Protein AF-A0A952W6U0-F1 (afdb_monomer_lite)

Radius of gyration: 91.96 Å; chains: 1; bounding box: 192×51×302 Å

Foldseek 3Di:
DDDDDDDDDDDDDDDDDDDDDDDDDDDDPVVVVVVVVVVVVVVVVVVVVVVVVVVVVVVVVVVVVVVVVVVVVVVVVVVVVVVVVVVVVVVVVVVVVVVVVVVVVVVVVVVVVVVVVVVVVVVVVVVVVVVVVVVVVVVVVVVVVVVVVVVVVVVVVVVVVVVVVVVVVVVVVVVVVVVVVVVVVVVVVVVVVVVVVVVVVVVVVVVVVVVVVVVVVVVVVVVVVVVVVVVVVVVVVVVVVVVVVVVVVVVVVVVVVVCVVVVVVVVVVVVVPVVPPVPPPPDDPDDDDDDDDDDYDDDDDDDDDDDDDDDDLPVVLVVLLVVLLVVLVVCLPDDDPLVNQQSLLLSLLSLQCSLCVLLVNVPDPLCVVLSVVSNCRSVCLVVQLVVLLVVVVVPPDDVVVPVLFPSSLVSNLVSLLVVLVVNLVSVCVVLVDPQLSVQLNVLSVQLSV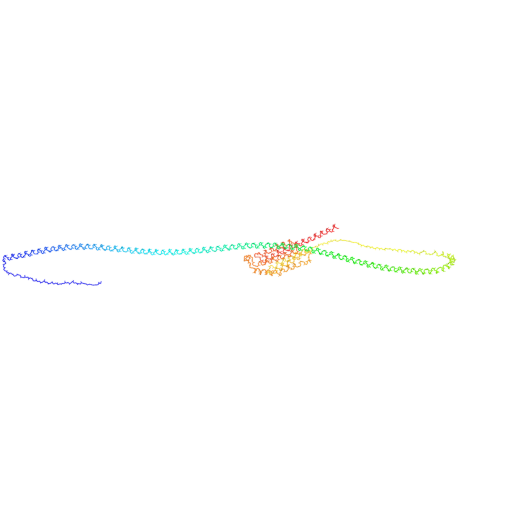QSRDPPNRSVSNSVSSSSSSVSNSVSSNVSSVVSNVVVVVVVVVVVVVVVVD

pLDDT: mean 78.71, std 19.87, range [26.92, 98.0]

Secondary structure (DSSP, 8-state):
-----------------PPP-----PPPHHHHHHHHHHHHHHHHHHHHHHHHHHHHHHHHHHHHHHHHHHHHHHHHHHHHHHHHHHHHHHHHHHHHHHHHHHHHHHHHHHHHHHHHHHHHHHHHHHHHHHHHHHHHHHHHHHHHHHHHHHHHHHHHHHHHHHHHHHHHHHHHHHHHHHHHHHHHHHHHHHHHHHHHHHHHHHHHHHHHHHHHHHHHHHHHHHHHHHHHHHHHHHHHHHHHHHHHHHHHHHHHHHHHHHHHHHHTTTTTTGGGSTTSTTSSSSS----------------------------STTHHHHHHHHHHHHHHHHTTTT--HHHHHHHHHHHHHHHHHHHHHHTT-TT-TTSHHHHHHHHHHHHHHHHHHHHHHHHHHHS---HHHHHHS-TTHHHHHHHHHHHHHHHHHHHHHHH--HHHHHHHHHHHHHHHHHHTSTT--HHHHHHHHHHHHHHHHHHHHHHHHHHHHHHHHHHHHHHHHTTT-

Structure (mmCIF, N/CA/C/O backbone):
data_AF-A0A952W6U0-F1
#
_entry.id   AF-A0A952W6U0-F1
#
loop_
_atom_site.group_PDB
_atom_site.id
_atom_site.type_symbol
_atom_site.label_atom_id
_atom_site.label_alt_id
_atom_site.label_comp_id
_atom_site.label_asym_id
_atom_site.label_entity_id
_atom_site.label_seq_id
_atom_site.pdbx_PDB_ins_code
_atom_site.Cartn_x
_atom_site.Cartn_y
_atom_site.Cartn_z
_atom_site.occupancy
_atom_site.B_iso_or_equiv
_atom_site.auth_seq_id
_atom_site.auth_comp_id
_atom_site.auth_asym_id
_atom_site.auth_atom_id
_atom_site.pdbx_PDB_model_num
ATOM 1 N N . MET A 1 1 ? -59.269 19.805 95.769 1.00 38.94 1 MET A N 1
ATOM 2 C CA . MET A 1 1 ? -60.486 20.429 95.212 1.00 38.94 1 MET A CA 1
ATOM 3 C C . MET A 1 1 ? -61.682 19.872 95.979 1.00 38.94 1 MET A C 1
ATOM 5 O O . MET A 1 1 ? -61.730 18.674 96.195 1.00 38.94 1 MET A O 1
ATOM 9 N N . LEU A 1 2 ? -62.497 20.798 96.488 1.00 35.47 2 LEU A N 1
ATOM 10 C CA . LEU A 1 2 ? -63.671 20.760 97.393 1.00 35.47 2 LEU A CA 1
ATOM 11 C C . LEU A 1 2 ? -64.771 19.698 97.090 1.00 35.47 2 LEU A C 1
ATOM 13 O O . LEU A 1 2 ? -64.759 19.187 95.974 1.00 35.47 2 LEU A O 1
ATOM 17 N N . PRO A 1 3 ? -65.841 19.526 97.920 1.00 53.94 3 PRO A N 1
ATOM 18 C CA . PRO A 1 3 ? -66.013 19.792 99.370 1.00 53.94 3 PRO A CA 1
ATOM 19 C C . PRO A 1 3 ? -66.935 18.796 100.157 1.00 53.94 3 PRO A C 1
ATOM 21 O O . PRO A 1 3 ? -67.619 17.953 99.593 1.00 53.94 3 PRO A O 1
ATOM 24 N N . SER A 1 4 ? -67.063 19.066 101.471 1.00 38.97 4 SER A N 1
ATOM 25 C CA . SER A 1 4 ? -68.313 19.097 102.285 1.00 38.97 4 SER A CA 1
ATOM 26 C C . SER A 1 4 ? -69.077 17.818 102.665 1.00 38.97 4 SER A C 1
ATOM 28 O O . SER A 1 4 ? -69.492 17.046 101.813 1.00 38.97 4 SER A O 1
ATOM 30 N N . GLY A 1 5 ? -69.442 17.714 103.954 1.00 45.84 5 GLY A N 1
ATOM 31 C CA . GLY A 1 5 ? -70.498 16.799 104.411 1.00 45.84 5 GLY A CA 1
ATOM 32 C C . GLY A 1 5 ? -70.659 16.663 105.930 1.00 45.84 5 GLY A C 1
ATOM 33 O O . GLY A 1 5 ? -70.451 15.595 106.482 1.00 45.84 5 GLY A O 1
ATOM 34 N N . THR A 1 6 ? -71.028 17.747 106.609 1.00 42.38 6 THR A N 1
ATOM 35 C CA . THR A 1 6 ? -71.410 17.844 108.034 1.00 42.38 6 THR A CA 1
ATOM 36 C C . THR A 1 6 ? -72.702 17.093 108.417 1.00 42.38 6 THR A C 1
ATOM 38 O O . THR A 1 6 ? -73.679 17.170 107.678 1.00 42.38 6 THR A O 1
ATOM 41 N N . ARG A 1 7 ? -72.756 16.523 109.634 1.00 45.56 7 ARG A N 1
ATOM 42 C CA . ARG A 1 7 ? -73.932 16.332 110.538 1.00 45.56 7 ARG A CA 1
ATOM 43 C C . ARG A 1 7 ? -73.361 15.730 111.835 1.00 45.56 7 ARG A C 1
ATOM 45 O O . ARG A 1 7 ? -72.806 14.648 111.767 1.00 45.56 7 ARG A O 1
ATOM 52 N N . ASN A 1 8 ? -73.283 16.339 113.018 1.00 39.47 8 ASN A N 1
ATOM 53 C CA . ASN A 1 8 ? -74.117 17.274 113.780 1.00 39.47 8 ASN A CA 1
ATOM 54 C C . ASN A 1 8 ? -75.578 16.826 113.939 1.00 39.47 8 ASN A C 1
ATOM 56 O O . ASN A 1 8 ? -76.449 17.227 113.171 1.00 39.47 8 ASN A O 1
ATOM 60 N N . VAL A 1 9 ? -75.812 15.998 114.961 1.00 46.66 9 VAL A N 1
ATOM 61 C CA . VAL A 1 9 ? -77.104 15.814 115.631 1.00 46.66 9 VAL A CA 1
ATOM 62 C C . VAL A 1 9 ? -76.821 15.879 117.132 1.00 46.66 9 VAL A C 1
ATOM 64 O O . VAL A 1 9 ? -76.211 14.977 117.699 1.00 46.66 9 VAL A O 1
ATOM 67 N N . GLY A 1 10 ? -77.197 17.001 117.742 1.00 36.16 10 GLY A N 1
ATOM 68 C CA . GLY A 1 10 ? -77.405 17.113 119.181 1.00 36.16 10 GLY A CA 1
ATOM 69 C C . GLY A 1 10 ? -78.871 16.865 119.552 1.00 36.16 10 GLY A C 1
ATOM 70 O O . GLY A 1 10 ? -79.698 16.609 118.678 1.00 36.16 10 GLY A O 1
ATOM 71 N N . ALA A 1 11 ? -79.157 17.071 120.843 1.00 35.62 11 ALA A N 1
ATOM 72 C CA . ALA A 1 11 ? -80.469 17.032 121.511 1.00 35.62 11 ALA A CA 1
ATOM 73 C C . ALA A 1 11 ? -81.019 15.606 121.741 1.00 35.62 11 ALA A C 1
ATOM 75 O O . ALA A 1 11 ? -80.845 14.729 120.912 1.00 35.62 11 ALA A O 1
ATOM 76 N N . ALA A 1 12 ? -81.683 15.257 122.841 1.00 42.31 12 ALA A N 1
ATOM 77 C CA . ALA A 1 12 ? -82.376 16.016 123.879 1.00 42.31 12 ALA A CA 1
ATOM 78 C C . ALA A 1 12 ? -82.497 15.076 125.117 1.00 42.31 12 ALA A C 1
ATOM 80 O O . ALA A 1 12 ? -82.573 13.864 124.953 1.00 42.31 12 ALA A O 1
ATOM 81 N N . LEU A 1 13 ? -82.324 15.531 126.361 1.00 36.72 13 LEU A N 1
ATOM 82 C CA . LEU A 1 13 ? -83.361 16.154 127.202 1.00 36.72 13 LEU A CA 1
ATOM 83 C C . LEU A 1 13 ? -84.508 15.198 127.605 1.00 36.72 13 LEU A C 1
ATOM 85 O O . LEU A 1 13 ? -85.490 15.134 126.883 1.00 36.72 13 LEU A O 1
ATOM 89 N N . VAL A 1 14 ? -84.399 14.537 128.767 1.00 45.12 14 VAL A N 1
ATOM 90 C CA . VAL A 1 14 ? -85.485 14.115 129.697 1.00 45.12 14 VAL A CA 1
ATOM 91 C C . VAL A 1 14 ? -84.743 13.751 131.001 1.00 45.12 14 VAL A C 1
ATOM 93 O O . VAL A 1 14 ? -84.004 12.777 131.009 1.00 45.12 14 VAL A O 1
ATOM 96 N N . ASP A 1 15 ? -84.667 14.500 132.102 1.00 35.94 15 ASP A N 1
ATOM 97 C CA . ASP A 1 15 ? -85.627 15.263 132.911 1.00 35.94 15 ASP A CA 1
ATOM 98 C C . ASP A 1 15 ? -86.917 14.512 133.263 1.00 35.94 15 ASP A C 1
ATOM 100 O O . ASP A 1 15 ? -87.937 14.664 132.593 1.00 35.94 15 ASP A O 1
ATOM 104 N N . ARG A 1 16 ? -86.884 13.699 134.334 1.00 36.94 16 ARG A N 1
ATOM 105 C CA . ARG A 1 16 ? -88.079 13.489 135.166 1.00 36.94 16 ARG A CA 1
ATOM 106 C C . ARG A 1 16 ? -87.803 12.889 136.550 1.00 36.94 16 ARG A C 1
ATOM 108 O O . ARG A 1 16 ? -87.413 11.739 136.691 1.00 36.94 16 ARG A O 1
ATOM 115 N N . ALA A 1 17 ? -88.154 13.705 137.542 1.00 38.78 17 ALA A N 1
ATOM 116 C CA . ALA A 1 17 ? -88.910 13.374 138.752 1.00 38.78 17 ALA A CA 1
ATOM 117 C C . ALA A 1 17 ? -88.333 12.369 139.770 1.00 38.78 17 ALA A C 1
ATOM 119 O O . ALA A 1 17 ? -88.543 11.161 139.727 1.00 38.78 17 ALA A O 1
ATOM 120 N N . ARG A 1 18 ? -87.762 12.981 140.807 1.00 40.91 18 ARG A N 1
ATOM 121 C CA . ARG A 1 18 ? -87.716 12.565 142.215 1.00 40.91 18 ARG A CA 1
ATOM 122 C C . ARG A 1 18 ? -89.134 12.269 142.758 1.00 40.91 18 ARG A C 1
ATOM 124 O O . ARG A 1 18 ? -89.961 13.180 142.705 1.00 40.91 18 ARG A O 1
ATOM 131 N N . PRO A 1 19 ? -89.416 11.091 143.345 1.00 43.28 19 PRO A N 1
ATOM 132 C CA . PRO A 1 19 ? -90.566 10.908 144.221 1.00 43.28 19 PRO A CA 1
ATOM 133 C C . PRO A 1 19 ? -90.130 10.905 145.694 1.00 43.28 19 PRO A C 1
ATOM 135 O O . PRO A 1 19 ? -89.370 10.053 146.148 1.00 43.28 19 PRO A O 1
ATOM 138 N N . THR A 1 20 ? -90.617 11.896 146.435 1.00 42.81 20 THR A N 1
ATOM 139 C CA . THR A 1 20 ? -90.794 11.881 147.893 1.00 42.81 20 THR A CA 1
ATOM 140 C C . THR A 1 20 ? -91.835 10.817 148.241 1.00 42.81 20 THR A C 1
ATOM 142 O O . THR A 1 20 ? -92.951 10.899 147.736 1.00 42.81 20 THR A O 1
ATOM 145 N N . ILE A 1 21 ? -91.488 9.837 149.081 1.00 43.44 21 ILE A N 1
ATOM 146 C CA . ILE A 1 21 ? -92.450 8.872 149.633 1.00 43.44 21 ILE A CA 1
ATOM 147 C C . ILE A 1 21 ? -92.615 9.166 151.120 1.00 43.44 21 ILE A C 1
ATOM 149 O O . ILE A 1 21 ? -91.658 9.159 151.895 1.00 43.44 21 ILE A O 1
ATOM 153 N N . GLU A 1 22 ? -93.856 9.506 151.441 1.00 37.59 22 GLU A N 1
ATOM 154 C CA . GLU A 1 22 ? -94.396 9.840 152.745 1.00 37.59 22 GLU A CA 1
ATOM 155 C C . GLU A 1 22 ? -94.336 8.649 153.707 1.00 37.59 22 GLU A C 1
ATOM 157 O O . GLU A 1 22 ? -94.603 7.502 153.357 1.00 37.59 22 GLU A O 1
ATOM 162 N N . THR A 1 23 ? -94.018 8.967 154.957 1.00 42.69 23 THR A N 1
ATOM 163 C CA . THR A 1 23 ? -94.179 8.123 156.136 1.00 42.69 23 THR A CA 1
ATOM 164 C C . THR A 1 23 ? -95.651 7.781 156.337 1.00 42.69 23 THR A C 1
ATOM 166 O O . THR A 1 23 ? -96.430 8.661 156.716 1.00 42.69 23 THR A O 1
ATOM 169 N N . LYS A 1 24 ? -96.045 6.524 156.133 1.00 36.78 24 LYS A N 1
ATOM 170 C CA . LYS A 1 24 ? -97.357 6.062 156.576 1.00 36.78 24 LYS A CA 1
ATOM 171 C C . LYS A 1 24 ? -97.378 4.556 156.803 1.00 36.78 24 LYS A C 1
ATOM 173 O O . LYS A 1 24 ? -97.155 3.794 155.876 1.00 36.78 24 LYS A O 1
ATOM 178 N N . ASP A 1 25 ? -97.665 4.219 158.056 1.00 38.16 25 ASP A N 1
ATOM 179 C CA . ASP A 1 25 ? -98.195 2.959 158.573 1.00 38.16 25 ASP A CA 1
ATOM 180 C C . ASP A 1 25 ? -97.354 1.691 158.329 1.00 38.16 25 ASP A C 1
ATOM 182 O O . ASP A 1 25 ? -97.057 1.284 157.211 1.00 38.16 25 ASP A O 1
ATOM 186 N N . ALA A 1 26 ? -96.943 1.071 159.441 1.00 38.47 26 ALA A N 1
ATOM 187 C CA . ALA A 1 26 ? -96.112 -0.124 159.482 1.00 38.47 26 ALA A CA 1
ATOM 188 C C . ALA A 1 26 ? -96.684 -1.230 158.570 1.00 38.47 26 ALA A C 1
ATOM 190 O O . ALA A 1 26 ? -97.819 -1.663 158.792 1.00 38.47 26 ALA A O 1
ATOM 191 N N . PRO A 1 27 ? -95.923 -1.695 157.562 1.00 44.22 27 PRO A N 1
ATOM 192 C CA . PRO A 1 27 ? -96.371 -2.759 156.684 1.00 44.22 27 PRO A CA 1
ATOM 193 C C . PRO A 1 27 ? -96.468 -4.054 157.487 1.00 44.22 27 PRO A C 1
ATOM 195 O O . PRO A 1 27 ? -95.528 -4.444 158.184 1.00 44.22 27 PRO A O 1
ATOM 198 N N . SER A 1 28 ? -97.622 -4.711 157.396 1.00 53.03 28 SER A N 1
ATOM 199 C CA . SER A 1 28 ? -97.788 -6.089 157.844 1.00 53.03 28 SER A CA 1
ATOM 200 C C . SER A 1 28 ? -96.735 -6.974 157.172 1.00 53.03 28 SER A C 1
ATOM 202 O O . SER A 1 28 ? -96.359 -6.733 156.025 1.00 53.03 28 SER A O 1
ATOM 204 N N . GLU A 1 29 ? -96.264 -7.992 157.889 1.00 55.69 29 GLU A N 1
ATOM 205 C CA . GLU A 1 29 ? -95.199 -8.928 157.490 1.00 55.69 29 GLU A CA 1
ATOM 206 C C . GLU A 1 29 ? -95.377 -9.482 156.054 1.00 55.69 29 GLU A C 1
ATOM 208 O O . GLU A 1 29 ? -94.400 -9.647 155.323 1.00 55.69 29 GLU A O 1
ATOM 213 N N . ASP A 1 30 ? -96.627 -9.613 155.595 1.00 57.00 30 ASP A N 1
ATOM 214 C CA . ASP A 1 30 ? -97.003 -10.003 154.229 1.00 57.00 30 ASP A CA 1
ATOM 215 C C . ASP A 1 30 ? -96.518 -9.041 153.122 1.00 57.00 30 ASP A C 1
ATOM 217 O O . ASP A 1 30 ? -96.138 -9.485 152.041 1.00 57.00 30 ASP A O 1
ATOM 221 N N . HIS A 1 31 ? -96.469 -7.727 153.367 1.00 61.56 31 HIS A N 1
ATOM 222 C CA . HIS A 1 31 ? -96.053 -6.745 152.354 1.00 61.56 31 HIS A CA 1
ATOM 223 C C . HIS A 1 31 ? -94.524 -6.671 152.214 1.00 61.56 31 HIS A C 1
ATOM 225 O O . HIS A 1 31 ? -93.999 -6.416 151.131 1.00 61.56 31 HIS A O 1
ATOM 231 N N . LEU A 1 32 ? -93.781 -6.970 153.286 1.00 66.12 32 LEU A N 1
ATOM 232 C CA . LEU A 1 32 ? -92.329 -7.144 153.204 1.00 66.12 32 LEU A CA 1
ATOM 233 C C . LEU A 1 32 ? -91.969 -8.403 152.406 1.00 66.12 32 LEU A C 1
ATOM 235 O O . LEU A 1 32 ? -91.028 -8.356 151.618 1.00 66.12 32 LEU A O 1
ATOM 239 N N . LEU A 1 33 ? -92.735 -9.492 152.544 1.00 73.38 33 LEU A N 1
ATOM 240 C CA . LEU A 1 33 ? -92.563 -10.701 151.729 1.00 73.38 33 LEU A CA 1
ATOM 241 C C . LEU A 1 33 ? -92.877 -10.454 150.247 1.00 73.38 33 LEU A C 1
ATOM 243 O O . LEU A 1 33 ? -92.157 -10.953 149.385 1.00 73.38 33 LEU A O 1
ATOM 247 N N . GLU A 1 34 ? -93.888 -9.642 149.937 1.00 77.50 34 GLU A N 1
ATOM 248 C CA . GLU A 1 34 ? -94.217 -9.241 148.563 1.00 77.50 34 GLU A CA 1
ATOM 249 C C . GLU A 1 34 ? -93.112 -8.382 147.929 1.00 77.50 34 GLU A C 1
ATOM 251 O O . GLU A 1 34 ? -92.694 -8.641 146.802 1.00 77.50 34 GLU A O 1
ATOM 256 N N . VAL A 1 35 ? -92.571 -7.408 148.668 1.00 78.56 35 VAL A N 1
ATOM 257 C CA . VAL A 1 35 ? -91.445 -6.582 148.203 1.00 78.56 35 VAL A CA 1
ATOM 258 C C . VAL A 1 35 ? -90.171 -7.416 148.054 1.00 78.56 35 VAL A C 1
ATOM 260 O O . VAL A 1 35 ? -89.440 -7.231 147.084 1.00 78.56 35 VAL A O 1
ATOM 263 N N . ILE A 1 36 ? -89.904 -8.359 148.963 1.00 79.25 36 ILE A N 1
ATOM 264 C CA . ILE A 1 36 ? -88.784 -9.303 148.827 1.00 79.25 36 ILE A CA 1
ATOM 265 C C . ILE A 1 36 ? -88.986 -10.179 147.585 1.00 79.25 36 ILE A C 1
ATOM 267 O O . ILE A 1 36 ? -88.056 -10.309 146.796 1.00 79.25 36 ILE A O 1
ATOM 271 N N . SER A 1 37 ? -90.197 -10.690 147.347 1.00 80.94 37 SER A N 1
ATOM 272 C CA . SER A 1 37 ? -90.528 -11.470 146.150 1.00 80.94 37 SER A CA 1
ATOM 273 C C . SER A 1 37 ? -90.383 -10.653 144.858 1.00 80.94 37 SER A C 1
ATOM 275 O O . SER A 1 37 ? -89.888 -11.179 143.863 1.00 80.94 37 SER A O 1
ATOM 277 N N . ASP A 1 38 ? -90.781 -9.378 144.844 1.00 82.94 38 ASP A N 1
ATOM 278 C CA . ASP A 1 38 ? -90.614 -8.486 143.687 1.00 82.94 38 ASP A CA 1
ATOM 279 C C . ASP A 1 38 ? -89.136 -8.134 143.456 1.00 82.94 38 ASP A C 1
ATOM 281 O O . ASP A 1 38 ? -88.654 -8.122 142.322 1.00 82.94 38 ASP A O 1
ATOM 285 N N . ILE A 1 39 ? -88.369 -7.920 144.529 1.00 83.56 39 ILE A N 1
ATOM 286 C CA . ILE A 1 39 ? -86.918 -7.714 144.459 1.00 83.56 39 ILE A CA 1
ATOM 287 C C . ILE A 1 39 ? -86.221 -8.979 143.950 1.00 83.56 39 ILE A C 1
ATOM 289 O O . ILE A 1 39 ? -85.342 -8.874 143.099 1.00 83.56 39 ILE A O 1
ATOM 293 N N . GLU A 1 40 ? -86.607 -10.168 144.404 1.00 82.00 40 GLU A N 1
ATOM 294 C CA . GLU A 1 40 ? -86.071 -11.441 143.919 1.00 82.00 40 GLU A CA 1
ATOM 295 C C . GLU A 1 40 ? -86.429 -11.684 142.450 1.00 82.00 40 GLU A C 1
ATOM 297 O O . GLU A 1 40 ? -85.555 -12.059 141.663 1.00 82.00 40 GLU A O 1
ATOM 302 N N . ALA A 1 41 ? -87.664 -11.382 142.043 1.00 80.81 41 ALA A N 1
ATOM 303 C CA . ALA A 1 41 ? -88.091 -11.436 140.649 1.00 80.81 41 ALA A CA 1
ATOM 304 C C . ALA A 1 41 ? -87.290 -10.450 139.783 1.00 80.81 41 ALA A C 1
ATOM 306 O O . ALA A 1 41 ? -86.759 -10.828 138.737 1.00 80.81 41 ALA A O 1
ATOM 307 N N . ARG A 1 42 ? -87.094 -9.211 140.243 1.00 82.69 42 ARG A N 1
ATOM 308 C CA . ARG A 1 42 ? -86.262 -8.207 139.564 1.00 82.69 42 ARG A CA 1
ATOM 309 C C . ARG A 1 42 ? -84.793 -8.598 139.516 1.00 82.69 42 ARG A C 1
ATOM 311 O O . ARG A 1 42 ? -84.166 -8.419 138.478 1.00 82.69 42 ARG A O 1
ATOM 318 N N . LEU A 1 43 ? -84.237 -9.167 140.582 1.00 85.44 43 LEU A N 1
ATOM 319 C CA . LEU A 1 43 ? -82.870 -9.690 140.599 1.00 85.44 43 LEU A CA 1
ATOM 320 C C . LEU A 1 43 ? -82.724 -10.877 139.647 1.00 85.44 43 LEU A C 1
ATOM 322 O O . LEU A 1 43 ? -81.709 -10.976 138.960 1.00 85.44 43 LEU A O 1
ATOM 326 N N . SER A 1 44 ? -83.732 -11.746 139.553 1.00 84.75 44 SER A N 1
ATOM 327 C CA . SER A 1 44 ? -83.757 -12.842 138.582 1.00 84.75 44 SER A CA 1
ATOM 328 C C . SER A 1 44 ? -83.794 -12.316 137.143 1.00 84.75 44 SER A C 1
ATOM 330 O O . SER A 1 44 ? -83.014 -12.772 136.311 1.00 84.75 44 SER A O 1
ATOM 332 N N . HIS A 1 45 ? -84.591 -11.277 136.875 1.00 87.62 45 HIS A N 1
ATOM 333 C CA . HIS A 1 45 ? -84.662 -10.608 135.578 1.00 87.62 45 HIS A CA 1
ATOM 334 C C . HIS A 1 45 ? -83.360 -9.870 135.242 1.00 87.62 45 HIS A C 1
ATOM 336 O O . HIS A 1 45 ? -82.879 -9.938 134.115 1.00 87.62 45 HIS A O 1
ATOM 342 N N . ILE A 1 46 ? -82.742 -9.189 136.211 1.00 88.38 46 ILE A N 1
ATOM 343 C CA . ILE A 1 46 ? -81.446 -8.526 136.028 1.00 88.38 46 ILE A CA 1
ATOM 344 C C . ILE A 1 46 ? -80.375 -9.567 135.707 1.00 88.38 46 ILE A C 1
ATOM 346 O O . ILE A 1 46 ? -79.645 -9.384 134.737 1.00 88.38 46 ILE A O 1
ATOM 350 N N . ARG A 1 47 ? -80.321 -10.683 136.444 1.00 89.44 47 ARG A N 1
ATOM 351 C CA . ARG A 1 47 ? -79.397 -11.791 136.157 1.00 89.44 47 ARG A CA 1
ATOM 352 C C . ARG A 1 47 ? -79.649 -12.398 134.778 1.00 89.44 47 ARG A C 1
ATOM 354 O O . ARG A 1 47 ? -78.688 -12.633 134.055 1.00 89.44 47 ARG A O 1
ATOM 361 N N . ALA A 1 48 ? -80.909 -12.588 134.386 1.00 86.19 48 ALA A N 1
ATOM 362 C CA . ALA A 1 48 ? -81.270 -13.055 133.048 1.00 86.19 48 ALA A CA 1
ATOM 363 C C . ALA A 1 48 ? -80.810 -12.068 131.961 1.00 86.19 48 ALA A C 1
ATOM 365 O O . ALA A 1 48 ? -80.171 -12.476 130.996 1.00 86.19 48 ALA A O 1
ATOM 366 N N . SER A 1 49 ? -81.025 -10.765 132.161 1.00 87.94 49 SER A N 1
ATOM 367 C CA . SER A 1 49 ? -80.584 -9.722 131.227 1.00 87.94 49 SER A CA 1
ATOM 368 C C . SER A 1 49 ? -79.059 -9.574 131.168 1.00 87.94 49 SER A C 1
ATOM 370 O O . SER A 1 49 ? -78.508 -9.272 130.114 1.00 87.94 49 SER A O 1
ATOM 372 N N . GLN A 1 50 ? -78.355 -9.803 132.282 1.00 90.06 50 GLN A N 1
ATOM 373 C CA . GLN A 1 50 ? -76.893 -9.828 132.324 1.00 90.06 50 GLN A CA 1
ATOM 374 C C . GLN A 1 50 ? -76.353 -11.053 131.587 1.00 90.06 50 GLN A C 1
ATOM 376 O O . GLN A 1 50 ? -75.438 -10.906 130.786 1.00 90.06 50 GLN A O 1
ATOM 381 N N . ALA A 1 51 ? -76.952 -12.229 131.789 1.00 88.12 51 ALA A N 1
ATOM 382 C CA . ALA A 1 51 ? -76.594 -13.437 131.053 1.00 88.12 51 ALA A CA 1
ATOM 383 C C . ALA A 1 51 ? -76.840 -13.280 129.542 1.00 88.12 51 ALA A C 1
ATOM 385 O O . ALA A 1 51 ? -76.003 -13.684 128.737 1.00 88.12 51 ALA A O 1
ATOM 386 N N . GLU A 1 52 ? -77.947 -12.646 129.149 1.00 92.50 52 GLU A N 1
ATOM 387 C CA . GLU A 1 52 ? -78.249 -12.337 127.750 1.00 92.50 52 GLU A CA 1
ATOM 388 C C . GLU A 1 52 ? -77.257 -11.330 127.153 1.00 92.50 52 GLU A C 1
ATOM 390 O O . GLU A 1 52 ? -76.759 -11.546 126.052 1.00 92.50 52 GLU A O 1
ATOM 395 N N . ARG A 1 53 ? -76.889 -10.275 127.892 1.00 91.88 53 ARG A N 1
ATOM 396 C CA . ARG A 1 53 ? -75.846 -9.330 127.460 1.00 91.88 53 ARG A CA 1
ATOM 397 C C . ARG A 1 53 ? -74.494 -10.004 127.294 1.00 91.88 53 ARG A C 1
ATOM 399 O O . ARG A 1 53 ? -73.888 -9.833 126.247 1.00 91.88 53 ARG A O 1
ATOM 406 N N . SER A 1 54 ? -74.047 -10.801 128.264 1.00 91.62 54 SER A N 1
ATOM 407 C CA . SER A 1 54 ? -72.777 -11.529 128.152 1.00 91.62 54 SER A CA 1
ATOM 408 C C . SER A 1 54 ? -72.780 -12.509 126.977 1.00 91.62 54 SER A C 1
ATOM 410 O O . SER A 1 54 ? -71.759 -12.678 126.309 1.00 91.62 54 SER A O 1
ATOM 412 N N . ARG A 1 55 ? -73.932 -13.124 126.674 1.00 93.75 55 ARG A N 1
ATOM 413 C CA . ARG A 1 55 ? -74.101 -13.957 125.481 1.00 93.75 55 ARG A CA 1
ATOM 414 C C . ARG A 1 55 ? -73.988 -13.137 124.195 1.00 93.75 55 ARG A C 1
ATOM 416 O O . ARG A 1 55 ? -73.229 -13.522 123.315 1.00 93.75 55 ARG A O 1
ATOM 423 N N . LEU A 1 56 ? -74.702 -12.018 124.091 1.00 93.62 56 LEU A N 1
ATOM 424 C CA . LEU A 1 56 ? -74.647 -11.137 122.920 1.00 93.62 56 LEU A CA 1
ATOM 425 C C . LEU A 1 56 ? -73.257 -10.524 122.725 1.00 93.62 56 LEU A C 1
ATOM 427 O O . LEU A 1 56 ? -72.795 -10.426 121.595 1.00 93.62 56 LEU A O 1
ATOM 431 N N . GLU A 1 57 ? -72.573 -10.144 123.804 1.00 93.38 57 GLU A N 1
ATOM 432 C CA . GLU A 1 57 ? -71.180 -9.691 123.769 1.00 93.38 57 GLU A CA 1
ATOM 433 C C . GLU A 1 57 ? -70.265 -10.792 123.230 1.00 93.38 57 GLU A C 1
ATOM 435 O O . GLU A 1 57 ? -69.446 -10.522 122.357 1.00 93.38 57 GLU A O 1
ATOM 440 N N . SER A 1 58 ? -70.449 -12.037 123.680 1.00 91.56 58 SER A N 1
ATOM 441 C CA . SER A 1 58 ? -69.691 -13.185 123.164 1.00 91.56 58 SER A CA 1
ATOM 442 C C . SER A 1 58 ? -69.961 -13.424 121.673 1.00 91.56 58 SER A C 1
ATOM 444 O O . SER A 1 58 ? -69.014 -13.552 120.903 1.00 91.56 58 SER A O 1
ATOM 446 N N . GLU A 1 59 ? -71.228 -13.402 121.240 1.00 94.31 59 GLU A N 1
ATOM 447 C CA . GLU A 1 59 ? -71.617 -13.543 119.824 1.00 94.31 59 GLU A CA 1
ATOM 448 C C . GLU A 1 59 ? -71.085 -12.384 118.955 1.00 94.31 59 GLU A C 1
ATOM 450 O O . GLU A 1 59 ? -70.728 -12.575 117.791 1.00 94.31 59 GLU A O 1
ATOM 455 N N . LEU A 1 60 ? -71.016 -11.165 119.499 1.00 94.12 60 LEU A N 1
ATOM 456 C CA . LEU A 1 60 ? -70.500 -9.989 118.795 1.00 94.12 60 LEU A CA 1
ATOM 457 C C . LEU A 1 60 ? -68.975 -10.031 118.677 1.00 94.12 60 LEU A C 1
ATOM 459 O O . LEU A 1 60 ? -68.441 -9.678 117.625 1.00 94.12 60 LEU A O 1
ATOM 463 N N . VAL A 1 61 ? -68.280 -10.523 119.707 1.00 93.69 61 VAL A N 1
ATOM 464 C CA . VAL A 1 61 ? -66.843 -10.809 119.635 1.00 93.69 61 VAL A CA 1
ATOM 465 C C . VAL A 1 61 ? -66.585 -11.885 118.584 1.00 93.69 61 VAL A C 1
ATOM 467 O O . VAL A 1 61 ? -65.790 -11.636 117.684 1.00 93.69 61 VAL A O 1
ATOM 470 N N . GLU A 1 62 ? -67.320 -12.999 118.602 1.00 93.88 62 GLU A N 1
ATOM 471 C CA . GLU A 1 62 ? -67.181 -14.084 117.620 1.00 93.88 62 GLU A CA 1
ATOM 472 C C . GLU A 1 62 ? -67.408 -13.594 116.179 1.00 93.88 62 GLU A C 1
ATOM 474 O O . GLU A 1 62 ? -66.574 -13.810 115.297 1.00 93.88 62 GLU A O 1
ATOM 479 N N . ARG A 1 63 ? -68.479 -12.827 115.936 1.00 94.19 63 ARG A N 1
ATOM 480 C CA . ARG A 1 63 ? -68.726 -12.224 114.617 1.00 94.19 63 ARG A CA 1
ATOM 481 C C . ARG A 1 63 ? -67.669 -11.206 114.215 1.00 94.19 63 ARG A C 1
ATOM 483 O O . ARG A 1 63 ? -67.348 -11.116 113.034 1.00 94.19 63 ARG A O 1
ATOM 490 N N . SER A 1 64 ? -67.148 -10.417 115.153 1.00 93.19 64 SER A N 1
ATOM 491 C CA . SER A 1 64 ? -66.095 -9.450 114.830 1.00 93.19 64 SER A CA 1
ATOM 492 C C . SER A 1 64 ? -64.779 -10.151 114.487 1.00 93.19 64 SER A C 1
ATOM 494 O O . SER A 1 64 ? -64.115 -9.733 113.541 1.00 93.19 64 SER A O 1
ATOM 496 N N . THR A 1 65 ? -64.454 -11.264 115.156 1.00 93.69 65 THR A N 1
ATOM 497 C CA . THR A 1 65 ? -63.323 -12.120 114.777 1.00 93.69 65 THR A CA 1
ATOM 498 C C . THR A 1 65 ? -63.532 -12.781 113.415 1.00 93.69 65 THR A C 1
ATOM 500 O O . THR A 1 65 ? -62.640 -12.706 112.577 1.00 93.69 65 THR A O 1
ATOM 503 N N . GLU A 1 66 ? -64.723 -13.319 113.125 1.00 95.12 66 GLU A N 1
ATOM 504 C CA . GLU A 1 66 ? -65.031 -13.924 111.820 1.00 95.12 66 GLU A CA 1
ATOM 505 C C . GLU A 1 66 ? -64.956 -12.894 110.678 1.00 95.12 66 GLU A C 1
ATOM 507 O O . GLU A 1 66 ? -64.454 -13.183 109.591 1.00 95.12 66 GLU A O 1
ATOM 512 N N . LEU A 1 67 ? -65.437 -11.667 110.905 1.00 94.81 67 LEU A N 1
ATOM 513 C CA . LEU A 1 67 ? -65.337 -10.584 109.925 1.00 94.81 67 LEU A CA 1
ATOM 514 C C . LEU A 1 67 ? -63.887 -10.157 109.690 1.00 94.81 67 LEU A C 1
ATOM 516 O O . LEU A 1 67 ? -63.516 -9.965 108.535 1.00 94.81 67 LEU A O 1
ATOM 520 N N . ALA A 1 68 ? -63.074 -10.055 110.745 1.00 93.38 68 ALA A N 1
ATOM 521 C CA . ALA A 1 68 ? -61.654 -9.738 110.621 1.00 93.38 68 ALA A CA 1
ATOM 522 C C . ALA A 1 68 ? -60.892 -10.827 109.846 1.00 93.38 68 ALA A C 1
ATOM 524 O O . ALA A 1 68 ? -60.066 -10.515 108.990 1.00 93.38 68 ALA A O 1
ATOM 525 N N . GLU A 1 69 ? -61.208 -12.104 110.080 1.00 94.50 69 GLU A N 1
ATOM 526 C CA . GLU A 1 69 ? -60.655 -13.216 109.299 1.00 94.50 69 GLU A CA 1
ATOM 527 C C . GLU A 1 69 ? -61.074 -13.133 107.828 1.00 94.50 69 GLU A C 1
ATOM 529 O O . GLU A 1 69 ? -60.233 -13.238 106.934 1.00 94.50 69 GLU A O 1
ATOM 534 N N . ARG A 1 70 ? -62.359 -12.877 107.547 1.00 95.44 70 ARG A N 1
ATOM 535 C CA . ARG A 1 70 ? -62.849 -12.696 106.172 1.00 95.44 70 ARG A CA 1
ATOM 536 C C . ARG A 1 70 ? -62.178 -11.513 105.480 1.00 95.44 70 ARG A C 1
ATOM 538 O O . ARG A 1 70 ? -61.775 -11.655 104.328 1.00 95.44 70 ARG A O 1
ATOM 545 N N . GLU A 1 71 ? -62.023 -10.383 106.161 1.00 95.69 71 GLU A N 1
ATOM 546 C CA . GLU A 1 71 ? -61.305 -9.213 105.647 1.00 95.69 71 GLU A CA 1
ATOM 547 C C . GLU A 1 71 ? -59.841 -9.553 105.335 1.00 95.69 71 GLU A C 1
ATOM 549 O O . GLU A 1 71 ? -59.360 -9.233 104.248 1.00 95.69 71 GLU A O 1
ATOM 554 N N . GLY A 1 72 ? -59.174 -10.308 106.215 1.00 93.31 72 GLY A N 1
ATOM 555 C CA . GLY A 1 72 ? -57.838 -10.851 105.969 1.00 93.31 72 GLY A CA 1
ATOM 556 C C . GLY A 1 72 ? -57.776 -11.702 104.697 1.00 93.31 72 GLY A C 1
ATOM 557 O O . GLY A 1 72 ? -56.961 -11.435 103.815 1.00 93.31 72 GLY A O 1
ATOM 558 N N . THR A 1 73 ? -58.692 -12.665 104.537 1.00 95.69 73 THR A N 1
ATOM 559 C CA . THR A 1 73 ? -58.731 -13.521 103.334 1.00 95.69 73 THR A CA 1
ATOM 560 C C . THR A 1 73 ? -59.053 -12.753 102.048 1.00 95.69 73 THR A C 1
ATOM 562 O O . THR A 1 73 ? -58.568 -13.113 100.975 1.00 95.69 73 THR A O 1
ATOM 565 N N . LEU A 1 74 ? -59.879 -11.703 102.125 1.00 95.50 74 LEU A N 1
ATOM 566 C CA . LEU A 1 74 ? -60.197 -10.852 100.978 1.00 95.50 74 LEU A CA 1
ATOM 567 C C . LEU A 1 74 ? -58.997 -9.995 100.579 1.00 95.50 74 LEU A C 1
ATOM 569 O O . LEU A 1 74 ? -58.693 -9.925 99.393 1.00 95.50 74 LEU A O 1
ATOM 573 N N . SER A 1 75 ? -58.287 -9.427 101.554 1.00 94.31 75 SER A N 1
ATOM 574 C CA . SER A 1 75 ? -57.055 -8.666 101.330 1.00 94.31 75 SER A CA 1
ATOM 575 C C . SER A 1 75 ? -55.965 -9.528 100.679 1.00 94.31 75 SER A C 1
ATOM 577 O O . SER A 1 75 ? -55.356 -9.129 99.687 1.00 94.31 75 SER A O 1
ATOM 579 N N . GLU A 1 76 ? -55.779 -10.769 101.144 1.00 95.19 76 GLU A N 1
ATOM 580 C CA . GLU A 1 76 ? -54.852 -11.716 100.509 1.00 95.19 76 GLU A CA 1
ATOM 581 C C . GLU A 1 76 ? -55.241 -12.041 99.059 1.00 95.19 76 GLU A C 1
ATOM 583 O O . GLU A 1 76 ? -54.379 -12.094 98.180 1.00 95.19 76 GLU A O 1
ATOM 588 N N . ARG A 1 77 ? -56.537 -12.229 98.779 1.00 95.88 77 ARG A N 1
ATOM 589 C CA . ARG A 1 77 ? -57.031 -12.456 97.411 1.00 95.88 77 ARG A CA 1
ATOM 590 C C . ARG A 1 77 ? -56.850 -11.236 96.518 1.00 95.88 77 ARG A C 1
ATOM 592 O O . ARG A 1 77 ? -56.480 -11.403 95.362 1.00 95.88 77 ARG A O 1
ATOM 599 N N . GLU A 1 78 ? -57.091 -10.035 97.031 1.00 96.19 78 GLU A N 1
ATOM 600 C CA . GLU A 1 78 ? -56.875 -8.789 96.295 1.00 96.19 78 GLU A CA 1
ATOM 601 C C . GLU A 1 78 ? -55.397 -8.630 95.916 1.00 96.19 78 GLU A C 1
ATOM 603 O O . GLU A 1 78 ? -55.082 -8.360 94.758 1.00 96.19 78 GLU A O 1
ATOM 608 N N . LEU A 1 79 ? -54.480 -8.912 96.847 1.00 95.62 79 LEU A N 1
ATOM 609 C CA . LEU A 1 79 ? -53.043 -8.920 96.568 1.00 95.62 79 LEU A CA 1
ATOM 610 C C . LEU A 1 79 ? -52.653 -9.969 95.516 1.00 95.62 79 LEU A C 1
ATOM 612 O O . LEU A 1 79 ? -51.832 -9.676 94.645 1.00 95.62 79 LEU A O 1
ATOM 616 N N . MET A 1 80 ? -53.243 -11.170 95.559 1.00 95.88 80 MET A N 1
ATOM 617 C CA . MET A 1 80 ? -53.018 -12.193 94.529 1.00 95.88 80 MET A CA 1
ATOM 618 C C . MET A 1 80 ? -53.530 -11.748 93.155 1.00 95.88 80 MET A C 1
ATOM 620 O O . MET A 1 80 ? -52.807 -11.887 92.172 1.00 95.88 80 MET A O 1
ATOM 624 N N . LEU A 1 81 ? -54.729 -11.166 93.080 1.00 95.94 81 LEU A N 1
ATOM 625 C CA . LEU A 1 81 ? -55.300 -10.671 91.825 1.00 95.94 81 LEU A CA 1
ATOM 626 C C . LEU A 1 81 ? -54.474 -9.526 91.231 1.00 95.94 81 LEU A C 1
ATOM 628 O O . LEU A 1 81 ? -54.219 -9.531 90.032 1.00 95.94 81 LEU A O 1
ATOM 632 N N . LEU A 1 82 ? -53.988 -8.594 92.056 1.00 95.44 82 LEU A N 1
ATOM 633 C CA . LEU A 1 82 ? -53.085 -7.526 91.608 1.00 95.44 82 LEU A CA 1
ATOM 634 C C . LEU A 1 82 ? -51.758 -8.085 91.073 1.00 95.44 82 LEU A C 1
ATOM 636 O O . LEU A 1 82 ? -51.211 -7.578 90.090 1.00 95.44 82 LEU A O 1
ATOM 640 N N . ALA A 1 83 ? -51.228 -9.138 91.701 1.00 94.75 83 ALA A N 1
ATOM 641 C CA . ALA A 1 83 ? -50.029 -9.814 91.217 1.00 94.75 83 ALA A CA 1
ATOM 642 C C . ALA A 1 83 ? -50.275 -10.537 89.880 1.00 94.75 83 ALA A C 1
ATOM 644 O O . ALA A 1 83 ? -49.431 -10.464 88.984 1.00 94.75 83 ALA A O 1
ATOM 645 N N . GLU A 1 84 ? -51.427 -11.196 89.721 1.00 96.50 84 GLU A N 1
ATOM 646 C CA . GLU A 1 84 ? -51.832 -11.837 88.465 1.00 96.50 84 GLU A CA 1
ATOM 647 C C . GLU A 1 84 ? -52.083 -10.820 87.348 1.00 96.50 84 GLU A C 1
ATOM 649 O O . GLU A 1 84 ? -51.587 -11.010 86.238 1.00 96.50 84 GLU A O 1
ATOM 654 N N . GLU A 1 85 ? -52.782 -9.718 87.630 1.00 96.56 85 GLU A N 1
ATOM 655 C CA . GLU A 1 85 ? -53.023 -8.630 86.678 1.00 96.56 85 GLU A CA 1
ATOM 656 C C . GLU A 1 85 ? -51.700 -8.064 86.161 1.00 96.56 85 GLU A C 1
ATOM 658 O O . GLU A 1 85 ? -51.491 -7.964 84.949 1.00 96.56 85 GLU A O 1
ATOM 663 N N . LYS A 1 86 ? -50.757 -7.791 87.071 1.00 95.75 86 LYS A N 1
ATOM 664 C CA . LYS A 1 86 ? -49.416 -7.340 86.701 1.00 95.75 86 LYS A CA 1
ATOM 665 C C . LYS A 1 86 ? -48.683 -8.372 85.839 1.00 95.75 86 LYS A C 1
ATOM 667 O O . LYS A 1 86 ? -48.095 -8.009 84.824 1.00 95.75 86 LYS A O 1
ATOM 672 N N . ALA A 1 87 ? -48.748 -9.657 86.191 1.00 95.44 87 ALA A N 1
ATOM 673 C CA . ALA A 1 87 ? -48.122 -10.719 85.404 1.00 95.44 87 ALA A CA 1
ATOM 674 C C . ALA A 1 87 ? -48.741 -10.858 83.998 1.00 95.44 87 ALA A C 1
ATOM 676 O O . ALA A 1 87 ? -48.025 -11.133 83.031 1.00 95.44 87 ALA A O 1
ATOM 677 N N . ILE A 1 88 ? -50.055 -10.659 83.862 1.00 95.81 88 ILE A N 1
ATOM 678 C CA . ILE A 1 88 ? -50.753 -10.636 82.570 1.00 95.81 88 ILE A CA 1
ATOM 679 C C . ILE A 1 88 ? -50.315 -9.417 81.753 1.00 95.81 88 ILE A C 1
ATOM 681 O O . ILE A 1 88 ? -50.004 -9.567 80.572 1.00 95.81 88 ILE A O 1
ATOM 685 N N . GLN A 1 89 ? -50.234 -8.238 82.370 1.00 95.56 89 GLN A N 1
ATOM 686 C CA . GLN A 1 89 ? -49.787 -7.011 81.711 1.00 95.56 89 GLN A CA 1
ATOM 687 C C . GLN A 1 89 ? -48.340 -7.129 81.211 1.00 95.56 89 GLN A C 1
ATOM 689 O O . GLN A 1 89 ? -48.046 -6.772 80.067 1.00 95.56 89 GLN A O 1
ATOM 694 N N . ASP A 1 90 ? -47.449 -7.702 82.023 1.00 95.12 90 ASP A N 1
ATOM 695 C CA . ASP A 1 90 ? -46.060 -7.956 81.639 1.00 95.12 90 ASP A CA 1
ATOM 696 C C . ASP A 1 90 ? -45.984 -8.925 80.444 1.00 95.12 90 ASP A C 1
ATOM 698 O O . ASP A 1 90 ? -45.260 -8.659 79.480 1.00 95.12 90 ASP A O 1
ATOM 702 N N . ARG A 1 91 ? -46.781 -10.006 80.446 1.00 95.69 91 ARG A N 1
ATOM 703 C CA . ARG A 1 91 ? -46.872 -10.952 79.315 1.00 95.69 91 ARG A CA 1
ATOM 704 C C . ARG A 1 91 ? -47.428 -10.307 78.050 1.00 95.69 91 ARG A C 1
ATOM 706 O O . ARG A 1 91 ? -46.870 -10.537 76.982 1.00 95.69 91 ARG A O 1
ATOM 713 N N . ALA A 1 92 ? -48.478 -9.495 78.157 1.00 94.81 92 ALA A N 1
ATOM 714 C CA . ALA A 1 92 ? -49.035 -8.765 77.020 1.00 94.81 92 ALA A CA 1
ATOM 715 C C . ALA A 1 92 ? -47.974 -7.850 76.389 1.00 94.81 92 ALA A C 1
ATOM 717 O O . ALA A 1 92 ? -47.742 -7.911 75.186 1.00 94.81 92 ALA A O 1
ATOM 718 N N . SER A 1 93 ? -47.227 -7.113 77.219 1.00 94.50 93 SER A N 1
ATOM 719 C CA . SER A 1 93 ? -46.142 -6.251 76.739 1.00 94.50 93 SER A CA 1
ATOM 720 C C . SER A 1 93 ? -45.006 -7.021 76.051 1.00 94.50 93 SER A C 1
ATOM 722 O O . SER A 1 93 ? -44.352 -6.493 75.151 1.00 94.50 93 SER A O 1
ATOM 724 N N . LEU A 1 94 ? -44.747 -8.268 76.463 1.00 96.88 94 LEU A N 1
ATOM 725 C CA . LEU A 1 94 ? -43.752 -9.132 75.831 1.00 96.88 94 LEU A CA 1
ATOM 726 C C . LEU A 1 94 ? -44.236 -9.626 74.464 1.00 96.88 94 LEU A C 1
ATOM 728 O O . LEU A 1 94 ? -43.475 -9.558 73.502 1.00 96.88 94 LEU A O 1
ATOM 732 N N . VAL A 1 95 ? -45.504 -10.033 74.363 1.00 96.19 95 VAL A N 1
ATOM 733 C CA . VAL A 1 95 ? -46.130 -10.426 73.091 1.00 96.19 95 VAL A CA 1
ATOM 734 C C . VAL A 1 95 ? -46.125 -9.265 72.095 1.00 96.19 95 VAL A C 1
ATOM 736 O O . VAL A 1 95 ? -45.747 -9.472 70.944 1.00 96.19 95 VAL A O 1
ATOM 739 N N . ASP A 1 96 ? -46.453 -8.045 72.525 1.00 95.69 96 ASP A N 1
ATOM 740 C CA . ASP A 1 96 ? -46.415 -6.860 71.656 1.00 95.69 96 ASP A CA 1
ATOM 741 C C . ASP A 1 96 ? -45.001 -6.615 71.101 1.00 95.69 96 ASP A C 1
ATOM 743 O O . ASP A 1 96 ? -44.812 -6.396 69.903 1.00 95.69 96 ASP A O 1
ATOM 747 N N . ARG A 1 97 ? -43.969 -6.734 71.950 1.00 95.00 97 ARG A N 1
ATOM 748 C CA . ARG A 1 97 ? -42.565 -6.598 71.520 1.00 95.00 97 ARG A CA 1
ATOM 749 C C . ARG A 1 97 ? -42.144 -7.698 70.546 1.00 95.00 97 ARG A C 1
ATOM 751 O O . ARG A 1 97 ? -41.398 -7.416 69.607 1.00 95.00 97 ARG A O 1
ATOM 758 N N . GLU A 1 98 ? -42.586 -8.934 70.759 1.00 96.75 98 GLU A N 1
ATOM 759 C CA . GLU A 1 98 ? -42.315 -10.050 69.846 1.00 96.75 98 GLU A CA 1
ATOM 760 C C . GLU A 1 98 ? -43.010 -9.855 68.494 1.00 96.75 98 GLU A C 1
ATOM 762 O O . GLU A 1 98 ? -42.384 -10.066 67.453 1.00 96.75 98 GLU A O 1
ATOM 767 N N . GLN A 1 99 ? -44.259 -9.381 68.485 1.00 96.00 99 GLN A N 1
ATOM 768 C CA . GLN A 1 99 ? -44.977 -9.042 67.254 1.00 96.00 99 GLN A CA 1
ATOM 769 C C . GLN A 1 99 ? -44.258 -7.938 66.476 1.00 96.00 99 GLN A C 1
ATOM 771 O O . GLN A 1 99 ? -43.993 -8.102 65.284 1.00 96.00 99 GLN A O 1
ATOM 776 N N . GLU A 1 100 ? -43.852 -6.856 67.144 1.00 96.69 100 GLU A N 1
ATOM 777 C CA . GLU A 1 100 ? -43.070 -5.800 66.501 1.00 96.69 100 GLU A CA 1
ATOM 778 C C . GLU A 1 100 ? -41.739 -6.323 65.938 1.00 96.69 100 GLU A C 1
ATOM 780 O O . GLU A 1 100 ? -41.324 -5.924 64.845 1.00 96.69 100 GLU A O 1
ATOM 785 N N . ALA A 1 101 ? -41.050 -7.212 66.660 1.00 96.50 101 ALA A N 1
ATOM 786 C CA . ALA A 1 101 ? -39.804 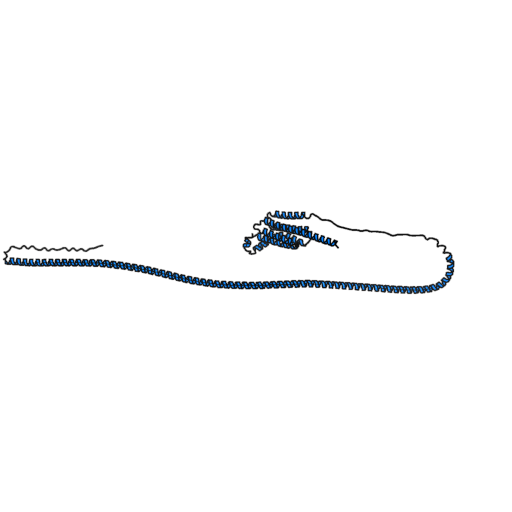-7.814 66.193 1.00 96.50 101 ALA A CA 1
ATOM 787 C C . ALA A 1 101 ? -40.025 -8.674 64.936 1.00 96.50 101 ALA A C 1
ATOM 789 O O . ALA A 1 101 ? -39.273 -8.542 63.965 1.00 96.50 101 ALA A O 1
ATOM 790 N N . LEU A 1 102 ? -41.082 -9.491 64.915 1.00 96.56 102 LEU A N 1
ATOM 791 C CA . LEU A 1 102 ? -41.462 -10.307 63.760 1.00 96.56 102 LEU A CA 1
ATOM 792 C C . LEU A 1 102 ? -41.862 -9.447 62.557 1.00 96.56 102 LEU A C 1
ATOM 794 O O . LEU A 1 102 ? -41.455 -9.734 61.432 1.00 96.56 102 LEU A O 1
ATOM 798 N N . GLU A 1 103 ? -42.596 -8.354 62.764 1.00 96.62 103 GLU A N 1
ATOM 799 C CA . GLU A 1 103 ? -42.930 -7.424 61.684 1.00 96.62 103 GLU A CA 1
ATOM 800 C C . GLU A 1 103 ? -41.694 -6.747 61.087 1.00 96.62 103 GLU A C 1
ATOM 802 O O . GLU A 1 103 ? -41.617 -6.557 59.869 1.00 96.62 103 GLU A O 1
ATOM 807 N N . ARG A 1 104 ? -40.719 -6.370 61.924 1.00 96.12 104 ARG A N 1
ATOM 808 C CA . ARG A 1 104 ? -39.447 -5.804 61.453 1.00 96.12 104 ARG A CA 1
ATOM 809 C C . ARG A 1 104 ? -38.672 -6.832 60.630 1.00 96.12 104 ARG A C 1
ATOM 811 O O . ARG A 1 104 ? -38.216 -6.493 59.538 1.00 96.12 104 ARG A O 1
ATOM 818 N N . GLN A 1 105 ? -38.589 -8.078 61.101 1.00 97.06 105 GLN A N 1
ATOM 819 C CA . GLN A 1 105 ? -37.955 -9.177 60.364 1.00 97.06 105 GLN A CA 1
ATOM 820 C C . GLN A 1 105 ? -38.661 -9.458 59.036 1.00 97.06 105 GLN A C 1
ATOM 822 O O . GLN A 1 105 ? -38.002 -9.593 58.007 1.00 97.06 105 GLN A O 1
ATOM 827 N N . ARG A 1 106 ? -39.998 -9.471 59.020 1.00 96.69 106 ARG A N 1
ATOM 828 C CA . ARG A 1 106 ? -40.784 -9.647 57.795 1.00 96.69 106 ARG A CA 1
ATOM 829 C C . ARG A 1 106 ? -40.503 -8.534 56.784 1.00 96.69 106 ARG A C 1
ATOM 831 O O . ARG A 1 106 ? -40.234 -8.825 55.623 1.00 96.69 106 ARG A O 1
ATOM 838 N N . ARG A 1 107 ? -40.506 -7.269 57.219 1.00 96.06 107 ARG A N 1
ATOM 839 C CA . ARG A 1 107 ? -40.175 -6.118 56.356 1.00 96.06 107 ARG A CA 1
ATOM 840 C C . ARG A 1 107 ? -38.741 -6.182 55.832 1.00 96.06 107 ARG A C 1
ATOM 842 O O . ARG A 1 107 ? -38.470 -5.768 54.708 1.00 96.06 107 ARG A O 1
ATOM 849 N N . GLU A 1 108 ? -37.799 -6.671 56.632 1.00 97.62 108 GLU A N 1
ATOM 850 C CA . GLU A 1 108 ? -36.425 -6.896 56.183 1.00 97.62 108 GLU A CA 1
ATOM 851 C C . GLU A 1 108 ? -36.337 -8.018 55.144 1.00 97.62 108 GLU A C 1
ATOM 853 O O . GLU A 1 108 ? -35.689 -7.838 54.115 1.00 97.62 108 GLU A O 1
ATOM 858 N N . PHE A 1 109 ? -37.040 -9.128 55.360 1.00 96.94 109 PHE A N 1
ATOM 859 C CA . PHE A 1 109 ? -37.095 -10.231 54.407 1.00 96.94 109 PHE A CA 1
ATOM 860 C C . PHE A 1 109 ? -37.727 -9.806 53.074 1.00 96.94 109 PHE A C 1
ATOM 862 O O . PHE A 1 109 ? -37.171 -10.089 52.017 1.00 96.94 109 PHE A O 1
ATOM 869 N N . GLU A 1 110 ? -38.832 -9.057 53.108 1.00 97.62 110 GLU A N 1
ATOM 870 C CA . GLU A 1 110 ? -39.475 -8.510 51.907 1.00 97.62 110 GLU A CA 1
ATOM 871 C C . GLU A 1 110 ? -38.548 -7.553 51.139 1.00 97.62 110 GLU A C 1
ATOM 873 O O . GLU A 1 110 ? -38.516 -7.593 49.909 1.00 97.62 110 GLU A O 1
ATOM 878 N N . ARG A 1 111 ? -37.750 -6.729 51.837 1.00 97.31 111 ARG A N 1
ATOM 879 C CA . ARG A 1 111 ? -36.732 -5.876 51.195 1.00 97.31 111 ARG A CA 1
ATOM 880 C C . ARG A 1 111 ? -35.636 -6.702 50.529 1.00 97.31 111 ARG A C 1
ATOM 882 O O . ARG A 1 111 ? -35.368 -6.494 49.351 1.00 97.31 111 ARG A O 1
ATOM 889 N N . ARG A 1 112 ? -35.065 -7.679 51.240 1.00 97.56 112 ARG A N 1
ATOM 890 C CA . ARG A 1 112 ? -34.031 -8.572 50.687 1.00 97.56 112 ARG A CA 1
ATOM 891 C C . ARG A 1 112 ? -34.545 -9.366 49.486 1.00 97.56 112 ARG A C 1
ATOM 893 O O . ARG A 1 112 ? -33.810 -9.551 48.524 1.00 97.56 112 ARG A O 1
ATOM 900 N N . LEU A 1 113 ? -35.803 -9.807 49.513 1.00 97.75 113 LEU A N 1
ATOM 901 C CA . LEU A 1 113 ? -36.414 -10.511 48.387 1.00 97.75 113 LEU A CA 1
ATOM 902 C C . LEU A 1 113 ? -36.503 -9.617 47.142 1.00 97.75 113 LEU A C 1
ATOM 904 O O . LEU A 1 113 ? -36.164 -10.074 46.054 1.00 97.75 113 LEU A O 1
ATOM 908 N N . ARG A 1 114 ? -36.899 -8.346 47.299 1.00 96.31 114 ARG A N 1
ATOM 909 C CA . ARG A 1 114 ? -36.914 -7.377 46.189 1.00 96.31 114 ARG A CA 1
ATOM 910 C C . ARG A 1 114 ? -35.513 -7.120 45.643 1.00 96.31 114 ARG A C 1
ATOM 912 O O . ARG A 1 114 ? -35.328 -7.183 44.437 1.00 96.31 114 ARG A O 1
ATOM 919 N N . GLU A 1 115 ? -34.524 -6.925 46.515 1.00 97.69 115 GLU A N 1
ATOM 920 C CA . GLU A 1 115 ? -33.125 -6.745 46.096 1.00 97.69 115 GLU A CA 1
ATOM 921 C C . GLU A 1 115 ? -32.600 -7.952 45.300 1.00 97.69 115 GLU A C 1
ATOM 923 O O . GLU A 1 115 ? -31.887 -7.790 44.311 1.00 97.69 115 GLU A O 1
ATOM 928 N N . VAL A 1 116 ? -32.959 -9.175 45.706 1.00 97.12 116 VAL A N 1
ATOM 929 C CA . VAL A 1 116 ? -32.593 -10.394 44.969 1.00 97.12 116 VAL A CA 1
ATOM 930 C C . VAL A 1 116 ? -33.290 -10.449 43.608 1.00 97.12 116 VAL A C 1
ATOM 932 O O . VAL A 1 116 ? -32.637 -10.766 42.617 1.00 97.12 116 VAL A O 1
ATOM 935 N N . GLN A 1 117 ? -34.579 -10.107 43.536 1.00 96.56 117 GLN A N 1
ATOM 936 C CA . GLN A 1 117 ? -35.329 -10.064 42.275 1.00 96.56 117 GLN A CA 1
ATOM 937 C C . GLN A 1 117 ? -34.772 -9.016 41.302 1.00 96.56 117 GLN A C 1
ATOM 939 O O . GLN A 1 117 ? -34.618 -9.303 40.118 1.00 96.56 117 GLN A O 1
ATOM 944 N N . GLU A 1 118 ? -34.415 -7.829 41.795 1.00 97.19 118 GLU A N 1
ATOM 945 C CA . GLU A 1 118 ? -33.790 -6.773 40.989 1.00 97.19 118 GLU A CA 1
ATOM 946 C C . GLU A 1 118 ? -32.426 -7.214 40.449 1.00 97.19 118 GLU A C 1
ATOM 948 O O . GLU A 1 118 ? -32.160 -7.067 39.256 1.00 97.19 118 GLU A O 1
ATOM 953 N N . ARG A 1 119 ? -31.587 -7.836 41.289 1.00 96.88 119 ARG A N 1
ATOM 954 C CA . ARG A 1 119 ? -30.298 -8.392 40.847 1.00 96.88 119 ARG A CA 1
ATOM 955 C C . ARG A 1 119 ? -30.464 -9.507 39.824 1.00 96.88 119 ARG A C 1
ATOM 957 O O . ARG A 1 119 ? -29.669 -9.587 38.894 1.00 96.88 119 ARG A O 1
ATOM 964 N N . GLN A 1 120 ? -31.471 -10.363 39.979 1.00 97.12 120 GLN A N 1
ATOM 965 C CA . GLN A 1 120 ? -31.751 -11.410 39.002 1.00 97.12 120 GLN A CA 1
ATOM 966 C C . GLN A 1 120 ? -32.143 -10.805 37.648 1.00 97.12 120 GLN A C 1
ATOM 968 O O . GLN A 1 120 ? -31.572 -11.184 36.630 1.00 97.12 120 GLN A O 1
ATOM 973 N N . ALA A 1 121 ? -33.039 -9.815 37.636 1.00 96.31 121 ALA A N 1
ATOM 974 C CA . ALA A 1 121 ? -33.422 -9.117 36.410 1.00 96.31 121 ALA A CA 1
ATOM 975 C C . ALA A 1 121 ? -32.229 -8.398 35.753 1.00 96.31 121 ALA A C 1
ATOM 977 O O . ALA A 1 121 ? -32.092 -8.409 34.529 1.00 96.31 121 ALA A O 1
ATOM 978 N N . GLU A 1 122 ? -31.337 -7.804 36.552 1.00 97.62 122 GLU A N 1
ATOM 979 C CA . GLU A 1 122 ? -30.108 -7.184 36.053 1.00 97.62 122 GLU A CA 1
ATOM 980 C C . GLU A 1 122 ? -29.159 -8.215 35.422 1.00 97.62 122 GLU A C 1
ATOM 982 O O . GLU A 1 122 ? -28.594 -7.961 34.357 1.00 97.62 122 GLU A O 1
ATOM 987 N N . LEU A 1 123 ? -28.995 -9.386 36.043 1.00 97.19 123 LEU A N 1
ATOM 988 C CA . LEU A 1 123 ? -28.173 -10.469 35.501 1.00 97.19 123 LEU A CA 1
ATOM 989 C C . LEU A 1 123 ? -28.742 -11.012 34.188 1.00 97.19 123 LEU A C 1
ATOM 991 O O . LEU A 1 123 ? -27.991 -11.134 33.226 1.00 97.19 123 LEU A O 1
ATOM 995 N N . GLU A 1 124 ? -30.053 -11.245 34.109 1.00 97.62 124 GLU A N 1
ATOM 996 C CA . GLU A 1 124 ? -30.719 -11.678 32.872 1.00 97.62 124 GLU A CA 1
ATOM 997 C C . GLU A 1 124 ? -30.563 -10.640 31.746 1.00 97.62 124 GLU A C 1
ATOM 999 O O . GLU A 1 124 ? -30.354 -10.990 30.584 1.00 97.62 124 GLU A O 1
ATOM 1004 N N . ALA A 1 125 ? -30.631 -9.344 32.068 1.00 96.31 125 ALA A N 1
ATOM 1005 C CA . ALA A 1 125 ? -30.399 -8.282 31.091 1.00 96.31 125 ALA A CA 1
ATOM 1006 C C . ALA A 1 125 ? -28.941 -8.252 30.603 1.00 96.31 125 ALA A C 1
ATOM 1008 O O . ALA A 1 125 ? -28.689 -8.065 29.409 1.00 96.31 125 ALA A O 1
ATOM 1009 N N . ARG A 1 126 ? -27.975 -8.460 31.508 1.00 97.31 126 ARG A N 1
ATOM 1010 C CA . ARG A 1 126 ? -26.552 -8.558 31.157 1.00 97.31 126 ARG A CA 1
ATOM 1011 C C . ARG A 1 126 ? -26.266 -9.786 30.297 1.00 97.31 126 ARG A C 1
ATOM 1013 O O . ARG A 1 126 ? -25.528 -9.650 29.329 1.00 97.31 126 ARG A O 1
ATOM 1020 N N . GLU A 1 127 ? -26.870 -10.930 30.606 1.00 97.81 127 GLU A N 1
ATOM 1021 C CA . GLU A 1 127 ? -26.729 -12.170 29.835 1.00 97.81 127 GLU A CA 1
ATOM 1022 C C . GLU A 1 127 ? -27.214 -11.983 28.391 1.00 97.81 127 GLU A C 1
ATOM 1024 O O . GLU A 1 127 ? -26.447 -12.201 27.454 1.00 97.81 127 GLU A O 1
ATOM 1029 N N . ARG A 1 128 ? -28.415 -11.422 28.197 1.00 96.75 128 ARG A N 1
ATOM 1030 C CA . ARG A 1 128 ? -28.927 -11.088 26.853 1.00 96.75 128 ARG A CA 1
ATOM 1031 C C . ARG A 1 128 ? -28.013 -10.125 26.097 1.00 96.75 128 ARG A C 1
ATOM 1033 O O . ARG A 1 128 ? -27.824 -10.271 24.893 1.00 96.75 128 ARG A O 1
ATOM 1040 N N . ASN A 1 129 ? -27.436 -9.138 26.785 1.00 97.56 129 ASN A N 1
ATOM 1041 C CA . ASN A 1 129 ? -26.490 -8.214 26.161 1.00 97.56 129 ASN A CA 1
ATOM 1042 C C . ASN A 1 129 ? -25.197 -8.933 25.741 1.00 97.56 129 ASN A C 1
ATOM 1044 O O . ASN A 1 129 ? -24.695 -8.711 24.644 1.00 97.56 129 ASN A O 1
ATOM 1048 N N . THR A 1 130 ? -24.674 -9.834 26.578 1.00 96.88 130 THR A N 1
ATOM 1049 C CA . THR A 1 130 ? -23.500 -10.639 26.218 1.00 96.88 130 THR A CA 1
ATOM 1050 C C . THR A 1 130 ? -23.775 -11.596 25.062 1.00 96.88 130 THR A C 1
ATOM 1052 O O . THR A 1 130 ? -22.915 -11.742 24.200 1.00 96.88 130 THR A O 1
ATOM 1055 N N . GLU A 1 131 ? -24.967 -12.191 24.992 1.00 97.25 131 GLU A N 1
ATOM 1056 C CA . GLU A 1 131 ? -25.391 -13.027 23.863 1.00 97.25 131 GLU A CA 1
ATOM 1057 C C . GLU A 1 131 ? -25.512 -12.212 22.570 1.00 97.25 131 GLU A C 1
ATOM 1059 O O . GLU A 1 131 ? -25.027 -12.647 21.527 1.00 97.25 131 GLU A O 1
ATOM 1064 N N . SER A 1 132 ? -26.092 -11.008 22.638 1.00 96.88 132 SER A N 1
ATOM 1065 C CA . SER A 1 132 ? -26.175 -10.094 21.492 1.00 96.88 132 SER A CA 1
ATOM 1066 C C . SER A 1 132 ? -24.785 -9.725 20.977 1.00 96.88 132 SER A C 1
ATOM 1068 O O . SER A 1 132 ? -24.506 -9.894 19.795 1.00 96.88 132 SER A O 1
ATOM 1070 N N . LEU A 1 133 ? -23.887 -9.298 21.871 1.00 97.44 133 LEU A N 1
ATOM 1071 C CA . LEU A 1 133 ? -22.512 -8.947 21.512 1.00 97.44 133 LEU A CA 1
ATOM 1072 C C . LEU A 1 133 ? -21.740 -10.146 20.949 1.00 97.44 133 LEU A C 1
ATOM 1074 O O . LEU A 1 133 ? -20.952 -9.987 20.022 1.00 97.44 133 LEU A O 1
ATOM 1078 N N . ALA A 1 134 ? -21.957 -11.351 21.482 1.00 96.81 134 ALA A N 1
ATOM 1079 C CA . ALA A 1 134 ? -21.363 -12.565 20.930 1.00 96.81 134 ALA A CA 1
ATOM 1080 C C . ALA A 1 134 ? -21.861 -12.836 19.500 1.00 96.81 134 ALA A C 1
ATOM 1082 O O . ALA A 1 134 ? -21.054 -13.165 18.629 1.00 96.81 134 ALA A O 1
ATOM 1083 N N . GLY A 1 135 ? -23.159 -12.640 19.244 1.00 97.62 135 GLY A N 1
ATOM 1084 C CA . GLY A 1 135 ? -23.746 -12.729 17.907 1.00 97.62 135 GLY A CA 1
ATOM 1085 C C . GLY A 1 135 ? -23.160 -11.710 16.926 1.00 97.62 135 GLY A C 1
ATOM 1086 O O . GLY A 1 135 ? -22.796 -12.082 15.809 1.00 97.62 135 GLY A O 1
ATOM 1087 N N . ASP A 1 136 ? -22.997 -10.459 17.358 1.00 97.25 136 ASP A N 1
ATOM 1088 C CA . ASP A 1 136 ? -22.393 -9.392 16.551 1.00 97.25 136 ASP A CA 1
ATOM 1089 C C . ASP A 1 136 ? -20.929 -9.715 16.209 1.00 97.25 136 ASP A C 1
ATOM 1091 O O . ASP A 1 136 ? -20.530 -9.660 15.046 1.00 97.25 136 ASP A O 1
ATOM 1095 N N . ILE A 1 137 ? -20.143 -10.174 17.192 1.00 96.56 137 ILE A N 1
ATOM 1096 C CA . ILE A 1 137 ? -18.751 -10.604 16.982 1.00 96.56 137 ILE A CA 1
ATOM 1097 C C . ILE A 1 137 ? -18.675 -11.777 15.994 1.00 96.56 137 ILE A C 1
ATOM 1099 O O . ILE A 1 137 ? -17.764 -11.836 15.165 1.00 96.56 137 ILE A O 1
ATOM 1103 N N . GLU A 1 138 ? -19.596 -12.740 16.060 1.00 97.19 138 GLU A N 1
ATOM 1104 C CA . GLU A 1 138 ? -19.642 -13.834 15.087 1.00 97.19 138 GLU A CA 1
ATOM 1105 C C . GLU A 1 138 ? -19.991 -13.354 13.675 1.00 97.19 138 GLU A C 1
ATOM 1107 O O . GLU A 1 138 ? -19.413 -13.858 12.707 1.00 97.19 138 GLU A O 1
ATOM 1112 N N . ALA A 1 139 ? -20.911 -12.397 13.542 1.00 96.31 139 ALA A N 1
ATOM 1113 C CA . ALA A 1 139 ? -21.267 -11.807 12.257 1.00 96.31 139 ALA A CA 1
ATOM 1114 C C . ALA A 1 139 ? -20.071 -11.065 11.638 1.00 96.31 139 ALA A C 1
ATOM 1116 O O . ALA A 1 139 ? -19.706 -11.350 10.495 1.00 96.31 139 ALA A O 1
ATOM 1117 N N . GLU A 1 140 ? -19.391 -10.220 12.418 1.00 97.56 140 GLU A N 1
ATOM 1118 C CA . GLU A 1 140 ? -18.176 -9.515 11.990 1.00 97.56 140 GLU A CA 1
ATOM 1119 C C . GLU A 1 140 ? -17.058 -10.491 11.599 1.00 97.56 140 GLU A C 1
ATOM 1121 O O . GLU A 1 140 ? -16.394 -10.313 10.578 1.00 97.56 140 GLU A O 1
ATOM 1126 N N . ARG A 1 141 ? -16.864 -11.584 12.352 1.00 96.94 141 ARG A N 1
ATOM 1127 C CA . ARG A 1 141 ? -15.877 -12.621 11.999 1.00 96.94 141 ARG A CA 1
ATOM 1128 C C . ARG A 1 141 ? -16.167 -13.271 10.649 1.00 96.94 141 ARG A C 1
ATOM 1130 O O . ARG A 1 141 ? -15.228 -13.550 9.903 1.00 96.94 141 ARG A O 1
ATOM 1137 N N . ARG A 1 142 ? -17.440 -13.528 10.328 1.00 96.94 142 ARG A N 1
ATOM 1138 C CA . ARG A 1 142 ? -17.838 -14.087 9.024 1.00 96.94 142 ARG A CA 1
ATOM 1139 C C . ARG A 1 142 ? -17.602 -13.085 7.897 1.00 96.94 142 ARG A C 1
ATOM 1141 O O . ARG A 1 142 ? -17.121 -13.486 6.841 1.00 96.94 142 ARG A O 1
ATOM 1148 N N . GLU A 1 143 ? -17.887 -11.806 8.127 1.00 97.94 143 GLU A N 1
ATOM 1149 C CA . GLU A 1 143 ? -17.616 -10.740 7.158 1.00 97.94 143 GLU A CA 1
ATOM 1150 C C . GLU A 1 143 ? -16.113 -10.591 6.888 1.00 97.94 143 GLU A C 1
ATOM 1152 O O . GLU A 1 143 ? -15.691 -10.603 5.732 1.00 97.94 143 GLU A O 1
ATOM 1157 N N . ILE A 1 144 ? -15.286 -10.560 7.938 1.00 96.44 144 ILE A N 1
ATOM 1158 C CA . ILE A 1 144 ? -13.823 -10.510 7.811 1.00 96.44 144 ILE A CA 1
ATOM 1159 C C . ILE A 1 144 ? -13.302 -11.721 7.029 1.00 96.44 144 ILE A C 1
ATOM 1161 O O . ILE A 1 144 ? -12.482 -11.552 6.127 1.00 96.44 144 ILE A O 1
ATOM 1165 N N . ALA A 1 145 ? -13.788 -12.931 7.322 1.00 96.88 145 ALA A N 1
ATOM 1166 C CA . ALA A 1 145 ? -13.389 -14.136 6.595 1.00 96.88 145 ALA A CA 1
ATOM 1167 C C . ALA A 1 145 ? -13.775 -14.073 5.104 1.00 96.88 145 ALA A C 1
ATOM 1169 O O . ALA A 1 145 ? -12.979 -14.445 4.241 1.00 96.88 145 ALA A O 1
ATOM 1170 N N . ALA A 1 146 ? -14.965 -13.554 4.783 1.00 96.94 146 ALA A N 1
ATOM 1171 C CA . ALA A 1 146 ? -15.403 -13.366 3.401 1.00 96.94 146 ALA A CA 1
ATOM 1172 C C . ALA A 1 146 ? -14.542 -12.327 2.658 1.00 96.94 146 ALA A C 1
ATOM 1174 O O . ALA A 1 146 ? -14.152 -12.555 1.511 1.00 96.94 146 ALA A O 1
ATOM 1175 N N . LEU A 1 147 ? -14.196 -11.214 3.314 1.00 97.56 147 LEU A N 1
ATOM 1176 C CA . LEU A 1 147 ? -13.304 -10.194 2.756 1.00 97.56 147 LEU A CA 1
ATOM 1177 C C . LEU A 1 147 ? -11.888 -10.733 2.524 1.00 97.56 147 LEU A C 1
ATOM 1179 O O . LEU A 1 147 ? -11.296 -10.451 1.483 1.00 97.56 147 LEU A O 1
ATOM 1183 N N . GLN A 1 148 ? -11.357 -11.538 3.448 1.00 96.88 148 GLN A N 1
ATOM 1184 C CA . GLN A 1 148 ? -10.060 -12.200 3.284 1.00 96.88 148 GLN A CA 1
ATOM 1185 C C . GLN A 1 148 ? -10.053 -13.119 2.059 1.00 96.88 148 GLN A C 1
ATOM 1187 O O . GLN A 1 148 ? -9.158 -13.012 1.223 1.00 96.88 148 GLN A O 1
ATOM 1192 N N . GLN A 1 149 ? -11.088 -13.947 1.893 1.00 97.31 149 GLN A N 1
ATOM 1193 C CA . GLN A 1 149 ? -11.212 -14.826 0.731 1.00 97.31 149 GLN A CA 1
ATOM 1194 C C . GLN A 1 149 ? -11.330 -14.037 -0.585 1.00 97.31 149 GLN A C 1
ATOM 1196 O O . GLN A 1 149 ? -10.718 -14.406 -1.588 1.00 97.31 149 GLN A O 1
ATOM 1201 N N . ALA A 1 150 ? -12.089 -12.938 -0.595 1.00 97.25 150 ALA A N 1
ATOM 1202 C CA . ALA A 1 150 ? -12.203 -12.071 -1.767 1.00 97.25 150 ALA A CA 1
ATOM 1203 C C . ALA A 1 150 ? -10.855 -11.423 -2.133 1.00 97.25 150 ALA A C 1
ATOM 1205 O O . ALA A 1 150 ? -10.511 -11.326 -3.312 1.00 97.25 150 ALA A O 1
ATOM 1206 N N . LEU A 1 151 ? -10.071 -11.016 -1.132 1.00 96.81 151 LEU A N 1
ATOM 1207 C CA . LEU A 1 151 ? -8.749 -10.427 -1.333 1.00 96.81 151 LEU A CA 1
ATOM 1208 C C . LEU A 1 151 ? -7.738 -11.461 -1.852 1.00 96.81 151 LEU A C 1
ATOM 1210 O O . LEU A 1 151 ? -6.969 -11.156 -2.764 1.00 96.81 151 LEU A O 1
ATOM 1214 N N . GLU A 1 152 ? -7.777 -12.696 -1.347 1.00 97.38 152 GLU A N 1
ATOM 1215 C CA . GLU A 1 152 ? -6.980 -13.809 -1.880 1.00 97.38 152 GLU A CA 1
ATOM 1216 C C . GLU A 1 152 ? -7.314 -14.091 -3.351 1.00 97.38 152 GLU A C 1
ATOM 1218 O O . GLU A 1 152 ? -6.406 -14.199 -4.177 1.00 97.38 152 GLU A O 1
ATOM 1223 N N . GLN A 1 153 ? -8.603 -14.126 -3.711 1.00 96.94 153 GLN A N 1
ATOM 1224 C CA . GLN A 1 153 ? -9.035 -14.291 -5.103 1.00 96.94 153 GLN A CA 1
ATOM 1225 C C . GLN A 1 153 ? -8.512 -13.161 -5.996 1.00 96.94 153 GLN A C 1
ATOM 1227 O O . GLN A 1 153 ? -7.918 -13.426 -7.043 1.00 96.94 153 GLN A O 1
ATOM 1232 N N . GLN A 1 154 ? -8.641 -11.905 -5.561 1.00 97.19 154 GLN A N 1
ATOM 1233 C CA . GLN A 1 154 ? -8.092 -10.766 -6.298 1.00 97.19 154 GLN A CA 1
ATOM 1234 C C . GLN A 1 154 ? -6.575 -10.869 -6.477 1.00 97.19 154 GLN A C 1
ATOM 1236 O O . GLN A 1 154 ? -6.067 -10.569 -7.557 1.00 97.19 154 GLN A O 1
ATOM 1241 N N . HIS A 1 155 ? -5.846 -11.319 -5.456 1.00 96.69 155 HIS A N 1
ATOM 1242 C CA . HIS A 1 155 ? -4.403 -11.509 -5.558 1.00 96.69 155 HIS A CA 1
ATOM 1243 C C . HIS A 1 155 ? -4.045 -12.585 -6.593 1.00 96.69 155 HIS A C 1
ATOM 1245 O O . HIS A 1 155 ? -3.152 -12.373 -7.417 1.00 96.69 155 HIS A O 1
ATOM 1251 N N . THR A 1 156 ? -4.778 -13.704 -6.617 1.00 96.69 156 THR A N 1
ATOM 1252 C CA . THR A 1 156 ? -4.581 -14.749 -7.634 1.00 96.69 156 THR A CA 1
ATOM 1253 C C . THR A 1 156 ? -4.901 -14.264 -9.049 1.00 96.69 156 THR A C 1
ATOM 1255 O O . THR A 1 156 ? -4.136 -14.541 -9.974 1.00 96.69 156 THR A O 1
ATOM 1258 N N . ASP A 1 157 ? -5.960 -13.469 -9.219 1.00 97.44 157 ASP A N 1
ATOM 1259 C CA . ASP A 1 157 ? -6.340 -12.880 -10.505 1.00 97.44 157 ASP A CA 1
ATOM 1260 C C . ASP A 1 157 ? -5.291 -11.884 -11.011 1.00 97.44 157 ASP A C 1
ATOM 1262 O O . ASP A 1 157 ? -4.952 -11.876 -12.199 1.00 97.44 157 ASP A O 1
ATOM 1266 N N . ILE A 1 158 ? -4.749 -11.050 -10.117 1.00 96.75 158 ILE A N 1
ATOM 1267 C CA . ILE A 1 158 ? -3.655 -10.128 -10.442 1.00 96.75 158 ILE A CA 1
ATOM 1268 C C . ILE A 1 158 ? -2.420 -10.923 -10.871 1.00 96.75 158 ILE A C 1
ATOM 1270 O O . ILE A 1 158 ? -1.873 -10.644 -11.936 1.00 96.75 158 ILE A O 1
ATOM 1274 N N . GLY A 1 159 ? -2.033 -11.959 -10.121 1.00 96.81 159 GLY A N 1
ATOM 1275 C CA . GLY A 1 159 ? -0.906 -12.823 -10.485 1.00 96.81 159 GLY A CA 1
ATOM 1276 C C . GLY A 1 159 ? -1.085 -13.494 -11.854 1.00 96.81 159 GLY A C 1
ATOM 1277 O O . GLY A 1 159 ? -0.154 -13.531 -12.665 1.00 96.81 159 GLY A O 1
ATOM 1278 N N . ALA A 1 160 ? -2.299 -13.957 -12.169 1.00 96.31 160 ALA A N 1
ATOM 1279 C CA . ALA A 1 160 ? -2.620 -14.508 -13.483 1.00 96.31 160 ALA A CA 1
ATOM 1280 C C . ALA A 1 160 ? -2.476 -13.453 -14.596 1.00 96.31 160 ALA A C 1
ATOM 1282 O O . ALA A 1 160 ? -1.846 -13.721 -15.623 1.00 96.31 160 ALA A O 1
ATOM 1283 N N . ARG A 1 161 ? -2.981 -12.230 -14.385 1.00 97.31 161 ARG A N 1
ATOM 1284 C CA . ARG A 1 161 ? -2.845 -11.118 -15.344 1.00 97.31 161 ARG A CA 1
ATOM 1285 C C . ARG A 1 161 ? -1.392 -10.701 -15.553 1.00 97.31 161 ARG A C 1
ATOM 1287 O O . ARG A 1 161 ? -0.993 -10.479 -16.692 1.00 97.31 161 ARG A O 1
ATOM 1294 N N . GLU A 1 162 ? -0.591 -10.635 -14.495 1.00 97.06 162 GLU A N 1
ATOM 1295 C CA . GLU A 1 162 ? 0.841 -10.337 -14.596 1.00 97.06 162 GLU A CA 1
ATOM 1296 C C . GLU A 1 162 ? 1.585 -11.395 -15.415 1.00 97.06 162 GLU A C 1
ATOM 1298 O O . GLU A 1 162 ? 2.413 -11.053 -16.262 1.00 97.06 162 GLU A O 1
ATOM 1303 N N . SER A 1 163 ? 1.269 -12.678 -15.212 1.00 95.38 163 SER A N 1
ATOM 1304 C CA . SER A 1 163 ? 1.868 -13.764 -15.994 1.00 95.38 163 SER A CA 1
ATOM 1305 C C . SER A 1 163 ? 1.510 -13.672 -17.482 1.00 95.38 163 SER A C 1
ATOM 1307 O O . SER A 1 163 ? 2.385 -13.829 -18.337 1.00 95.38 163 SER A O 1
ATOM 1309 N N . LEU A 1 164 ? 0.256 -13.322 -17.793 1.00 98.00 164 LEU A N 1
ATOM 1310 C CA . LEU A 1 164 ? -0.212 -13.105 -19.159 1.00 98.00 164 LEU A CA 1
ATOM 1311 C C . LEU A 1 164 ? 0.505 -11.917 -19.808 1.00 98.00 164 LEU A C 1
ATOM 1313 O O . LEU A 1 164 ? 0.996 -12.037 -20.929 1.00 98.00 164 LEU A O 1
ATOM 1317 N N . LEU A 1 165 ? 0.606 -10.788 -19.102 1.00 97.12 165 LEU A N 1
ATOM 1318 C CA . LEU A 1 165 ? 1.316 -9.605 -19.589 1.00 97.12 165 LEU A CA 1
ATOM 1319 C C . LEU A 1 165 ? 2.799 -9.903 -19.829 1.00 97.12 165 LEU A C 1
ATOM 1321 O O . LEU A 1 165 ? 3.345 -9.493 -20.851 1.00 97.12 165 LEU A O 1
ATOM 1325 N N . ARG A 1 166 ? 3.450 -10.663 -18.941 1.00 97.44 166 ARG A N 1
ATOM 1326 C CA . ARG A 1 166 ? 4.847 -11.080 -19.123 1.00 97.44 166 ARG A CA 1
ATOM 1327 C C . ARG A 1 166 ? 5.019 -11.931 -20.384 1.00 97.44 166 ARG A C 1
ATOM 1329 O O . ARG A 1 166 ? 5.928 -11.658 -21.164 1.00 97.44 166 ARG A O 1
ATOM 1336 N N . ALA A 1 167 ? 4.129 -12.897 -20.617 1.00 95.81 167 ALA A N 1
ATOM 1337 C CA . ALA A 1 167 ? 4.148 -13.717 -21.828 1.00 95.81 167 ALA A CA 1
ATOM 1338 C C . ALA A 1 167 ? 3.906 -12.884 -23.103 1.00 95.81 167 ALA A C 1
ATOM 1340 O O . ALA A 1 167 ? 4.571 -13.091 -24.116 1.00 95.81 167 ALA A O 1
ATOM 1341 N N . GLN A 1 168 ? 2.999 -11.902 -23.052 1.00 97.75 168 GLN A N 1
ATOM 1342 C CA . GLN A 1 168 ? 2.763 -10.978 -24.167 1.00 97.75 168 GLN A CA 1
ATOM 1343 C C . GLN A 1 168 ? 3.991 -10.116 -24.473 1.00 97.75 168 GLN A C 1
ATOM 1345 O O . GLN A 1 168 ? 4.354 -9.968 -25.637 1.00 97.75 168 GLN A O 1
ATOM 1350 N N . VAL A 1 169 ? 4.658 -9.578 -23.449 1.00 97.00 169 VAL A N 1
ATOM 1351 C CA . VAL A 1 169 ? 5.890 -8.792 -23.621 1.00 97.00 169 VAL A CA 1
ATOM 1352 C C . VAL A 1 169 ? 6.995 -9.637 -24.251 1.00 97.00 169 VAL A C 1
ATOM 1354 O O . VAL A 1 169 ? 7.666 -9.170 -25.168 1.00 97.00 169 VAL A O 1
ATOM 1357 N N . GLU A 1 170 ? 7.164 -10.883 -23.810 1.00 97.56 170 GLU A N 1
ATOM 1358 C CA . GLU A 1 170 ? 8.144 -11.802 -24.395 1.00 97.56 170 GLU A CA 1
ATOM 1359 C C . GLU A 1 170 ? 7.817 -12.136 -25.860 1.00 97.56 170 GLU A C 1
ATOM 1361 O O . GLU A 1 170 ? 8.706 -12.121 -26.713 1.00 97.56 170 GLU A O 1
ATOM 1366 N N . SER A 1 171 ? 6.538 -12.359 -26.182 1.00 97.88 171 SER A N 1
ATOM 1367 C CA . SER A 1 171 ? 6.080 -12.550 -27.564 1.00 97.88 171 SER A CA 1
ATOM 1368 C C . SER A 1 171 ? 6.405 -11.338 -28.439 1.00 97.88 171 SER A C 1
ATOM 1370 O O . SER A 1 171 ? 6.976 -11.497 -29.517 1.00 97.88 171 SER A O 1
ATOM 1372 N N . LEU A 1 172 ? 6.109 -10.126 -27.962 1.00 97.50 172 LEU A N 1
ATOM 1373 C CA . LEU A 1 172 ? 6.391 -8.886 -28.689 1.00 97.50 172 LEU A CA 1
ATOM 1374 C C . LEU A 1 172 ? 7.896 -8.647 -28.876 1.00 97.50 172 LEU A C 1
ATOM 1376 O O . LEU A 1 172 ? 8.313 -8.170 -29.931 1.00 97.50 172 LEU A O 1
ATOM 1380 N N . ASP A 1 173 ? 8.731 -8.992 -27.893 1.00 97.25 173 ASP A N 1
ATOM 1381 C CA . ASP A 1 173 ? 10.190 -8.895 -28.028 1.00 97.25 173 ASP A CA 1
ATOM 1382 C C . ASP A 1 173 ? 10.727 -9.882 -29.079 1.00 97.25 173 ASP A C 1
ATOM 1384 O O . ASP A 1 173 ? 11.591 -9.538 -29.890 1.00 97.25 173 ASP A O 1
ATOM 1388 N N . ASN A 1 174 ? 10.170 -11.093 -29.127 1.00 97.00 174 ASN A N 1
ATOM 1389 C CA . ASN A 1 174 ? 10.512 -12.085 -30.145 1.00 97.00 174 ASN A CA 1
ATOM 1390 C C . ASN A 1 174 ? 10.062 -11.652 -31.548 1.00 97.00 174 ASN A C 1
ATOM 1392 O O . ASN A 1 174 ? 10.846 -11.748 -32.496 1.00 97.00 174 ASN A O 1
ATOM 1396 N N . GLU A 1 175 ? 8.848 -11.115 -31.688 1.00 97.19 175 GLU A N 1
ATOM 1397 C CA . GLU A 1 175 ? 8.361 -10.533 -32.945 1.00 97.19 175 GLU A CA 1
ATOM 1398 C C . GLU A 1 175 ? 9.241 -9.368 -33.403 1.00 97.19 175 GLU A C 1
ATOM 1400 O O . GLU A 1 175 ? 9.623 -9.294 -34.572 1.00 97.19 175 GLU A O 1
ATOM 1405 N N . ARG A 1 176 ? 9.645 -8.490 -32.480 1.00 97.31 176 ARG A N 1
ATOM 1406 C CA . ARG A 1 176 ? 10.554 -7.383 -32.781 1.00 97.31 176 ARG A CA 1
ATOM 1407 C C . ARG A 1 176 ? 11.906 -7.878 -33.294 1.00 97.31 176 ARG A C 1
ATOM 1409 O O . ARG A 1 176 ? 12.375 -7.384 -34.316 1.00 97.31 176 ARG A O 1
ATOM 1416 N N . LYS A 1 177 ? 12.513 -8.873 -32.639 1.00 96.56 177 LYS A N 1
ATOM 1417 C CA . LYS A 1 177 ? 13.768 -9.493 -33.108 1.00 96.56 177 LYS A CA 1
ATOM 1418 C C . LYS A 1 177 ? 13.607 -10.116 -34.494 1.00 96.56 177 LYS A C 1
ATOM 1420 O O . LYS A 1 177 ? 14.502 -9.985 -35.330 1.00 96.56 177 LYS A O 1
ATOM 1425 N N . ALA A 1 178 ? 12.471 -10.762 -34.760 1.00 96.94 178 ALA A N 1
ATOM 1426 C CA . ALA A 1 178 ? 12.166 -11.304 -36.079 1.00 96.94 178 ALA A CA 1
ATOM 1427 C C . ALA A 1 178 ? 12.090 -10.187 -37.133 1.00 96.94 178 ALA A C 1
ATOM 1429 O O . ALA A 1 178 ? 12.741 -10.291 -38.175 1.00 96.94 178 ALA A O 1
ATOM 1430 N N . ILE A 1 179 ? 11.395 -9.083 -36.841 1.00 96.81 179 ILE A N 1
ATOM 1431 C CA . ILE A 1 179 ? 11.331 -7.907 -37.721 1.00 96.81 179 ILE A CA 1
ATOM 1432 C C . ILE A 1 179 ? 12.732 -7.340 -37.974 1.00 96.81 179 ILE A C 1
ATOM 1434 O O . ILE A 1 179 ? 13.099 -7.141 -39.132 1.00 96.81 179 ILE A O 1
ATOM 1438 N N . ASP A 1 180 ? 13.548 -7.148 -36.938 1.00 96.12 180 ASP A N 1
ATOM 1439 C CA . ASP A 1 180 ? 14.913 -6.629 -37.084 1.00 96.12 180 ASP A CA 1
ATOM 1440 C C . ASP A 1 180 ? 15.780 -7.549 -37.964 1.00 96.12 180 ASP A C 1
ATOM 1442 O O . ASP A 1 180 ? 16.501 -7.076 -38.850 1.00 96.12 180 ASP A O 1
ATOM 1446 N N . SER A 1 181 ? 15.646 -8.871 -37.805 1.00 95.69 181 SER A N 1
ATOM 1447 C CA . SER A 1 181 ? 16.332 -9.844 -38.662 1.00 95.69 181 SER A CA 1
ATOM 1448 C C . SER A 1 181 ? 15.887 -9.733 -40.126 1.00 95.69 181 SER A C 1
ATOM 1450 O O . SER A 1 181 ? 16.733 -9.638 -41.020 1.00 95.69 181 SER A O 1
ATOM 1452 N N . THR A 1 182 ? 14.579 -9.632 -40.387 1.00 96.81 182 THR A N 1
ATOM 1453 C CA . THR A 1 182 ? 14.045 -9.487 -41.751 1.00 96.81 182 THR A CA 1
ATOM 1454 C C . THR A 1 182 ? 14.478 -8.173 -42.392 1.00 96.81 182 THR A C 1
ATOM 1456 O O . THR A 1 182 ? 14.846 -8.145 -43.565 1.00 96.81 182 THR A O 1
ATOM 1459 N N . ARG A 1 183 ? 14.530 -7.088 -41.614 1.00 97.38 183 ARG A N 1
ATOM 1460 C CA . ARG A 1 183 ? 15.020 -5.790 -42.070 1.00 97.38 183 ARG A CA 1
ATOM 1461 C C . ARG A 1 183 ? 16.485 -5.864 -42.485 1.00 97.38 183 ARG A C 1
ATOM 1463 O O . ARG A 1 183 ? 16.819 -5.387 -43.566 1.00 97.38 183 ARG A O 1
ATOM 1470 N N . SER A 1 184 ? 17.337 -6.488 -41.673 1.00 95.19 184 SER A N 1
ATOM 1471 C CA . SER A 1 184 ? 18.755 -6.662 -42.012 1.00 95.19 184 SER A CA 1
ATOM 1472 C C . SER A 1 184 ? 18.942 -7.478 -43.297 1.00 95.19 184 SER A C 1
ATOM 1474 O O . SER A 1 184 ? 19.770 -7.134 -44.141 1.00 95.19 184 SER A O 1
ATOM 1476 N N . HIS A 1 185 ? 18.113 -8.508 -43.497 1.00 97.12 185 HIS A N 1
ATOM 1477 C CA . HIS A 1 185 ? 18.122 -9.313 -44.712 1.00 97.12 185 HIS A CA 1
ATOM 1478 C C . HIS A 1 185 ? 17.726 -8.488 -45.945 1.00 97.12 185 HIS A C 1
ATOM 1480 O O . HIS A 1 185 ? 18.439 -8.501 -46.946 1.00 97.12 185 HIS A O 1
ATOM 1486 N N . LEU A 1 186 ? 16.653 -7.696 -45.849 1.00 96.56 186 LEU A N 1
ATOM 1487 C CA . LEU A 1 186 ? 16.213 -6.803 -46.925 1.00 96.56 186 LEU A CA 1
ATOM 1488 C C . LEU A 1 186 ? 17.233 -5.697 -47.232 1.00 96.56 186 LEU A C 1
ATOM 1490 O O . LEU A 1 186 ? 17.375 -5.293 -48.385 1.00 96.56 186 LEU A O 1
ATOM 1494 N N . GLU A 1 187 ? 17.946 -5.181 -46.230 1.00 96.44 187 GLU A N 1
ATOM 1495 C CA . GLU A 1 187 ? 19.017 -4.198 -46.433 1.00 96.44 187 GLU A CA 1
ATOM 1496 C C . GLU A 1 187 ? 20.198 -4.806 -47.209 1.00 96.44 187 GLU A C 1
ATOM 1498 O O . GLU A 1 187 ? 20.701 -4.179 -48.147 1.00 96.44 187 GLU A O 1
ATOM 1503 N N . LEU A 1 188 ? 20.584 -6.049 -46.897 1.00 97.00 188 LEU A N 1
ATOM 1504 C CA . LEU A 1 188 ? 21.593 -6.796 -47.656 1.00 97.00 188 LEU A CA 1
ATOM 1505 C C . LEU A 1 188 ? 21.138 -7.082 -49.092 1.00 97.00 188 LEU A C 1
ATOM 1507 O O . LEU A 1 188 ? 21.901 -6.863 -50.034 1.00 97.00 188 LEU A O 1
ATOM 1511 N N . GLU A 1 189 ? 19.893 -7.524 -49.276 1.00 97.31 189 GLU A N 1
ATOM 1512 C CA . GLU A 1 189 ? 19.324 -7.792 -50.598 1.00 97.31 189 GLU A CA 1
ATOM 1513 C C . GLU A 1 189 ? 19.267 -6.517 -51.453 1.00 97.31 189 GLU A C 1
ATOM 1515 O O . GLU A 1 189 ? 19.680 -6.518 -52.614 1.00 97.31 189 GLU A O 1
ATOM 1520 N N . ARG A 1 190 ? 18.857 -5.384 -50.867 1.00 96.38 190 ARG A N 1
ATOM 1521 C CA . ARG A 1 190 ? 18.885 -4.074 -51.537 1.00 96.38 190 ARG A CA 1
ATOM 1522 C C . ARG A 1 190 ? 20.294 -3.672 -51.963 1.00 96.38 190 ARG A C 1
ATOM 1524 O O . ARG A 1 190 ? 20.456 -3.177 -53.078 1.00 96.38 190 ARG A O 1
ATOM 1531 N N . ALA A 1 191 ? 21.304 -3.874 -51.117 1.00 95.38 191 ALA A N 1
ATOM 1532 C CA . ALA A 1 191 ? 22.693 -3.576 -51.466 1.00 95.38 191 ALA A CA 1
ATOM 1533 C C . ALA A 1 191 ? 23.191 -4.463 -52.622 1.00 95.38 191 ALA A C 1
ATOM 1535 O O . ALA A 1 191 ? 23.823 -3.965 -53.556 1.00 95.38 191 ALA A O 1
ATOM 1536 N N . ALA A 1 192 ? 22.848 -5.755 -52.606 1.00 95.56 192 ALA A N 1
ATOM 1537 C CA . ALA A 1 192 ? 23.165 -6.678 -53.692 1.00 95.56 192 ALA A CA 1
ATOM 1538 C C . ALA A 1 192 ? 22.488 -6.262 -55.010 1.00 95.56 192 ALA A C 1
ATOM 1540 O O . ALA A 1 192 ? 23.147 -6.199 -56.050 1.00 95.56 192 ALA A O 1
ATOM 1541 N N . LEU A 1 193 ? 21.203 -5.893 -54.972 1.00 96.44 193 LEU A N 1
ATOM 1542 C CA . LEU A 1 193 ? 20.480 -5.391 -56.142 1.00 96.44 193 LEU A CA 1
ATOM 1543 C C . LEU A 1 193 ? 21.105 -4.099 -56.688 1.00 96.44 193 LEU A C 1
ATOM 1545 O O . LEU A 1 193 ? 21.318 -3.990 -57.896 1.00 96.44 193 LEU A O 1
ATOM 1549 N N . GLN A 1 194 ? 21.476 -3.148 -55.827 1.00 97.06 194 GLN A N 1
ATOM 1550 C CA . GLN A 1 194 ? 22.169 -1.924 -56.251 1.00 97.06 194 GLN A CA 1
ATOM 1551 C C . GLN A 1 194 ? 23.499 -2.217 -56.952 1.00 97.06 194 GLN A C 1
ATOM 1553 O O . GLN A 1 194 ? 23.812 -1.592 -57.966 1.00 97.06 194 GLN A O 1
ATOM 1558 N N . GLU A 1 195 ? 24.268 -3.180 -56.450 1.00 96.00 195 GLU A N 1
ATOM 1559 C CA . GLU A 1 195 ? 25.523 -3.605 -57.066 1.00 96.00 195 GLU A CA 1
ATOM 1560 C C . GLU A 1 195 ? 25.289 -4.254 -58.440 1.00 96.00 195 GLU A C 1
ATOM 1562 O O . GLU A 1 195 ? 25.975 -3.925 -59.409 1.00 96.00 195 GLU A O 1
ATOM 1567 N N . THR A 1 196 ? 24.270 -5.110 -58.579 1.00 96.12 196 THR A N 1
ATOM 1568 C CA . THR A 1 196 ? 23.913 -5.677 -59.892 1.00 96.12 196 THR A CA 1
ATOM 1569 C C . THR A 1 196 ? 23.467 -4.605 -60.888 1.00 96.12 196 THR A C 1
ATOM 1571 O O . THR A 1 196 ? 23.900 -4.630 -62.041 1.00 96.12 196 THR A O 1
ATOM 1574 N N . ALA A 1 197 ? 22.690 -3.610 -60.447 1.00 95.50 197 ALA A N 1
ATOM 1575 C CA . ALA A 1 197 ? 22.269 -2.490 -61.283 1.00 95.50 197 ALA A CA 1
ATOM 1576 C C . ALA A 1 197 ? 23.460 -1.624 -61.731 1.00 95.50 197 ALA A C 1
ATOM 1578 O O . ALA A 1 197 ? 23.521 -1.209 -62.890 1.00 95.50 197 ALA A O 1
ATOM 1579 N N . ARG A 1 198 ? 24.446 -1.390 -60.851 1.00 96.12 198 ARG A N 1
ATOM 1580 C CA . ARG A 1 198 ? 25.700 -0.701 -61.207 1.00 96.12 198 ARG A CA 1
ATOM 1581 C C . ARG A 1 198 ? 26.479 -1.466 -62.269 1.00 96.12 198 ARG A C 1
ATOM 1583 O O . ARG A 1 198 ? 26.842 -0.872 -63.281 1.00 96.12 198 ARG A O 1
ATOM 1590 N N . ARG A 1 199 ? 26.659 -2.777 -62.089 1.00 96.38 199 ARG A N 1
ATOM 1591 C CA . ARG A 1 199 ? 27.338 -3.635 -63.075 1.00 96.38 199 ARG A CA 1
ATOM 1592 C C . ARG A 1 199 ? 26.636 -3.612 -64.428 1.00 96.38 199 ARG A C 1
ATOM 1594 O O . ARG A 1 199 ? 27.298 -3.477 -65.451 1.00 96.38 199 ARG A O 1
ATOM 1601 N N . GLN A 1 200 ? 25.305 -3.674 -64.450 1.00 95.44 200 GLN A N 1
ATOM 1602 C CA . GLN A 1 200 ? 24.535 -3.554 -65.692 1.00 95.44 200 GLN A CA 1
ATOM 1603 C C . GLN A 1 200 ? 24.699 -2.174 -66.347 1.00 95.44 200 GLN A C 1
ATOM 1605 O O . GLN A 1 200 ? 24.860 -2.082 -67.565 1.00 95.44 200 GLN A O 1
ATOM 1610 N N . ALA A 1 201 ? 24.705 -1.092 -65.563 1.00 95.00 201 ALA A N 1
ATOM 1611 C CA . ALA A 1 201 ? 24.941 0.255 -66.079 1.00 95.00 201 ALA A CA 1
ATOM 1612 C C . ALA A 1 201 ? 26.357 0.409 -66.664 1.00 95.00 201 ALA A C 1
ATOM 1614 O O . ALA A 1 201 ? 26.525 1.033 -67.713 1.00 95.00 201 ALA A O 1
ATOM 1615 N N . GLU A 1 202 ? 27.368 -0.178 -66.025 1.00 95.81 202 GLU A N 1
ATOM 1616 C CA . GLU A 1 202 ? 28.744 -0.220 -66.526 1.00 95.81 202 GLU A CA 1
ATOM 1617 C C . GLU A 1 202 ? 28.859 -1.036 -67.814 1.00 95.81 202 GLU A C 1
ATOM 1619 O O . GLU A 1 202 ? 29.416 -0.537 -68.790 1.00 95.81 202 GLU A O 1
ATOM 1624 N N . GLN A 1 203 ? 28.262 -2.229 -67.867 1.00 96.06 203 GLN A N 1
ATOM 1625 C CA . GLN A 1 203 ? 28.194 -3.040 -69.087 1.00 96.06 203 GLN A CA 1
ATOM 1626 C C . GLN A 1 203 ? 27.498 -2.283 -70.226 1.00 96.06 203 GLN A C 1
ATOM 1628 O O . GLN A 1 203 ? 27.994 -2.257 -71.349 1.00 96.06 203 GLN A O 1
ATOM 1633 N N . SER A 1 204 ? 26.389 -1.590 -69.944 1.00 96.00 204 SER A N 1
ATOM 1634 C CA . SER A 1 204 ? 25.701 -0.755 -70.935 1.00 96.00 204 SER A CA 1
ATOM 1635 C C . SER A 1 204 ? 26.584 0.395 -71.434 1.00 96.00 204 SER A C 1
ATOM 1637 O O . SER A 1 204 ? 26.612 0.674 -72.632 1.00 96.00 204 SER A O 1
ATOM 1639 N N . ARG A 1 205 ? 27.353 1.046 -70.548 1.00 95.00 205 ARG A N 1
ATOM 1640 C CA . ARG A 1 205 ? 28.331 2.079 -70.935 1.00 95.00 205 ARG A CA 1
ATOM 1641 C C . ARG A 1 205 ? 29.459 1.508 -71.791 1.00 95.00 205 ARG A C 1
ATOM 1643 O O . ARG A 1 205 ? 29.815 2.136 -72.781 1.00 95.00 205 ARG A O 1
ATOM 1650 N N . GLN A 1 206 ? 29.985 0.332 -71.447 1.00 96.06 206 GLN A N 1
ATOM 1651 C CA . GLN A 1 206 ? 31.015 -0.355 -72.231 1.00 96.06 206 GLN A CA 1
ATOM 1652 C C . GLN A 1 206 ? 30.505 -0.715 -73.628 1.00 96.06 206 GLN A C 1
ATOM 1654 O O . GLN A 1 206 ? 31.169 -0.407 -74.612 1.00 96.06 206 GLN A O 1
ATOM 1659 N N . LEU A 1 207 ? 29.302 -1.288 -73.734 1.00 95.94 207 LEU A N 1
ATOM 1660 C CA . LEU A 1 207 ? 28.680 -1.593 -75.024 1.00 95.94 207 LEU A CA 1
ATOM 1661 C C . LEU A 1 207 ? 28.443 -0.328 -75.856 1.00 95.94 207 LEU A C 1
ATOM 1663 O O . LEU A 1 207 ? 28.718 -0.330 -77.051 1.00 95.94 207 LEU A O 1
ATOM 1667 N N . LYS A 1 208 ? 27.996 0.772 -75.235 1.00 95.69 208 LYS A N 1
ATOM 1668 C CA . LYS A 1 208 ? 27.859 2.070 -75.918 1.00 95.69 208 LYS A CA 1
ATOM 1669 C C . LYS A 1 208 ? 29.201 2.612 -76.408 1.00 95.69 208 LYS A C 1
ATOM 1671 O O . LYS A 1 208 ? 29.269 3.092 -77.532 1.00 95.69 208 LYS A O 1
ATOM 1676 N N . ALA A 1 209 ? 30.255 2.523 -75.598 1.00 94.00 209 ALA A N 1
ATOM 1677 C CA . ALA A 1 209 ? 31.594 2.957 -75.988 1.00 94.00 209 ALA A CA 1
ATOM 1678 C C . ALA A 1 209 ? 32.153 2.110 -77.142 1.00 94.00 209 ALA A C 1
ATOM 1680 O O . ALA A 1 209 ? 32.697 2.663 -78.091 1.00 94.00 209 ALA A O 1
ATOM 1681 N N . LEU A 1 210 ? 31.958 0.786 -77.108 1.00 96.00 210 LEU A N 1
ATOM 1682 C CA . LEU A 1 210 ? 32.322 -0.106 -78.212 1.00 96.00 210 LEU A CA 1
ATOM 1683 C C . LEU A 1 210 ? 31.522 0.204 -79.480 1.00 96.00 210 LEU A C 1
ATOM 1685 O O . LEU A 1 210 ? 32.099 0.244 -80.559 1.00 96.00 210 LEU A O 1
ATOM 1689 N N . ALA A 1 211 ? 30.219 0.473 -79.366 1.00 95.19 211 ALA A N 1
ATOM 1690 C CA . ALA A 1 211 ? 29.395 0.879 -80.503 1.00 95.19 211 ALA A CA 1
ATOM 1691 C C . ALA A 1 211 ? 29.873 2.211 -81.112 1.00 95.19 211 ALA A C 1
ATOM 1693 O O . ALA A 1 211 ? 29.927 2.342 -82.332 1.00 95.19 211 ALA A O 1
ATOM 1694 N N . GLN A 1 212 ? 30.268 3.178 -80.278 1.00 95.38 212 GLN A N 1
ATOM 1695 C CA . GLN A 1 212 ? 30.865 4.438 -80.732 1.00 95.38 212 GLN A CA 1
ATOM 1696 C C . GLN A 1 212 ? 32.230 4.229 -81.403 1.00 95.38 212 GLN A C 1
ATOM 1698 O O . GLN A 1 212 ? 32.478 4.831 -82.443 1.00 95.38 212 GLN A O 1
ATOM 1703 N N . ASP A 1 213 ? 33.096 3.371 -80.853 1.00 95.75 213 ASP A N 1
ATOM 1704 C CA . ASP A 1 213 ? 34.397 3.045 -81.456 1.00 95.75 213 ASP A CA 1
ATOM 1705 C C . ASP A 1 213 ? 34.230 2.328 -82.803 1.00 95.75 213 ASP A C 1
ATOM 1707 O O . ASP A 1 213 ? 34.898 2.667 -83.774 1.00 95.75 213 ASP A O 1
ATOM 1711 N N . LEU A 1 214 ? 33.285 1.388 -82.899 1.00 95.25 214 LEU A N 1
ATOM 1712 C CA . LEU A 1 214 ? 32.944 0.726 -84.160 1.00 95.25 214 LEU A CA 1
ATOM 1713 C C . LEU A 1 214 ? 32.407 1.719 -85.192 1.00 95.25 214 LEU A C 1
ATOM 1715 O O . LEU A 1 214 ? 32.879 1.712 -86.324 1.00 95.25 214 LEU A O 1
ATOM 1719 N N . SER A 1 215 ? 31.493 2.610 -84.798 1.00 95.12 215 SER A N 1
ATOM 1720 C CA . SER A 1 215 ? 30.971 3.656 -85.686 1.00 95.12 215 SER A CA 1
ATOM 1721 C C . SER A 1 215 ? 32.072 4.612 -86.155 1.00 95.12 215 SER A C 1
ATOM 1723 O O . SER A 1 215 ? 32.118 4.983 -87.325 1.00 95.12 215 SER A O 1
ATOM 1725 N N . ARG A 1 216 ? 33.015 4.965 -85.275 1.00 94.81 216 ARG A N 1
ATOM 1726 C CA . ARG A 1 216 ? 34.190 5.758 -85.642 1.00 94.81 216 ARG A CA 1
ATOM 1727 C C . ARG A 1 216 ? 35.079 5.021 -86.642 1.00 94.81 216 ARG A C 1
ATOM 1729 O O . ARG A 1 216 ? 35.480 5.615 -87.635 1.00 94.81 216 ARG A O 1
ATOM 1736 N N . ARG A 1 217 ? 35.378 3.740 -86.409 1.00 93.94 217 ARG A N 1
ATOM 1737 C CA . ARG A 1 217 ? 36.167 2.931 -87.352 1.00 93.94 217 ARG A CA 1
ATOM 1738 C C . ARG A 1 217 ? 35.474 2.811 -88.701 1.00 93.94 217 ARG A C 1
ATOM 1740 O O . ARG A 1 217 ? 36.145 2.893 -89.717 1.00 93.94 217 ARG A O 1
ATOM 1747 N N . GLU A 1 218 ? 34.156 2.646 -88.722 1.00 95.00 218 GLU A N 1
ATOM 1748 C CA . GLU A 1 218 ? 33.364 2.631 -89.954 1.00 95.00 218 GLU A CA 1
ATOM 1749 C C . GLU A 1 218 ? 33.496 3.955 -90.724 1.00 95.00 218 GLU A C 1
ATOM 1751 O O . GLU A 1 218 ? 33.753 3.936 -91.925 1.00 95.00 218 GLU A O 1
ATOM 1756 N N . GLN A 1 219 ? 33.437 5.101 -90.036 1.00 94.69 219 GLN A N 1
ATOM 1757 C CA . GLN A 1 219 ? 33.705 6.410 -90.645 1.00 94.69 219 GLN A CA 1
ATOM 1758 C C . GLN A 1 219 ? 35.143 6.532 -91.165 1.00 94.69 219 GLN A C 1
ATOM 1760 O O . GLN A 1 219 ? 35.343 7.002 -92.280 1.00 94.69 219 GLN A O 1
ATOM 1765 N N . GLU A 1 220 ? 36.142 6.094 -90.393 1.00 94.00 220 GLU A N 1
ATOM 1766 C CA . GLU A 1 220 ? 37.551 6.090 -90.815 1.00 94.00 220 GLU A CA 1
ATOM 1767 C C . GLU A 1 220 ? 37.768 5.187 -92.042 1.00 94.00 220 GLU A C 1
ATOM 1769 O O . GLU A 1 220 ? 38.511 5.546 -92.954 1.00 94.00 220 GLU A O 1
ATOM 1774 N N . PHE A 1 221 ? 37.099 4.031 -92.105 1.00 92.06 221 PHE A N 1
ATOM 1775 C CA . PHE A 1 221 ? 37.107 3.169 -93.285 1.00 92.06 221 PHE A CA 1
ATOM 1776 C C . PHE A 1 221 ? 36.432 3.838 -94.482 1.00 92.06 221 PHE A C 1
ATOM 1778 O O . PHE A 1 221 ? 36.992 3.781 -95.573 1.00 92.06 221 PHE A O 1
ATOM 1785 N N . SER A 1 222 ? 35.287 4.500 -94.291 1.00 93.00 222 SER A N 1
ATOM 1786 C CA . SER A 1 222 ? 34.615 5.256 -95.356 1.00 93.00 222 SER A CA 1
ATOM 1787 C C . SER A 1 222 ? 35.520 6.356 -95.909 1.00 93.00 222 SER A C 1
ATOM 1789 O O . SER A 1 222 ? 35.697 6.442 -97.116 1.00 93.00 222 SER A O 1
ATOM 1791 N N . GLN A 1 223 ? 36.172 7.128 -95.035 1.00 92.25 223 GLN A N 1
ATOM 1792 C CA . GLN A 1 223 ? 37.118 8.172 -95.437 1.00 92.25 223 GLN A CA 1
ATOM 1793 C C . GLN A 1 223 ? 38.298 7.603 -96.225 1.00 92.25 223 GLN A C 1
ATOM 1795 O O . GLN A 1 223 ? 38.667 8.148 -97.258 1.00 92.25 223 GLN A O 1
ATOM 1800 N N . ARG A 1 224 ? 38.876 6.481 -95.777 1.00 92.31 224 ARG A N 1
ATOM 1801 C CA . ARG A 1 224 ? 39.955 5.813 -96.518 1.00 92.31 224 ARG A CA 1
ATOM 1802 C C . ARG A 1 224 ? 39.492 5.293 -97.874 1.00 92.31 224 ARG A C 1
ATOM 1804 O O . ARG A 1 224 ? 40.272 5.325 -98.816 1.00 92.31 224 ARG A O 1
ATOM 1811 N N . MET A 1 225 ? 38.261 4.794 -97.982 1.00 91.88 225 MET A N 1
ATOM 1812 C CA . MET A 1 225 ? 37.696 4.379 -99.268 1.00 91.88 225 MET A CA 1
ATOM 1813 C C . MET A 1 225 ? 37.527 5.575 -100.207 1.00 91.88 225 MET A C 1
ATOM 1815 O O . MET A 1 225 ? 37.970 5.487 -101.347 1.00 91.88 225 MET A O 1
ATOM 1819 N N . ASP A 1 226 ? 37.022 6.707 -99.711 1.00 92.50 226 ASP A N 1
ATOM 1820 C CA . ASP A 1 226 ? 36.947 7.952 -100.485 1.00 92.50 226 ASP A CA 1
ATOM 1821 C C . ASP A 1 226 ? 38.349 8.424 -100.924 1.00 92.50 226 ASP A C 1
ATOM 1823 O O . ASP A 1 226 ? 38.545 8.844 -102.064 1.00 92.50 226 ASP A O 1
ATOM 1827 N N . GLU A 1 227 ? 39.360 8.317 -100.051 1.00 92.44 227 GLU A N 1
ATOM 1828 C CA . GLU A 1 227 ? 40.764 8.599 -100.388 1.00 92.44 227 GLU A CA 1
ATOM 1829 C C . GLU A 1 227 ? 41.307 7.643 -101.462 1.00 92.44 227 GLU A C 1
ATOM 1831 O O . GLU A 1 227 ? 42.024 8.081 -102.365 1.00 92.44 227 GLU A O 1
ATOM 1836 N N . TYR A 1 228 ? 40.981 6.349 -101.391 1.00 90.56 228 TYR A N 1
ATOM 1837 C CA . TYR A 1 228 ? 41.358 5.371 -102.412 1.00 90.56 228 TYR A CA 1
ATOM 1838 C C . TYR A 1 228 ? 40.686 5.658 -103.752 1.00 90.56 228 TYR A C 1
ATOM 1840 O O . TYR A 1 228 ? 41.354 5.554 -104.779 1.00 90.56 228 TYR A O 1
ATOM 1848 N N . ASP A 1 229 ? 39.415 6.052 -103.756 1.00 90.75 229 ASP A N 1
ATOM 1849 C CA . ASP A 1 229 ? 38.701 6.434 -104.971 1.00 90.75 229 ASP A CA 1
ATOM 1850 C C . ASP A 1 229 ? 39.294 7.711 -105.579 1.00 90.75 229 ASP A C 1
ATOM 1852 O O . ASP A 1 229 ? 39.550 7.751 -106.781 1.00 90.75 229 ASP A O 1
ATOM 1856 N N . GLN A 1 230 ? 39.656 8.705 -104.760 1.00 90.50 230 GLN A N 1
ATOM 1857 C CA . GLN A 1 230 ? 40.398 9.886 -105.222 1.00 90.50 230 GLN A CA 1
ATOM 1858 C C . GLN A 1 230 ? 41.788 9.535 -105.766 1.00 90.50 230 GLN A C 1
ATOM 1860 O O . GLN A 1 230 ? 42.238 10.109 -106.757 1.00 90.50 230 GLN A O 1
ATOM 1865 N N . LEU A 1 231 ? 42.515 8.622 -105.115 1.00 88.75 231 LEU A N 1
ATOM 1866 C CA . LEU A 1 231 ? 43.811 8.143 -105.604 1.00 88.75 231 LEU A CA 1
ATOM 1867 C C . LEU A 1 231 ? 43.660 7.376 -106.914 1.00 88.75 231 LEU A C 1
ATOM 1869 O O . LEU A 1 231 ? 44.508 7.511 -107.792 1.00 88.75 231 LEU A O 1
ATOM 1873 N N . ARG A 1 232 ? 42.589 6.597 -107.058 1.00 91.06 232 ARG A N 1
ATOM 1874 C CA . ARG A 1 232 ? 42.257 5.881 -108.285 1.00 91.06 232 ARG A CA 1
ATOM 1875 C C . ARG A 1 232 ? 41.915 6.847 -109.409 1.00 91.06 232 ARG A C 1
ATOM 1877 O O . ARG A 1 232 ? 42.482 6.709 -110.480 1.00 91.06 232 ARG A O 1
ATOM 1884 N N . GLU A 1 233 ? 41.097 7.861 -109.147 1.00 87.50 233 GLU A N 1
ATOM 1885 C CA . GLU A 1 233 ? 40.796 8.921 -110.111 1.00 87.50 233 GLU A CA 1
ATOM 1886 C C . GLU A 1 233 ? 42.069 9.672 -110.522 1.00 87.50 233 GLU A C 1
ATOM 1888 O O . GLU A 1 233 ? 42.302 9.890 -111.706 1.00 87.50 233 GLU A O 1
ATOM 1893 N N . LYS A 1 234 ? 42.960 9.992 -109.571 1.00 86.50 234 LYS A N 1
ATOM 1894 C CA . LYS A 1 234 ? 44.284 10.563 -109.874 1.00 86.50 234 LYS A CA 1
ATOM 1895 C C . LYS A 1 234 ? 45.144 9.619 -110.708 1.00 86.50 234 LYS A C 1
ATOM 1897 O O . LYS A 1 234 ? 45.845 10.089 -111.594 1.00 86.50 234 LYS A O 1
ATOM 1902 N N . LEU A 1 235 ? 45.124 8.316 -110.434 1.00 83.75 235 LEU A N 1
ATOM 1903 C CA . LEU A 1 235 ? 45.845 7.321 -111.229 1.00 83.75 235 LEU A CA 1
ATOM 1904 C C . LEU A 1 235 ? 45.259 7.192 -112.634 1.00 83.75 235 LEU A C 1
ATOM 1906 O O . LEU A 1 235 ? 46.034 7.105 -113.578 1.00 83.75 235 LEU A O 1
ATOM 1910 N N . ASP A 1 236 ? 43.937 7.229 -112.786 1.00 85.69 236 ASP A N 1
ATOM 1911 C CA . ASP A 1 236 ? 43.258 7.226 -114.082 1.00 85.69 236 ASP A CA 1
ATOM 1912 C C . ASP A 1 236 ? 43.563 8.518 -114.855 1.00 85.69 236 ASP A C 1
ATOM 1914 O O . ASP A 1 236 ? 43.817 8.470 -116.056 1.00 85.69 236 ASP A O 1
ATOM 1918 N N . LEU A 1 237 ? 43.641 9.661 -114.166 1.00 87.56 237 LEU A N 1
ATOM 1919 C CA . LEU A 1 237 ? 44.046 10.943 -114.741 1.00 87.56 237 LEU A CA 1
ATOM 1920 C C . LEU A 1 237 ? 45.519 10.928 -115.166 1.00 87.56 237 LEU A C 1
ATOM 1922 O O . LEU A 1 237 ? 45.831 11.320 -116.282 1.00 87.56 237 LEU A O 1
ATOM 1926 N N . VAL A 1 238 ? 46.418 10.404 -114.329 1.00 80.44 238 VAL A N 1
ATOM 1927 C CA . VAL A 1 238 ? 47.835 10.212 -114.674 1.00 80.44 238 VAL A CA 1
ATOM 1928 C C . VAL A 1 238 ? 47.990 9.178 -115.790 1.00 80.44 238 VAL A C 1
ATOM 1930 O O . VAL A 1 238 ? 48.858 9.332 -116.637 1.00 80.44 238 VAL A O 1
ATOM 1933 N N . ALA A 1 239 ? 47.158 8.140 -115.856 1.00 79.44 239 ALA A N 1
ATOM 1934 C CA . ALA A 1 239 ? 47.148 7.183 -116.960 1.00 79.44 239 ALA A CA 1
ATOM 1935 C C . ALA A 1 239 ? 46.627 7.826 -118.258 1.00 79.44 239 ALA A C 1
ATOM 1937 O O . ALA A 1 239 ? 47.164 7.563 -119.336 1.00 79.44 239 ALA A O 1
ATOM 1938 N N . ALA A 1 240 ? 45.632 8.710 -118.172 1.00 76.50 240 ALA A N 1
ATOM 1939 C CA . ALA A 1 240 ? 45.167 9.535 -119.283 1.00 76.50 240 ALA A CA 1
ATOM 1940 C C . ALA A 1 240 ? 46.248 10.537 -119.734 1.00 76.50 240 ALA A C 1
ATOM 1942 O O . ALA A 1 240 ? 46.482 10.693 -120.928 1.00 76.50 240 ALA A O 1
ATOM 1943 N N . GLU A 1 241 ? 46.979 11.151 -118.801 1.00 76.38 241 GLU A N 1
ATOM 1944 C CA . GLU A 1 241 ? 48.149 11.988 -119.092 1.00 76.38 241 GLU A CA 1
ATOM 1945 C C . GLU A 1 241 ? 49.308 11.168 -119.667 1.00 76.38 241 GLU A C 1
ATOM 1947 O O . GLU A 1 241 ? 49.988 11.616 -120.581 1.00 76.38 241 GLU A O 1
ATOM 1952 N N . LEU A 1 242 ? 49.532 9.938 -119.205 1.00 69.50 242 LEU A N 1
ATOM 1953 C CA . LEU A 1 242 ? 50.546 9.038 -119.755 1.00 69.50 242 LEU A CA 1
ATOM 1954 C C . LEU A 1 242 ? 50.166 8.542 -121.149 1.00 69.50 242 LEU A C 1
ATOM 1956 O O . LEU A 1 242 ? 51.041 8.352 -121.984 1.00 69.50 242 LEU A O 1
ATOM 1960 N N . THR A 1 243 ? 48.881 8.345 -121.439 1.00 73.19 243 THR A N 1
ATOM 1961 C CA . THR A 1 243 ? 48.416 7.982 -122.787 1.00 73.19 243 THR A CA 1
ATOM 1962 C C . THR A 1 243 ? 48.405 9.182 -123.727 1.00 73.19 243 THR A C 1
ATOM 1964 O O . THR A 1 243 ? 48.770 9.020 -124.887 1.00 73.19 243 THR A O 1
ATOM 1967 N N . SER A 1 244 ? 48.093 10.388 -123.245 1.00 75.19 244 SER A N 1
ATOM 1968 C CA . SER A 1 244 ? 48.196 11.615 -124.041 1.00 75.19 244 SER A CA 1
ATOM 1969 C C . SER A 1 244 ? 49.651 12.020 -124.284 1.00 75.19 244 SER A C 1
ATOM 1971 O O . SER A 1 244 ? 50.001 12.355 -125.410 1.00 75.19 244 SER A O 1
ATOM 1973 N N . THR A 1 245 ? 50.537 11.889 -123.292 1.00 68.69 245 THR A N 1
ATOM 1974 C CA . THR A 1 245 ? 51.986 12.069 -123.477 1.00 68.69 245 THR A CA 1
ATOM 1975 C C . THR A 1 245 ? 52.590 10.951 -124.307 1.00 68.69 245 THR A C 1
ATOM 1977 O O . THR A 1 245 ? 53.516 11.217 -125.059 1.00 68.69 245 THR A O 1
ATOM 1980 N N . ARG A 1 246 ? 52.068 9.719 -124.254 1.00 69.31 246 ARG A N 1
ATOM 1981 C CA . ARG A 1 246 ? 52.468 8.647 -125.177 1.00 69.31 246 ARG A CA 1
ATOM 1982 C C . ARG A 1 246 ? 51.997 8.917 -126.603 1.00 69.31 246 ARG A C 1
ATOM 1984 O O . ARG A 1 246 ? 52.772 8.679 -127.516 1.00 69.31 246 ARG A O 1
ATOM 1991 N N . ALA A 1 247 ? 50.803 9.469 -126.802 1.00 64.38 247 ALA A N 1
ATOM 1992 C CA . ALA A 1 247 ? 50.343 9.919 -128.114 1.00 64.38 247 ALA A CA 1
ATOM 1993 C C . ALA A 1 247 ? 51.188 11.099 -128.632 1.00 64.38 247 ALA A C 1
ATOM 1995 O O . ALA A 1 247 ? 51.620 11.081 -129.778 1.00 64.38 247 ALA A O 1
ATOM 1996 N N . GLN A 1 248 ? 51.531 12.063 -127.769 1.00 59.97 248 GLN A N 1
ATOM 1997 C CA . GLN A 1 248 ? 52.477 13.142 -128.086 1.00 59.97 248 GLN A CA 1
ATOM 1998 C C . GLN A 1 248 ? 53.904 12.616 -128.313 1.00 59.97 248 GLN A C 1
ATOM 2000 O O . GLN A 1 248 ? 54.643 13.156 -129.132 1.00 59.97 248 GLN A O 1
ATOM 2005 N N . ALA A 1 249 ? 54.315 11.550 -127.623 1.00 55.66 249 ALA A N 1
ATOM 2006 C CA . ALA A 1 249 ? 55.599 10.883 -127.817 1.00 55.66 249 ALA A CA 1
ATOM 2007 C C . ALA A 1 249 ? 55.627 10.068 -129.116 1.00 55.66 249 ALA A C 1
ATOM 2009 O O . ALA A 1 249 ? 56.668 9.992 -129.754 1.00 55.66 249 ALA A O 1
ATOM 2010 N N . GLU A 1 250 ? 54.507 9.481 -129.538 1.00 61.66 250 GLU A N 1
ATOM 2011 C CA . GLU A 1 250 ? 54.370 8.799 -130.828 1.00 61.66 250 GLU A CA 1
ATOM 2012 C C . GLU A 1 250 ? 54.324 9.816 -131.984 1.00 61.66 250 GLU A C 1
ATOM 2014 O O . GLU A 1 250 ? 55.014 9.622 -132.983 1.00 61.66 250 GLU A O 1
ATOM 2019 N N . GLU A 1 251 ? 53.665 10.964 -131.801 1.00 58.41 251 GLU A N 1
ATOM 2020 C CA . GLU A 1 251 ? 53.660 12.087 -132.752 1.00 58.41 251 GLU A CA 1
ATOM 2021 C C . GLU A 1 251 ? 55.049 12.752 -132.870 1.00 58.41 251 GLU A C 1
ATOM 2023 O O . GLU A 1 251 ? 55.536 13.022 -133.972 1.00 58.41 251 GLU A O 1
ATOM 2028 N N . THR A 1 252 ? 55.763 12.926 -131.751 1.00 56.81 252 THR A N 1
ATOM 2029 C CA . THR A 1 252 ? 57.158 13.409 -131.757 1.00 56.81 252 THR A CA 1
ATOM 2030 C C . THR A 1 252 ? 58.160 12.335 -132.184 1.00 56.81 252 THR A C 1
ATOM 2032 O O . THR A 1 252 ? 59.212 12.682 -132.715 1.00 56.81 252 THR A O 1
ATOM 2035 N N . ALA A 1 253 ? 57.854 11.040 -132.053 1.00 54.97 253 ALA A N 1
ATOM 2036 C CA . ALA A 1 253 ? 58.664 9.953 -132.608 1.00 54.97 253 ALA A CA 1
ATOM 2037 C C . ALA A 1 253 ? 58.497 9.823 -134.131 1.00 54.97 253 ALA A C 1
ATOM 2039 O O . ALA A 1 253 ? 59.458 9.469 -134.816 1.00 54.97 253 ALA A O 1
ATOM 2040 N N . GLU A 1 254 ? 57.331 10.148 -134.693 1.00 57.19 254 GLU A N 1
ATOM 2041 C CA . GLU A 1 254 ? 57.145 10.271 -136.145 1.00 57.19 254 GLU A CA 1
ATOM 2042 C C . GLU A 1 254 ? 57.830 11.527 -136.705 1.00 57.19 254 GLU A C 1
ATOM 2044 O O . GLU A 1 254 ? 58.501 11.448 -137.739 1.00 57.19 254 GLU A O 1
ATOM 2049 N N . GLN A 1 255 ? 57.808 12.646 -135.971 1.00 55.78 255 GLN A N 1
ATOM 2050 C CA . GLN A 1 255 ? 58.614 13.831 -136.297 1.00 55.78 255 GLN A CA 1
ATOM 2051 C C . GLN A 1 255 ? 60.125 13.547 -136.165 1.00 55.78 255 GLN A C 1
ATOM 2053 O O . GLN A 1 255 ? 60.893 13.892 -137.065 1.00 55.78 255 GLN A O 1
ATOM 2058 N N . ALA A 1 256 ? 60.562 12.799 -135.146 1.00 50.84 256 ALA A N 1
ATOM 2059 C CA . ALA A 1 256 ? 61.961 12.413 -134.950 1.00 50.84 256 ALA A CA 1
ATOM 2060 C C . ALA A 1 256 ? 62.461 11.374 -135.968 1.00 50.84 256 ALA A C 1
ATOM 2062 O O . ALA A 1 256 ? 63.631 11.418 -136.337 1.00 50.84 256 ALA A O 1
ATOM 2063 N N . ARG A 1 257 ? 61.610 10.484 -136.503 1.00 57.31 257 ARG A N 1
ATOM 2064 C CA . ARG A 1 257 ? 61.973 9.595 -137.630 1.00 57.31 257 ARG A CA 1
ATOM 2065 C C . ARG A 1 257 ? 62.179 10.369 -138.937 1.00 57.31 257 ARG A C 1
ATOM 2067 O O . ARG A 1 257 ? 63.008 9.966 -139.751 1.00 57.31 257 ARG A O 1
ATOM 2074 N N . SER A 1 258 ? 61.504 11.509 -139.109 1.00 56.28 258 SER A N 1
ATOM 2075 C CA . SER A 1 258 ? 61.735 12.426 -140.236 1.00 56.28 258 SER A CA 1
ATOM 2076 C C . SER A 1 258 ? 63.003 13.289 -140.073 1.00 56.28 258 SER A C 1
ATOM 2078 O O . SER A 1 258 ? 63.624 13.674 -141.067 1.00 56.28 258 SER A O 1
ATOM 2080 N N . GLU A 1 259 ? 63.463 13.508 -138.835 1.00 51.78 259 GLU A N 1
ATOM 2081 C CA . GLU A 1 259 ? 64.720 14.207 -138.524 1.00 51.78 259 GLU A CA 1
ATOM 2082 C C . GLU A 1 259 ? 65.936 13.271 -138.365 1.00 51.78 259 GLU A C 1
ATOM 2084 O O . GLU A 1 259 ? 67.060 13.673 -138.672 1.00 51.78 259 GLU A O 1
ATOM 2089 N N . GLN A 1 260 ? 65.747 11.992 -138.015 1.00 51.78 260 GLN A N 1
ATOM 2090 C CA . GLN A 1 260 ? 66.798 10.957 -138.016 1.00 51.78 260 GLN A CA 1
ATOM 2091 C C . GLN A 1 260 ? 67.270 10.574 -139.427 1.00 51.78 260 GLN A C 1
ATOM 2093 O O . GLN A 1 260 ? 68.401 10.117 -139.590 1.00 51.78 260 GLN A O 1
ATOM 2098 N N . ALA A 1 261 ? 66.470 10.849 -140.462 1.00 54.62 261 ALA A N 1
ATOM 2099 C CA . ALA A 1 261 ? 66.916 10.810 -141.856 1.00 54.62 261 ALA A CA 1
ATOM 2100 C C . ALA A 1 261 ? 67.774 12.036 -142.251 1.00 54.62 261 ALA A C 1
ATOM 2102 O O . ALA A 1 261 ? 68.535 11.959 -143.211 1.00 54.62 261 ALA A O 1
ATOM 2103 N N . ARG A 1 262 ? 67.706 13.150 -141.498 1.00 51.44 262 ARG A N 1
ATOM 2104 C CA . ARG A 1 262 ? 68.503 14.379 -141.711 1.00 51.44 262 ARG A CA 1
ATOM 2105 C C . ARG A 1 262 ? 69.754 14.463 -140.821 1.00 51.44 262 ARG A C 1
ATOM 2107 O O . ARG A 1 262 ? 70.723 15.118 -141.196 1.00 51.44 262 ARG A O 1
ATOM 2114 N N . SER A 1 263 ? 69.793 13.778 -139.675 1.00 51.22 263 SER A N 1
ATOM 2115 C CA . SER A 1 263 ? 70.937 13.808 -138.742 1.00 51.22 263 SER A CA 1
ATOM 2116 C C . SER A 1 263 ? 72.030 12.762 -139.030 1.00 51.22 263 SER A C 1
ATOM 2118 O O . SER A 1 263 ? 73.183 12.947 -138.622 1.00 51.22 263 SER A O 1
ATOM 2120 N N . ALA A 1 264 ? 71.738 11.738 -139.843 1.00 53.44 264 ALA A N 1
ATOM 2121 C CA . ALA A 1 264 ? 72.748 10.836 -140.412 1.00 53.44 264 ALA A CA 1
ATOM 2122 C C . ALA A 1 264 ? 73.711 11.554 -141.387 1.00 53.44 264 ALA A C 1
ATOM 2124 O O . ALA A 1 264 ? 74.860 11.143 -141.549 1.00 53.44 264 ALA A O 1
ATOM 2125 N N . GLU A 1 265 ? 73.287 12.683 -141.964 1.00 48.12 265 GLU A N 1
ATOM 2126 C CA . GLU A 1 265 ? 74.098 13.531 -142.847 1.00 48.12 265 GLU A CA 1
ATOM 2127 C C . GLU A 1 265 ? 74.978 14.537 -142.070 1.00 48.12 265 GLU A C 1
ATOM 2129 O O . GLU A 1 265 ? 76.041 14.942 -142.543 1.00 48.12 265 GLU A O 1
ATOM 2134 N N . LEU A 1 266 ? 74.625 14.852 -140.816 1.00 54.69 266 LEU A N 1
ATOM 2135 C CA . LEU A 1 266 ? 75.401 15.734 -139.926 1.00 54.69 266 LEU A CA 1
ATOM 2136 C C . LEU A 1 266 ? 76.426 14.985 -139.056 1.00 54.69 266 LEU A C 1
ATOM 2138 O O . LEU A 1 266 ? 77.445 15.557 -138.673 1.00 54.69 266 LEU A O 1
ATOM 2142 N N . THR A 1 267 ? 76.255 13.676 -138.849 1.00 55.53 267 THR A N 1
ATOM 2143 C CA . THR A 1 267 ? 77.229 12.839 -138.110 1.00 55.53 267 THR A CA 1
ATOM 2144 C C . THR A 1 267 ? 78.531 12.615 -138.903 1.00 55.53 267 THR A C 1
ATOM 2146 O O . THR A 1 267 ? 79.555 12.219 -138.349 1.00 55.53 267 THR A O 1
ATOM 2149 N N . ARG A 1 268 ? 78.538 12.947 -140.202 1.00 54.78 268 ARG A N 1
ATOM 2150 C CA . ARG A 1 268 ? 79.746 12.984 -141.040 1.00 54.78 268 ARG A CA 1
ATOM 2151 C C . ARG A 1 268 ? 80.580 14.260 -140.840 1.00 54.78 268 ARG A C 1
ATOM 2153 O O . ARG A 1 268 ? 81.770 14.226 -141.117 1.00 54.78 268 ARG A O 1
ATOM 2160 N N . ARG A 1 269 ? 79.986 15.342 -140.315 1.00 49.53 269 ARG A N 1
ATOM 2161 C CA . ARG A 1 269 ? 80.651 16.631 -140.030 1.00 49.53 269 ARG A CA 1
ATOM 2162 C C . ARG A 1 269 ? 81.095 16.800 -138.571 1.00 49.53 269 ARG A C 1
ATOM 2164 O O . ARG A 1 269 ? 81.928 17.650 -138.291 1.00 49.53 269 ARG A O 1
ATOM 2171 N N . CYS A 1 270 ? 80.607 15.976 -137.642 1.00 50.97 270 CYS A N 1
ATOM 2172 C CA . CYS A 1 270 ? 81.016 16.044 -136.230 1.00 50.97 270 CYS A CA 1
ATOM 2173 C C . CYS A 1 270 ? 82.285 15.243 -135.892 1.00 50.97 270 CYS A C 1
ATOM 2175 O O . CYS A 1 270 ? 82.880 15.493 -134.852 1.00 50.97 270 CYS A O 1
ATOM 2177 N N . ARG A 1 271 ? 82.762 14.363 -136.785 1.00 56.00 271 ARG A N 1
ATOM 2178 C CA . ARG A 1 271 ? 84.081 13.711 -136.641 1.00 56.00 271 ARG A CA 1
ATOM 2179 C C . ARG A 1 271 ? 85.263 14.633 -136.981 1.00 56.00 271 ARG A C 1
ATOM 2181 O O . ARG A 1 271 ? 86.397 14.242 -136.759 1.00 56.00 271 ARG A O 1
ATOM 2188 N N . GLU A 1 272 ? 85.005 15.843 -137.483 1.00 49.59 272 GLU A N 1
ATOM 2189 C CA . GLU A 1 272 ? 86.026 16.859 -137.795 1.00 49.59 272 GLU A CA 1
ATOM 2190 C C . GLU A 1 272 ? 86.200 17.920 -136.682 1.00 49.59 272 GLU A C 1
ATOM 2192 O O . GLU A 1 272 ? 87.084 18.761 -136.790 1.00 49.59 272 GLU A O 1
ATOM 2197 N N . LEU A 1 273 ? 85.403 17.892 -135.599 1.00 48.84 273 LEU A N 1
ATOM 2198 C CA . LEU A 1 273 ? 85.440 18.907 -134.521 1.00 48.84 273 LEU A CA 1
ATOM 2199 C C . LEU A 1 273 ? 85.738 18.345 -133.116 1.00 48.84 273 LEU A C 1
ATOM 2201 O O . LEU A 1 273 ? 85.843 19.103 -132.151 1.00 48.84 273 LEU A O 1
ATOM 2205 N N . GLU A 1 274 ? 85.919 17.029 -132.979 1.00 53.69 274 GLU A N 1
ATOM 2206 C CA . GLU A 1 274 ? 86.331 16.393 -131.715 1.00 53.69 274 GLU A CA 1
ATOM 2207 C C . GLU A 1 274 ? 87.849 16.492 -131.451 1.00 53.69 274 GLU A C 1
ATOM 2209 O O . GLU A 1 274 ? 88.278 16.287 -130.316 1.00 53.69 274 GLU A O 1
ATOM 2214 N N . ASP A 1 275 ? 88.638 16.955 -132.429 1.00 47.06 275 ASP A N 1
ATOM 2215 C CA . ASP A 1 275 ? 90.082 17.212 -132.292 1.00 47.06 275 ASP A CA 1
ATOM 2216 C C . ASP A 1 275 ? 90.433 18.544 -131.581 1.00 47.06 275 ASP A C 1
ATOM 2218 O O . ASP A 1 275 ? 91.593 18.776 -131.236 1.00 47.06 275 ASP A O 1
ATOM 2222 N N . GLU A 1 276 ? 89.461 19.414 -131.265 1.00 45.38 276 GLU A N 1
ATOM 2223 C CA . GLU A 1 276 ? 89.722 20.708 -130.593 1.00 45.38 276 GLU A CA 1
ATOM 2224 C C . GLU A 1 276 ? 89.302 20.773 -129.113 1.00 45.38 276 GLU A C 1
ATOM 2226 O O . GLU A 1 276 ? 89.667 21.711 -128.398 1.00 45.38 276 GLU A O 1
ATOM 2231 N N . ARG A 1 277 ? 88.607 19.756 -128.587 1.00 42.19 277 ARG A N 1
ATOM 2232 C CA . ARG A 1 277 ? 88.044 19.789 -127.221 1.00 42.19 277 ARG A CA 1
ATOM 2233 C C . ARG A 1 277 ? 88.834 18.995 -126.171 1.00 42.19 277 ARG A C 1
ATOM 2235 O O . ARG A 1 277 ? 88.383 18.849 -125.041 1.00 42.19 277 ARG A O 1
ATOM 2242 N N . GLU A 1 278 ? 90.043 18.551 -126.503 1.00 46.72 278 GLU A N 1
ATOM 2243 C CA . GLU A 1 278 ? 91.043 18.066 -125.534 1.00 46.72 278 GLU A CA 1
ATOM 2244 C C . GLU A 1 278 ? 91.924 19.214 -124.980 1.00 46.72 278 GLU A C 1
ATOM 2246 O O . GLU A 1 278 ? 92.703 19.018 -124.051 1.00 46.72 278 GLU A O 1
ATOM 2251 N N . ARG A 1 279 ? 91.758 20.460 -125.462 1.00 41.22 279 ARG A N 1
ATOM 2252 C CA . ARG A 1 279 ? 92.533 21.634 -124.996 1.00 41.22 279 ARG A CA 1
ATOM 2253 C C . ARG A 1 279 ? 91.963 22.401 -123.800 1.00 41.22 279 ARG A C 1
ATOM 2255 O O . ARG A 1 279 ? 92.630 23.304 -123.308 1.00 41.22 279 ARG A O 1
ATOM 2262 N N . ILE A 1 280 ? 90.784 22.050 -123.281 1.00 43.47 280 ILE A N 1
ATOM 2263 C CA . ILE A 1 280 ? 90.173 22.736 -122.120 1.00 43.47 280 ILE A CA 1
ATOM 2264 C C . ILE A 1 280 ? 89.694 21.701 -121.091 1.00 43.47 280 ILE A C 1
ATOM 2266 O O . ILE A 1 280 ? 88.547 21.673 -120.658 1.00 43.47 280 ILE A O 1
ATOM 2270 N N . ARG A 1 281 ? 90.596 20.786 -120.727 1.00 47.03 281 ARG A N 1
ATOM 2271 C CA . ARG A 1 281 ? 90.441 19.852 -119.596 1.00 47.03 281 ARG A CA 1
ATOM 2272 C C . ARG A 1 281 ? 91.495 20.064 -118.507 1.00 47.03 281 ARG A C 1
ATOM 2274 O O . ARG A 1 281 ? 91.651 19.239 -117.614 1.00 47.03 281 ARG A O 1
ATOM 2281 N N . LEU A 1 282 ? 92.199 21.190 -118.569 1.00 42.41 282 LEU A N 1
ATOM 2282 C CA . LEU A 1 282 ? 93.370 21.481 -117.752 1.00 42.41 282 LEU A CA 1
ATOM 2283 C C . LEU A 1 282 ? 93.293 22.861 -117.095 1.00 42.41 282 LEU A C 1
ATOM 2285 O O . LEU A 1 282 ? 94.301 23.534 -116.992 1.00 42.41 282 LEU A O 1
ATOM 2289 N N . GLU A 1 283 ? 92.125 23.275 -116.597 1.00 40.50 283 GLU A N 1
ATOM 2290 C CA . GLU A 1 283 ? 92.075 24.300 -115.551 1.00 40.50 283 GLU A CA 1
ATOM 2291 C C . GLU A 1 283 ? 90.935 24.058 -114.557 1.00 40.50 283 GLU A C 1
ATOM 2293 O O . GLU A 1 283 ? 89.762 23.967 -114.903 1.00 40.50 283 GLU A O 1
ATOM 2298 N N . LEU A 1 284 ? 91.333 24.038 -113.286 1.00 34.53 284 LEU A N 1
ATOM 2299 C CA . LEU A 1 284 ? 90.513 24.324 -112.112 1.00 34.53 284 LEU A CA 1
ATOM 2300 C C . LEU A 1 284 ? 89.586 23.229 -111.564 1.00 34.53 284 LEU A C 1
ATOM 2302 O O . LEU A 1 284 ? 88.408 23.417 -111.274 1.00 34.53 284 LEU A O 1
ATOM 2306 N N . THR A 1 285 ? 90.222 22.145 -111.133 1.00 41.16 285 THR A N 1
ATOM 2307 C CA . THR A 1 285 ? 89.935 21.583 -109.806 1.00 41.16 285 THR A CA 1
ATOM 2308 C C . THR A 1 285 ? 90.538 22.468 -108.702 1.00 41.16 285 THR A C 1
ATOM 2310 O O . THR A 1 285 ? 91.751 22.446 -108.487 1.00 41.16 285 THR A O 1
ATOM 2313 N N . LYS A 1 286 ? 89.716 23.229 -107.970 1.00 34.56 286 LYS A N 1
ATOM 2314 C CA . LYS A 1 286 ? 90.018 23.817 -106.641 1.00 34.56 286 LYS A CA 1
ATOM 2315 C C . LYS A 1 286 ? 88.730 24.514 -106.157 1.00 34.56 286 LYS A C 1
ATOM 2317 O O . LYS A 1 286 ? 88.224 25.358 -106.868 1.00 34.56 286 LYS A O 1
ATOM 2322 N N . THR A 1 287 ? 88.121 24.272 -104.999 1.00 38.00 287 THR A N 1
ATOM 2323 C CA . THR A 1 287 ? 88.574 23.581 -103.797 1.00 38.00 287 THR A CA 1
ATOM 2324 C C . THR A 1 287 ? 87.429 23.519 -102.782 1.00 38.00 287 THR A C 1
ATOM 2326 O O . THR A 1 287 ? 86.762 24.518 -102.564 1.00 38.00 287 THR A O 1
ATOM 2329 N N . LYS A 1 288 ? 87.335 22.370 -102.103 1.00 41.88 288 LYS A N 1
ATOM 2330 C CA . LYS A 1 288 ? 87.335 22.218 -100.636 1.00 41.88 288 LYS A CA 1
ATOM 2331 C C . LYS A 1 288 ? 86.340 23.060 -99.815 1.00 41.88 288 LYS A C 1
ATOM 2333 O O . LYS A 1 288 ? 86.568 24.241 -99.607 1.00 41.88 288 LYS A O 1
ATOM 2338 N N . ARG A 1 289 ? 85.442 22.334 -99.129 1.00 37.53 289 ARG A N 1
ATOM 2339 C CA . ARG A 1 289 ? 85.469 22.124 -97.656 1.00 37.53 289 ARG A CA 1
ATOM 2340 C C . ARG A 1 289 ? 84.608 23.187 -96.948 1.00 37.53 289 ARG A C 1
ATOM 2342 O O . ARG A 1 289 ? 84.464 24.275 -97.462 1.00 37.53 289 ARG A O 1
ATOM 2349 N N . GLU A 1 290 ? 83.954 22.951 -95.820 1.00 40.16 290 GLU A N 1
ATOM 2350 C CA . GLU A 1 290 ? 84.345 22.216 -94.617 1.00 40.16 290 GLU A CA 1
ATOM 2351 C C . GLU A 1 290 ? 83.130 22.258 -93.649 1.00 40.16 290 GLU A C 1
ATOM 2353 O O . GLU A 1 290 ? 82.438 23.269 -93.659 1.00 40.16 290 GLU A O 1
ATOM 2358 N N . ARG A 1 291 ? 82.947 21.199 -92.831 1.00 33.16 291 ARG A N 1
ATOM 2359 C CA . ARG A 1 291 ? 82.766 21.216 -91.350 1.00 33.16 291 ARG A CA 1
ATOM 2360 C C . ARG A 1 291 ? 81.640 22.053 -90.707 1.00 33.16 291 ARG A C 1
ATOM 2362 O O . ARG A 1 291 ? 81.326 23.134 -91.165 1.00 33.16 291 ARG A O 1
ATOM 2369 N N . ASP A 1 292 ? 81.064 21.770 -89.540 1.00 34.88 292 ASP A N 1
ATOM 2370 C CA . ASP A 1 292 ? 81.080 20.725 -88.495 1.00 34.88 292 ASP A CA 1
ATOM 2371 C C . ASP A 1 292 ? 80.046 21.242 -87.449 1.00 34.88 292 ASP A C 1
ATOM 2373 O O . ASP A 1 292 ? 79.981 22.443 -87.205 1.00 34.88 292 ASP A O 1
ATOM 2377 N N . THR A 1 293 ? 79.036 20.472 -87.030 1.00 36.72 293 THR A N 1
ATOM 2378 C CA . THR A 1 293 ? 78.870 19.775 -85.724 1.00 36.72 293 THR A CA 1
ATOM 2379 C C . THR A 1 293 ? 78.882 20.568 -84.393 1.00 36.72 293 THR A C 1
ATOM 2381 O O . THR A 1 293 ? 79.824 21.297 -84.108 1.00 36.72 293 THR A O 1
ATOM 2384 N N . ALA A 1 294 ? 77.942 20.152 -83.511 1.00 28.31 294 ALA A N 1
ATOM 2385 C CA . ALA A 1 294 ? 77.986 20.070 -82.025 1.00 28.31 294 ALA A CA 1
ATOM 2386 C C . ALA A 1 294 ? 77.676 21.369 -81.214 1.00 28.31 294 ALA A C 1
ATOM 2388 O O . ALA A 1 294 ? 77.874 22.457 -81.725 1.00 28.31 294 ALA A O 1
ATOM 2389 N N . ALA A 1 295 ? 77.177 21.397 -79.961 1.00 29.56 295 ALA A N 1
ATOM 2390 C CA . ALA A 1 295 ? 77.118 20.414 -78.868 1.00 29.56 295 ALA A CA 1
ATOM 2391 C C . ALA A 1 295 ? 76.268 20.923 -77.647 1.00 29.56 295 ALA A C 1
ATOM 2393 O O . ALA A 1 295 ? 76.280 22.119 -77.385 1.00 29.56 295 ALA A O 1
ATOM 2394 N N . HIS A 1 296 ? 75.684 19.989 -76.857 1.00 34.59 296 HIS A N 1
ATOM 2395 C CA . HIS A 1 296 ? 75.708 19.875 -75.355 1.00 34.59 296 HIS A CA 1
ATOM 2396 C C . HIS A 1 296 ? 74.907 20.877 -74.457 1.00 34.59 296 HIS A C 1
ATOM 2398 O O . HIS A 1 296 ? 74.681 21.999 -74.870 1.00 34.59 296 HIS A O 1
ATOM 2404 N N . ALA A 1 297 ? 74.468 20.636 -73.197 1.00 26.92 297 ALA A N 1
ATOM 2405 C CA . ALA A 1 297 ? 74.385 19.507 -72.236 1.00 26.92 297 ALA A CA 1
ATOM 2406 C C . ALA A 1 297 ? 73.571 19.913 -70.947 1.00 26.92 297 ALA A C 1
ATOM 2408 O O . ALA A 1 297 ? 73.427 21.101 -70.692 1.00 26.92 297 ALA A O 1
ATOM 2409 N N . ALA A 1 298 ? 73.078 18.896 -70.198 1.00 32.19 298 ALA A N 1
ATOM 2410 C CA . ALA A 1 298 ? 72.681 18.661 -68.761 1.00 32.19 298 ALA A CA 1
ATOM 2411 C C . ALA A 1 298 ? 72.784 19.775 -67.650 1.00 32.19 298 ALA A C 1
ATOM 2413 O O . ALA A 1 298 ? 73.407 20.788 -67.945 1.00 32.19 298 ALA A O 1
ATOM 2414 N N . PRO A 1 299 ? 72.323 19.627 -66.353 1.00 40.47 299 PRO A N 1
ATOM 2415 C CA . PRO A 1 299 ? 72.003 18.404 -65.555 1.00 40.47 299 PRO A CA 1
ATOM 2416 C C . PRO A 1 299 ? 70.876 18.474 -64.445 1.00 40.47 299 PRO A C 1
ATOM 2418 O O . PRO A 1 299 ? 70.207 19.481 -64.250 1.00 40.47 299 PRO A O 1
ATOM 2421 N N . ALA A 1 300 ? 70.689 17.361 -63.701 1.00 37.38 300 ALA A N 1
ATOM 2422 C CA . ALA A 1 300 ? 69.958 17.159 -62.408 1.00 37.38 300 ALA A CA 1
ATOM 2423 C C . ALA A 1 300 ? 70.954 17.241 -61.190 1.00 37.38 300 ALA A C 1
ATOM 2425 O O . ALA A 1 300 ? 72.091 17.599 -61.505 1.00 37.38 300 ALA A O 1
ATOM 2426 N N . PRO A 1 301 ? 70.717 16.874 -59.876 1.00 47.47 301 PRO A N 1
ATOM 2427 C CA . PRO A 1 301 ? 69.619 16.122 -59.182 1.00 47.47 301 PRO A CA 1
ATOM 2428 C C . PRO A 1 301 ? 69.290 16.456 -57.657 1.00 47.47 301 PRO A C 1
ATOM 2430 O O . PRO A 1 301 ? 69.896 17.344 -57.081 1.00 47.47 301 PRO A O 1
ATOM 2433 N N . ARG A 1 302 ? 68.338 15.694 -57.030 1.00 29.12 302 ARG A N 1
ATOM 2434 C CA . ARG A 1 302 ? 68.196 15.097 -55.629 1.00 29.12 302 ARG A CA 1
ATOM 2435 C C . ARG A 1 302 ? 68.600 15.884 -54.331 1.00 29.12 302 ARG A C 1
ATOM 2437 O O . ARG A 1 302 ? 69.555 16.627 -54.372 1.00 29.12 302 ARG A O 1
ATOM 2444 N N . GLN A 1 303 ? 68.115 15.698 -53.077 1.00 29.91 303 GLN A N 1
ATOM 2445 C CA . GLN A 1 303 ? 67.078 14.944 -52.310 1.00 29.91 303 GLN A CA 1
ATOM 2446 C C . GLN A 1 303 ? 67.186 15.318 -50.778 1.00 29.91 303 GLN A C 1
ATOM 2448 O O . GLN A 1 303 ? 68.242 15.774 -50.361 1.00 29.91 303 GLN A O 1
ATOM 2453 N N . LEU A 1 304 ? 66.161 14.970 -49.957 1.00 29.06 304 LEU A N 1
ATOM 2454 C CA . LEU A 1 304 ? 66.154 14.597 -48.497 1.00 29.06 304 LEU A CA 1
ATOM 2455 C C . LEU A 1 304 ? 66.088 15.648 -47.330 1.00 29.06 304 LEU A C 1
ATOM 2457 O O . LEU A 1 304 ? 67.091 16.212 -46.926 1.00 29.06 304 LEU A O 1
ATOM 2461 N N . ALA A 1 305 ? 64.868 15.777 -46.757 1.00 33.25 305 ALA A N 1
ATOM 2462 C CA . ALA A 1 305 ? 64.336 15.800 -45.351 1.00 33.25 305 ALA A CA 1
ATOM 2463 C C . ALA A 1 305 ? 65.247 15.969 -44.073 1.00 33.25 305 ALA A C 1
ATOM 2465 O O . ALA A 1 305 ? 66.457 15.841 -44.168 1.00 33.25 305 ALA A O 1
ATOM 2466 N N . PRO A 1 306 ? 64.716 15.919 -42.813 1.00 62.78 306 PRO A N 1
ATOM 2467 C CA . PRO A 1 306 ? 63.771 16.774 -42.037 1.00 62.78 306 PRO A CA 1
ATOM 2468 C C . PRO A 1 306 ? 64.266 17.095 -40.571 1.00 62.78 306 PRO A C 1
ATOM 2470 O O . PRO A 1 306 ? 65.255 16.517 -40.135 1.00 62.78 306 PRO A O 1
ATOM 2473 N N . ARG A 1 307 ? 63.566 17.934 -39.762 1.00 28.48 307 ARG A N 1
ATOM 2474 C CA . ARG A 1 307 ? 63.540 18.039 -38.246 1.00 28.48 307 ARG A CA 1
ATOM 2475 C C . ARG A 1 307 ? 62.945 19.413 -37.834 1.00 28.48 307 ARG A C 1
ATOM 2477 O O . ARG A 1 307 ? 63.043 20.329 -38.631 1.00 28.48 307 ARG A O 1
ATOM 2484 N N . SER A 1 308 ? 62.356 19.733 -36.671 1.00 30.02 308 SER A N 1
ATOM 2485 C CA . SER A 1 308 ? 61.886 19.084 -35.426 1.00 30.02 308 SER A CA 1
ATOM 2486 C C . SER A 1 308 ? 61.068 20.128 -34.607 1.00 30.02 308 SER A C 1
ATOM 2488 O O . SER A 1 308 ? 61.076 21.309 -34.933 1.00 30.02 308 SER A O 1
ATOM 2490 N N . ARG A 1 309 ? 60.347 19.688 -33.562 1.00 34.09 309 ARG A N 1
ATOM 2491 C CA . ARG A 1 309 ? 59.315 20.390 -32.750 1.00 34.09 309 ARG A CA 1
ATOM 2492 C C . ARG A 1 309 ? 59.815 21.262 -31.563 1.00 34.09 309 ARG A C 1
ATOM 2494 O O . ARG A 1 309 ? 60.719 20.810 -30.877 1.00 34.09 309 ARG A O 1
ATOM 2501 N N . ALA A 1 310 ? 59.001 22.298 -31.241 1.00 47.22 310 ALA A N 1
ATOM 2502 C CA . ALA A 1 310 ? 58.434 22.754 -29.926 1.00 47.22 310 ALA A CA 1
ATOM 2503 C C . ALA A 1 310 ? 59.398 23.299 -28.827 1.00 47.22 310 ALA A C 1
ATOM 2505 O O . ALA A 1 310 ? 60.584 23.031 -28.960 1.00 47.22 310 ALA A O 1
ATOM 2506 N N . PRO A 1 311 ? 58.960 24.005 -27.733 1.00 51.72 311 PRO A N 1
ATOM 2507 C CA . PRO A 1 311 ? 57.595 24.106 -27.153 1.00 51.72 311 PRO A CA 1
ATOM 2508 C C . PRO A 1 311 ? 57.168 25.447 -26.468 1.00 51.72 311 PRO A C 1
ATOM 2510 O O . PRO A 1 311 ? 57.896 26.001 -25.656 1.00 51.72 311 PRO A O 1
ATOM 2513 N N . HIS A 1 312 ? 55.906 25.884 -26.626 1.00 41.62 312 HIS A N 1
ATOM 2514 C CA . HIS A 1 312 ? 55.289 26.911 -25.741 1.00 41.62 312 HIS A CA 1
ATOM 2515 C C . HIS A 1 312 ? 53.869 26.568 -25.239 1.00 41.62 312 HIS A C 1
ATOM 2517 O O . HIS A 1 312 ? 53.271 27.326 -24.484 1.00 41.62 312 HIS A O 1
ATOM 2523 N N . ALA A 1 313 ? 53.317 25.402 -25.590 1.00 48.66 313 ALA A N 1
ATOM 2524 C CA . ALA A 1 313 ? 51.893 25.118 -25.370 1.00 48.66 313 ALA A CA 1
ATOM 2525 C C . ALA A 1 313 ? 51.524 24.563 -23.974 1.00 48.66 313 ALA A C 1
ATOM 2527 O O . ALA A 1 313 ? 50.345 24.510 -23.644 1.00 48.66 313 ALA A O 1
ATOM 2528 N N . VAL A 1 314 ? 52.491 24.161 -23.139 1.00 50.84 314 VAL A N 1
ATOM 2529 C CA . VAL A 1 314 ? 52.198 23.542 -21.823 1.00 50.84 314 VAL A CA 1
ATOM 2530 C C . VAL A 1 314 ? 52.108 24.582 -20.697 1.00 50.84 314 VAL A C 1
ATOM 2532 O O . VAL A 1 314 ? 51.277 24.452 -19.803 1.00 50.84 314 VAL A O 1
ATOM 2535 N N . VAL A 1 315 ? 52.895 25.661 -20.770 1.00 55.50 315 VAL A N 1
ATOM 2536 C CA . VAL A 1 315 ? 52.906 26.730 -19.752 1.00 55.50 315 VAL A CA 1
ATOM 2537 C C . VAL A 1 315 ? 51.627 27.574 -19.812 1.00 55.50 315 VAL A C 1
ATOM 2539 O O . VAL A 1 315 ? 51.074 27.930 -18.776 1.00 55.50 315 VAL A O 1
ATOM 2542 N N . LEU A 1 316 ? 51.090 27.808 -21.015 1.00 55.84 316 LEU A N 1
ATOM 2543 C CA . LEU A 1 316 ? 49.843 28.555 -21.208 1.00 55.84 316 LEU A CA 1
ATOM 2544 C C . LEU A 1 316 ? 48.615 27.810 -20.643 1.00 55.84 316 LEU A C 1
ATOM 2546 O O . LEU A 1 316 ? 47.665 28.443 -20.195 1.00 55.84 316 LEU A O 1
ATOM 2550 N N . TRP A 1 317 ? 48.648 26.474 -20.599 1.00 58.72 317 TRP A N 1
ATOM 2551 C CA . TRP A 1 317 ? 47.542 25.656 -20.085 1.00 58.72 317 TRP A CA 1
ATOM 2552 C C . TRP A 1 317 ? 47.476 25.652 -18.551 1.00 58.72 317 TRP A C 1
ATOM 2554 O O . TRP A 1 317 ? 46.391 25.750 -17.980 1.00 58.72 317 TRP A O 1
ATOM 2564 N N . ILE A 1 318 ? 48.634 25.623 -17.880 1.00 60.16 318 ILE A N 1
ATOM 2565 C CA . ILE A 1 318 ? 48.704 25.722 -16.415 1.00 60.16 318 ILE A CA 1
ATOM 2566 C C . ILE A 1 318 ? 48.195 27.096 -15.969 1.00 60.16 318 ILE A C 1
ATOM 2568 O O . ILE A 1 318 ? 47.319 27.153 -15.116 1.00 60.16 318 ILE A O 1
ATOM 2572 N N . VAL A 1 319 ? 48.648 28.177 -16.619 1.00 60.09 319 VAL A N 1
ATOM 2573 C CA . VAL A 1 319 ? 48.274 29.560 -16.275 1.00 60.09 319 VAL A CA 1
ATOM 2574 C C . VAL A 1 319 ? 46.770 29.811 -16.445 1.00 60.09 319 VAL A C 1
ATOM 2576 O O . VAL A 1 319 ? 46.139 30.353 -15.538 1.00 60.09 319 VAL A O 1
ATOM 2579 N N . VAL A 1 320 ? 46.167 29.354 -17.547 1.00 60.47 320 VAL A N 1
ATOM 2580 C CA . VAL A 1 320 ? 44.726 29.529 -17.810 1.00 60.47 320 VAL A CA 1
ATOM 2581 C C . VAL A 1 320 ? 43.858 28.697 -16.849 1.00 60.47 320 VAL A C 1
ATOM 2583 O O . VAL A 1 320 ? 42.830 29.188 -16.383 1.00 60.47 320 VAL A O 1
ATOM 2586 N N . SER A 1 321 ? 44.295 27.491 -16.464 1.00 59.00 321 SER A N 1
ATOM 2587 C CA . SER A 1 321 ? 43.593 26.678 -15.459 1.00 59.00 321 SER A CA 1
ATOM 2588 C C . SER A 1 321 ? 43.696 27.267 -14.045 1.00 59.00 321 SER A C 1
ATOM 2590 O O . SER A 1 321 ? 42.716 27.220 -13.302 1.00 59.00 321 SER A O 1
ATOM 2592 N N . THR A 1 322 ? 44.841 27.847 -13.661 1.00 60.72 322 THR A N 1
ATOM 2593 C CA . THR A 1 322 ? 44.990 28.520 -12.356 1.00 60.72 322 THR A CA 1
ATOM 2594 C C . THR A 1 322 ? 44.199 29.819 -12.271 1.00 60.72 322 THR A C 1
ATOM 2596 O O . THR A 1 322 ? 43.617 30.088 -11.228 1.00 60.72 322 THR A O 1
ATOM 2599 N N . ILE A 1 323 ? 44.106 30.603 -13.350 1.00 60.72 323 ILE A N 1
ATOM 2600 C CA . ILE A 1 323 ? 43.335 31.859 -13.354 1.00 60.72 323 ILE A CA 1
ATOM 2601 C C . ILE A 1 323 ? 41.823 31.576 -13.294 1.00 60.72 323 ILE A C 1
ATOM 2603 O O . ILE A 1 323 ? 41.111 32.254 -12.556 1.00 60.72 323 ILE A O 1
ATOM 2607 N N . GLY A 1 324 ? 41.338 30.530 -13.978 1.00 58.34 324 GLY A N 1
ATOM 2608 C CA . GLY A 1 324 ? 39.944 30.077 -13.865 1.00 58.34 324 GLY A CA 1
ATOM 2609 C C . GLY A 1 324 ? 39.582 29.566 -12.464 1.00 58.34 324 GLY A C 1
ATOM 2610 O O . GLY A 1 324 ? 38.517 29.893 -11.943 1.00 58.34 324 GLY A O 1
ATOM 2611 N N . ALA A 1 325 ? 40.492 28.837 -11.810 1.00 59.44 325 ALA A N 1
ATOM 2612 C CA . ALA A 1 325 ? 40.312 28.390 -10.427 1.00 59.44 325 ALA A CA 1
ATOM 2613 C C . ALA A 1 325 ? 40.363 29.555 -9.418 1.00 59.44 325 ALA A C 1
ATOM 2615 O O . ALA A 1 325 ? 39.581 29.593 -8.472 1.00 59.44 325 ALA A O 1
ATOM 2616 N N . MET A 1 326 ? 41.236 30.542 -9.636 1.00 60.97 326 MET A N 1
ATOM 2617 C CA . MET A 1 326 ? 41.397 31.701 -8.750 1.00 60.97 326 MET A CA 1
ATOM 2618 C C . MET A 1 326 ? 40.222 32.690 -8.859 1.00 60.97 326 MET A C 1
ATOM 2620 O O . MET A 1 326 ? 39.801 33.252 -7.850 1.00 60.97 326 MET A O 1
ATOM 2624 N N . ALA A 1 327 ? 39.618 32.830 -10.046 1.00 58.09 327 ALA A N 1
ATOM 2625 C CA . ALA A 1 327 ? 38.370 33.574 -10.238 1.00 58.09 327 ALA A CA 1
ATOM 2626 C C . ALA A 1 327 ? 37.161 32.888 -9.567 1.00 58.09 327 ALA A C 1
ATOM 2628 O O . ALA A 1 327 ? 36.313 33.569 -8.992 1.00 58.09 327 ALA A O 1
ATOM 2629 N N . ALA A 1 328 ? 37.108 31.549 -9.568 1.00 57.59 328 ALA A N 1
ATOM 2630 C CA . ALA A 1 328 ? 36.076 30.785 -8.861 1.00 57.59 328 ALA A CA 1
ATOM 2631 C C . ALA A 1 328 ? 36.199 30.889 -7.328 1.00 57.59 328 ALA A C 1
ATOM 2633 O O . ALA A 1 328 ? 35.185 30.932 -6.639 1.00 57.59 328 ALA A O 1
ATOM 2634 N N . ILE A 1 329 ? 37.424 30.992 -6.797 1.00 61.53 329 ILE A N 1
ATOM 2635 C CA . ILE A 1 329 ? 37.687 31.188 -5.360 1.00 61.53 329 ILE A CA 1
ATOM 2636 C C . ILE A 1 329 ? 37.300 32.606 -4.899 1.00 61.53 329 ILE A C 1
ATOM 2638 O O . ILE A 1 329 ? 36.755 32.767 -3.810 1.00 61.53 329 ILE A O 1
ATOM 2642 N N . LEU A 1 330 ? 37.514 33.637 -5.726 1.00 59.19 330 LEU A N 1
ATOM 2643 C CA . LEU A 1 330 ? 37.147 35.024 -5.393 1.00 59.19 330 LEU A CA 1
ATOM 2644 C C . LEU A 1 330 ? 35.628 35.287 -5.442 1.00 59.19 330 LEU A C 1
ATOM 2646 O O . LEU A 1 330 ? 35.145 36.193 -4.766 1.00 59.19 330 LEU A O 1
ATOM 2650 N N . ALA A 1 331 ? 34.860 34.475 -6.175 1.00 55.28 331 ALA A N 1
ATOM 2651 C CA . ALA A 1 331 ? 33.398 34.576 -6.245 1.00 55.28 331 ALA A CA 1
ATOM 2652 C C . ALA A 1 331 ? 32.662 34.015 -5.007 1.00 55.28 331 ALA A C 1
ATOM 2654 O O . ALA A 1 331 ? 31.463 34.244 -4.857 1.00 55.28 331 ALA A O 1
ATOM 2655 N N . VAL A 1 332 ? 33.372 33.339 -4.091 1.00 57.38 332 VAL A N 1
ATOM 2656 C CA . VAL A 1 332 ? 32.815 32.723 -2.865 1.00 57.38 332 VAL A CA 1
ATOM 2657 C C . VAL A 1 332 ? 32.315 33.768 -1.843 1.00 57.38 332 VAL A C 1
ATOM 2659 O O . VAL A 1 332 ? 31.601 33.435 -0.900 1.00 57.38 332 VAL A O 1
ATOM 2662 N N . GLY A 1 333 ? 32.600 35.057 -2.057 1.00 58.00 333 GLY A N 1
ATOM 2663 C CA . GLY A 1 333 ? 32.176 36.182 -1.213 1.00 58.00 333 GLY A CA 1
ATOM 2664 C C . GLY A 1 333 ? 30.705 36.613 -1.334 1.00 58.00 333 GLY A C 1
ATOM 2665 O O . GLY A 1 333 ? 30.430 37.806 -1.252 1.00 58.00 333 GLY A O 1
ATOM 2666 N N . GLY A 1 334 ? 29.762 35.684 -1.535 1.00 60.84 334 GLY A N 1
ATOM 2667 C CA . GLY A 1 334 ? 28.318 35.976 -1.480 1.00 60.84 334 GLY A CA 1
ATOM 2668 C C . GLY A 1 334 ? 27.628 36.280 -2.816 1.00 60.84 334 GLY A C 1
ATOM 2669 O O . GLY A 1 334 ? 26.559 36.887 -2.823 1.00 60.84 334 GLY A O 1
ATOM 2670 N N . ALA A 1 335 ? 28.204 35.869 -3.950 1.00 68.88 335 ALA A N 1
ATOM 2671 C CA . ALA A 1 335 ? 27.535 35.991 -5.245 1.00 68.88 335 ALA A CA 1
ATOM 2672 C C . ALA A 1 335 ? 26.272 35.104 -5.331 1.00 68.88 335 ALA A C 1
ATOM 2674 O O . ALA A 1 335 ? 26.172 34.072 -4.667 1.00 68.88 335 ALA A O 1
ATOM 2675 N N . ALA A 1 336 ? 25.306 35.500 -6.166 1.00 76.19 336 ALA A N 1
ATOM 2676 C CA . ALA A 1 336 ? 24.097 34.718 -6.422 1.00 76.19 336 ALA A CA 1
ATOM 2677 C C . ALA A 1 336 ? 24.422 33.356 -7.067 1.00 76.19 336 ALA A C 1
ATOM 2679 O O . ALA A 1 336 ? 25.417 33.207 -7.778 1.00 76.19 336 ALA A O 1
ATOM 2680 N N . LEU A 1 337 ? 23.549 32.364 -6.861 1.00 70.94 337 LEU A N 1
ATOM 2681 C CA . LEU A 1 337 ? 23.710 30.992 -7.365 1.00 70.94 337 LEU A CA 1
ATOM 2682 C C . LEU A 1 337 ? 23.954 30.927 -8.892 1.00 70.94 337 LEU A C 1
ATOM 2684 O O . LEU A 1 337 ? 24.739 30.109 -9.371 1.00 70.94 337 LEU A O 1
ATOM 2688 N N . SER A 1 338 ? 23.333 31.835 -9.651 1.00 74.19 338 SER A N 1
ATOM 2689 C CA . SER A 1 338 ? 23.500 31.978 -11.106 1.00 74.19 338 SER A CA 1
ATOM 2690 C C . SER A 1 338 ? 24.923 32.379 -11.515 1.00 74.19 338 SER A C 1
ATOM 2692 O O . SER A 1 338 ? 25.443 31.925 -12.537 1.00 74.19 338 SER A O 1
ATOM 2694 N N . THR A 1 339 ? 25.604 33.174 -10.690 1.00 79.38 339 THR A N 1
ATOM 2695 C CA . THR A 1 339 ? 26.990 33.585 -10.929 1.00 79.38 339 THR A CA 1
ATOM 2696 C C . THR A 1 339 ? 27.946 32.396 -10.819 1.00 79.38 339 THR A C 1
ATOM 2698 O O . THR A 1 339 ? 28.873 32.278 -11.615 1.00 79.38 339 THR A O 1
ATOM 2701 N N . TYR A 1 340 ? 27.697 31.452 -9.906 1.00 76.12 340 TYR A N 1
ATOM 2702 C CA . TYR A 1 340 ? 28.505 30.231 -9.831 1.00 76.12 340 TYR A CA 1
ATOM 2703 C C . TYR A 1 340 ? 28.329 29.365 -11.079 1.00 76.12 340 TYR A C 1
ATOM 2705 O O . TYR A 1 340 ? 29.320 28.901 -11.641 1.00 76.12 340 TYR A O 1
ATOM 2713 N N . GLY A 1 341 ? 27.093 29.204 -11.562 1.00 77.62 341 GLY A N 1
ATOM 2714 C CA . GLY A 1 341 ? 26.816 28.454 -12.788 1.00 77.62 341 GLY A CA 1
ATOM 2715 C C . GLY A 1 341 ? 27.599 28.986 -13.993 1.00 77.62 341 GLY A C 1
ATOM 2716 O O . GLY A 1 341 ? 28.227 28.210 -14.714 1.00 77.62 341 GLY A O 1
ATOM 2717 N N . THR A 1 342 ? 27.598 30.307 -14.209 1.00 79.94 342 THR A N 1
ATOM 2718 C CA . THR A 1 342 ? 28.326 30.957 -15.325 1.00 79.94 342 THR A CA 1
ATOM 2719 C C . THR A 1 342 ? 29.831 30.779 -15.230 1.00 79.94 342 THR A C 1
ATOM 2721 O O . THR A 1 342 ? 30.466 30.428 -16.227 1.00 79.94 342 THR A O 1
ATOM 2724 N N . ILE A 1 343 ? 30.402 30.923 -14.035 1.00 81.12 343 ILE A N 1
ATOM 2725 C CA . ILE A 1 343 ? 31.836 30.723 -13.818 1.00 81.12 343 ILE A CA 1
ATOM 2726 C C . ILE A 1 343 ? 32.227 29.260 -14.071 1.00 81.12 343 ILE A C 1
ATOM 2728 O O . ILE A 1 343 ? 33.197 29.007 -14.788 1.00 81.12 343 ILE A O 1
ATOM 2732 N N . PHE A 1 344 ? 31.461 28.292 -13.557 1.00 77.19 344 PHE A N 1
ATOM 2733 C CA . PHE A 1 344 ? 31.739 26.870 -13.778 1.00 77.19 344 PHE A CA 1
ATOM 2734 C C . PHE A 1 344 ? 31.575 26.457 -15.244 1.00 77.19 344 PHE A C 1
ATOM 2736 O O . PHE A 1 344 ? 32.437 25.751 -15.771 1.00 77.19 344 PHE A O 1
ATOM 2743 N N . GLY A 1 345 ? 30.527 26.932 -15.925 1.00 81.19 345 GLY A N 1
ATOM 2744 C CA . GLY A 1 345 ? 30.308 26.668 -17.350 1.00 81.19 345 GLY A CA 1
ATOM 2745 C C . GLY A 1 345 ? 31.446 27.200 -18.224 1.00 81.19 345 GLY A C 1
ATOM 2746 O O . GLY A 1 345 ? 31.979 26.476 -19.069 1.00 81.19 345 GLY A O 1
ATOM 2747 N N . MET A 1 346 ? 31.899 28.431 -17.964 1.00 82.62 346 MET A N 1
ATOM 2748 C CA . MET A 1 346 ? 33.035 29.033 -18.671 1.00 82.62 346 MET A CA 1
ATOM 2749 C C . MET A 1 346 ? 34.348 28.301 -18.377 1.00 82.62 346 MET A C 1
ATOM 2751 O O . MET A 1 346 ? 35.104 27.998 -19.300 1.00 82.62 346 MET A O 1
ATOM 2755 N N . ALA A 1 347 ? 34.615 27.959 -17.114 1.00 80.94 347 ALA A N 1
ATOM 2756 C CA . ALA A 1 347 ? 35.828 27.239 -16.735 1.00 80.94 347 ALA A CA 1
ATOM 2757 C C . ALA A 1 347 ? 35.885 25.834 -17.362 1.00 80.94 347 ALA A C 1
ATOM 2759 O O . ALA A 1 347 ? 36.940 25.398 -17.831 1.00 80.94 347 ALA A O 1
ATOM 2760 N N . PHE A 1 348 ? 34.744 25.148 -17.451 1.00 80.12 348 PHE A N 1
ATOM 2761 C CA . PHE A 1 348 ? 34.640 23.864 -18.135 1.00 80.12 348 PHE A CA 1
ATOM 2762 C C . PHE A 1 348 ? 34.831 24.002 -19.651 1.00 80.12 348 PHE A C 1
ATOM 2764 O O . PHE A 1 348 ? 35.595 23.238 -20.242 1.00 80.12 348 PHE A O 1
ATOM 2771 N N . ALA A 1 349 ? 34.206 24.997 -20.288 1.00 82.00 349 ALA A N 1
ATOM 2772 C CA . ALA A 1 349 ? 34.391 25.264 -21.714 1.00 82.00 349 ALA A CA 1
ATOM 2773 C C . ALA A 1 349 ? 35.869 25.532 -22.051 1.00 82.00 349 ALA A C 1
ATOM 2775 O O . ALA A 1 349 ? 36.401 24.974 -23.013 1.00 82.00 349 ALA A O 1
ATOM 2776 N N . VAL A 1 350 ? 36.567 26.303 -21.211 1.00 83.06 350 VAL A N 1
ATOM 2777 C CA . VAL A 1 350 ? 38.012 26.547 -21.330 1.00 83.06 350 VAL A CA 1
ATOM 2778 C C . VAL A 1 350 ? 38.819 25.252 -21.182 1.00 83.06 350 VAL A C 1
ATOM 2780 O O . VAL A 1 350 ? 39.738 25.019 -21.970 1.00 83.06 350 VAL A O 1
ATOM 2783 N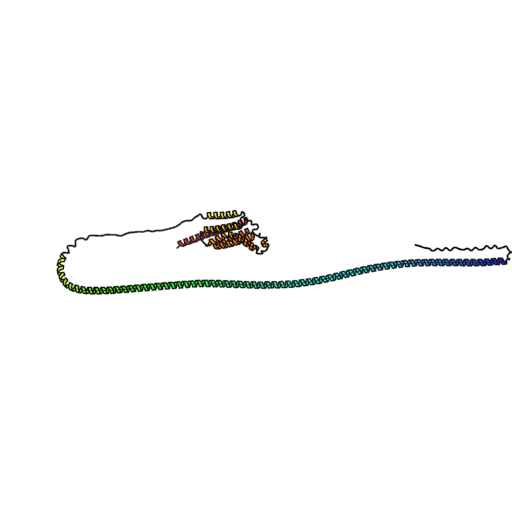 N . ALA A 1 351 ? 38.468 24.373 -20.238 1.00 80.00 351 ALA A N 1
ATOM 2784 C CA . ALA A 1 351 ? 39.131 23.077 -20.072 1.00 80.00 351 ALA A CA 1
ATOM 2785 C C . ALA A 1 351 ? 38.940 22.164 -21.299 1.00 80.00 351 ALA A C 1
ATOM 2787 O O . ALA A 1 351 ? 39.902 21.548 -21.771 1.00 80.00 351 ALA A O 1
ATOM 2788 N N . VAL A 1 352 ? 37.730 22.127 -21.868 1.00 80.06 352 VAL A N 1
ATOM 2789 C CA . VAL A 1 352 ? 37.424 21.375 -23.094 1.00 80.06 352 VAL A CA 1
ATOM 2790 C C . VAL A 1 352 ? 38.226 21.921 -24.273 1.00 80.06 352 VAL A C 1
ATOM 2792 O O . VAL A 1 352 ? 38.952 21.158 -24.910 1.00 80.06 352 VAL A O 1
ATOM 2795 N N . VAL A 1 353 ? 38.185 23.231 -24.530 1.00 81.19 353 VAL A N 1
ATOM 2796 C CA . VAL A 1 353 ? 38.936 23.865 -25.630 1.00 81.19 353 VAL A CA 1
ATOM 2797 C C . VAL A 1 353 ? 40.448 23.672 -25.454 1.00 81.19 353 VAL A C 1
ATOM 2799 O O . VAL A 1 353 ? 41.147 23.300 -26.400 1.00 81.19 353 VAL A O 1
ATOM 2802 N N . GLY A 1 354 ? 40.959 23.831 -24.231 1.00 79.50 354 GLY A N 1
ATOM 2803 C CA . GLY A 1 354 ? 42.366 23.601 -23.905 1.00 79.50 354 GLY A CA 1
ATOM 2804 C C . GLY A 1 354 ? 42.804 22.152 -24.141 1.00 79.50 354 GLY A C 1
ATOM 2805 O O . GLY A 1 354 ? 43.900 21.913 -24.648 1.00 79.50 354 GLY A O 1
ATOM 2806 N N . SER A 1 355 ? 41.942 21.173 -23.848 1.00 77.00 355 SER A N 1
ATOM 2807 C CA . SER A 1 355 ? 42.234 19.759 -24.118 1.00 77.00 355 SER A CA 1
ATOM 2808 C C . SER A 1 355 ? 42.361 19.454 -25.621 1.00 77.00 355 SER A C 1
ATOM 2810 O O . SER A 1 355 ? 43.203 18.642 -26.014 1.00 77.00 355 SER A O 1
ATOM 2812 N N . GLN A 1 356 ? 41.611 20.164 -26.476 1.00 77.25 356 GLN A N 1
ATOM 2813 C CA . GLN A 1 356 ? 41.674 20.020 -27.937 1.00 77.25 356 GLN A CA 1
ATOM 2814 C C . GLN A 1 356 ? 42.931 20.652 -28.541 1.00 77.25 356 GLN A C 1
ATOM 2816 O O . GLN A 1 356 ? 43.507 20.113 -29.493 1.00 77.25 356 GLN A O 1
ATOM 2821 N N . ALA A 1 357 ? 43.409 21.751 -27.952 1.00 76.12 357 ALA A N 1
ATOM 2822 C CA . ALA A 1 357 ? 44.678 22.364 -28.334 1.00 76.12 357 ALA A CA 1
ATOM 2823 C C . ALA A 1 357 ? 45.858 21.391 -28.165 1.00 76.12 357 ALA A C 1
ATOM 2825 O O . ALA A 1 357 ? 46.734 21.317 -29.030 1.00 76.12 357 ALA A O 1
ATOM 2826 N N . ILE A 1 358 ? 45.838 20.574 -27.106 1.00 75.44 358 ILE A N 1
ATOM 2827 C CA . ILE A 1 358 ? 46.852 19.539 -26.843 1.00 75.44 358 ILE A CA 1
ATOM 2828 C C . ILE A 1 358 ? 46.775 18.411 -27.885 1.00 75.44 358 ILE A C 1
ATOM 2830 O O . ILE A 1 358 ? 47.805 17.916 -28.344 1.00 75.44 358 ILE A O 1
ATOM 2834 N N . GLY A 1 359 ? 45.564 18.041 -28.311 1.00 69.38 359 GLY A N 1
ATOM 2835 C CA . GLY A 1 359 ? 45.329 17.019 -29.335 1.00 69.38 359 GLY A CA 1
ATOM 2836 C C . GLY A 1 359 ? 45.609 17.459 -30.777 1.00 69.38 359 GLY A C 1
ATOM 2837 O O . GLY A 1 359 ? 45.524 16.622 -31.673 1.00 69.38 359 GLY A O 1
ATOM 2838 N N . ARG A 1 360 ? 45.939 18.741 -31.019 1.00 73.06 360 ARG A N 1
ATOM 2839 C CA . ARG A 1 360 ? 46.030 19.362 -32.360 1.00 73.06 360 ARG A CA 1
ATOM 2840 C C . ARG A 1 360 ? 44.747 19.210 -33.197 1.00 73.06 360 ARG A C 1
ATOM 2842 O O . ARG A 1 360 ? 44.819 19.171 -34.419 1.00 73.06 360 ARG A O 1
ATOM 2849 N N . ARG A 1 361 ? 43.582 19.157 -32.543 1.00 69.94 361 ARG A N 1
ATOM 2850 C CA . ARG A 1 361 ? 42.256 19.046 -33.186 1.00 69.94 361 ARG A CA 1
ATOM 2851 C C . ARG A 1 361 ? 41.475 20.363 -33.189 1.00 69.94 361 ARG A C 1
ATOM 2853 O O . ARG A 1 361 ? 40.249 20.376 -33.267 1.00 69.94 361 ARG A O 1
ATOM 2860 N N . LEU A 1 362 ? 42.182 21.488 -33.083 1.00 62.22 362 LEU A N 1
ATOM 2861 C CA . LEU A 1 362 ? 41.590 22.822 -33.187 1.00 62.22 362 LEU A CA 1
ATOM 2862 C C . LEU A 1 362 ? 41.068 23.019 -34.619 1.00 62.22 362 LEU A C 1
ATOM 2864 O O . LEU A 1 362 ? 41.835 23.361 -35.513 1.00 62.22 362 LEU A O 1
ATOM 2868 N N . GLY A 1 363 ? 39.782 22.739 -34.838 1.00 67.25 363 GLY A N 1
ATOM 2869 C CA . GLY A 1 363 ? 39.128 22.858 -36.146 1.00 67.25 363 GLY A CA 1
ATOM 2870 C C . GLY A 1 363 ? 38.068 21.795 -36.438 1.00 67.25 363 GLY A C 1
ATOM 2871 O O . GLY A 1 363 ? 37.313 21.946 -37.393 1.00 67.25 363 GLY A O 1
ATOM 2872 N N . GLU A 1 364 ? 37.962 20.739 -35.626 1.00 76.94 364 GLU A N 1
ATOM 2873 C CA . GLU A 1 364 ? 36.877 19.766 -35.777 1.00 76.94 364 GLU A CA 1
ATOM 2874 C C . GLU A 1 364 ? 35.548 20.387 -35.302 1.00 76.94 364 GLU A C 1
ATOM 2876 O O . GLU A 1 364 ? 35.330 20.637 -34.114 1.00 76.94 364 GLU A O 1
ATOM 2881 N N . ALA A 1 365 ? 34.657 20.666 -36.263 1.00 76.12 365 ALA A N 1
ATOM 2882 C CA . ALA A 1 365 ? 33.373 21.342 -36.050 1.00 76.12 365 ALA A CA 1
ATOM 2883 C C . ALA A 1 365 ? 32.435 20.611 -35.068 1.00 76.12 365 ALA A C 1
ATOM 2885 O O . ALA A 1 365 ? 31.518 21.221 -34.525 1.00 76.12 365 ALA A O 1
ATOM 2886 N N . SER A 1 366 ? 32.682 19.329 -34.795 1.00 78.69 366 SER A N 1
ATOM 2887 C CA . SER A 1 366 ? 31.923 18.496 -33.857 1.00 78.69 366 SER A CA 1
ATOM 2888 C C . SER A 1 366 ? 32.055 18.924 -32.389 1.00 78.69 366 SER A C 1
ATOM 2890 O O . SER A 1 366 ? 31.186 18.590 -31.586 1.00 78.69 366 SER A O 1
ATOM 2892 N N . TYR A 1 367 ? 33.094 19.681 -32.016 1.00 78.19 367 TYR A N 1
ATOM 2893 C CA . TYR A 1 367 ? 33.363 20.036 -30.613 1.00 78.19 367 TYR A CA 1
ATOM 2894 C C . TYR A 1 367 ? 32.829 21.406 -30.188 1.00 78.19 367 TYR A C 1
ATOM 2896 O O . TYR A 1 367 ? 32.590 21.633 -29.000 1.00 78.19 367 TYR A O 1
ATOM 2904 N N . LEU A 1 368 ? 32.616 22.307 -31.149 1.00 80.75 368 LEU A N 1
ATOM 2905 C CA . LEU A 1 368 ? 32.052 23.638 -30.910 1.00 80.75 368 LEU A CA 1
ATOM 2906 C C . LEU A 1 368 ? 30.657 23.589 -30.261 1.00 80.75 368 LEU A C 1
ATOM 2908 O O . LEU A 1 368 ? 30.461 24.314 -29.287 1.00 80.75 368 LEU A O 1
ATOM 2912 N N . PRO A 1 369 ? 29.719 22.722 -30.701 1.00 82.81 369 PRO A N 1
ATOM 2913 C CA . PRO A 1 369 ? 28.403 22.612 -30.075 1.00 82.81 369 PRO A CA 1
ATOM 2914 C C . PRO A 1 369 ? 28.483 22.195 -28.610 1.00 82.81 369 PRO A C 1
ATOM 2916 O O . PRO A 1 369 ? 27.744 22.713 -27.782 1.00 82.81 369 PRO A O 1
ATOM 2919 N N . VAL A 1 370 ? 29.409 21.296 -28.273 1.00 80.00 370 VAL A N 1
ATOM 2920 C CA . VAL A 1 370 ? 29.557 20.811 -26.901 1.00 80.00 370 VAL A CA 1
ATOM 2921 C C . VAL A 1 370 ? 30.180 21.890 -26.021 1.00 80.00 370 VAL A C 1
ATOM 2923 O O . VAL A 1 370 ? 29.625 22.214 -24.978 1.00 80.00 370 VAL A O 1
ATOM 2926 N N . ALA A 1 371 ? 31.271 22.527 -26.455 1.00 80.69 371 ALA A N 1
ATOM 2927 C CA . ALA A 1 371 ? 31.866 23.638 -25.709 1.00 80.69 371 ALA A CA 1
ATOM 2928 C C . ALA A 1 371 ? 30.880 24.809 -25.516 1.00 80.69 371 ALA A C 1
ATOM 2930 O O . ALA A 1 371 ? 30.816 25.376 -24.426 1.00 80.69 371 ALA A O 1
ATOM 2931 N N . ALA A 1 372 ? 30.074 25.129 -26.536 1.00 84.00 372 ALA A N 1
ATOM 2932 C CA . ALA A 1 372 ? 29.024 26.143 -26.454 1.00 84.00 372 ALA A CA 1
ATOM 2933 C C . ALA A 1 372 ? 27.895 25.733 -25.496 1.00 84.00 372 ALA A C 1
ATOM 2935 O O . ALA A 1 372 ? 27.473 26.544 -24.675 1.00 84.00 372 ALA A O 1
ATOM 2936 N N . PHE A 1 373 ? 27.452 24.472 -25.546 1.00 83.44 373 PHE A N 1
ATOM 2937 C CA . PHE A 1 373 ? 26.445 23.932 -24.632 1.00 83.44 373 PHE A CA 1
ATOM 2938 C C . PHE A 1 373 ? 26.896 24.047 -23.172 1.00 83.44 373 PHE A C 1
ATOM 2940 O O . PHE A 1 373 ? 26.149 24.533 -22.326 1.00 83.44 373 PHE A O 1
ATOM 2947 N N . PHE A 1 374 ? 28.144 23.676 -22.885 1.00 78.44 374 PHE A N 1
ATOM 2948 C CA . PHE A 1 374 ? 28.719 23.778 -21.547 1.00 78.44 374 PHE A CA 1
ATOM 2949 C C . PHE A 1 374 ? 28.955 25.213 -21.080 1.00 78.44 374 PHE A C 1
ATOM 2951 O O . PHE A 1 374 ? 28.699 25.521 -19.919 1.00 78.44 374 PHE A O 1
ATOM 2958 N N . GLY A 1 375 ? 29.381 26.105 -21.977 1.00 80.06 375 GLY A N 1
ATOM 2959 C CA . GLY A 1 375 ? 29.454 27.538 -21.685 1.00 80.06 375 GLY A CA 1
ATOM 2960 C C . GLY A 1 375 ? 28.079 28.131 -21.361 1.00 80.06 375 GLY A C 1
ATOM 2961 O O . GLY A 1 375 ? 27.967 28.996 -20.495 1.00 80.06 375 GLY A O 1
ATOM 2962 N N . ALA A 1 376 ? 27.022 27.608 -21.991 1.00 84.19 376 ALA A N 1
ATOM 2963 C CA . ALA A 1 376 ? 25.647 28.014 -21.740 1.00 84.19 376 ALA A CA 1
ATOM 2964 C C . ALA A 1 376 ? 25.046 27.422 -20.454 1.00 84.19 376 ALA A C 1
ATOM 2966 O O . ALA A 1 376 ? 24.060 27.981 -19.981 1.00 84.19 376 ALA A O 1
ATOM 2967 N N . ILE A 1 377 ? 25.628 26.366 -19.852 1.00 80.44 377 ILE A N 1
ATOM 2968 C CA . ILE A 1 377 ? 25.130 25.770 -18.590 1.00 80.44 377 ILE A CA 1
ATOM 2969 C C . ILE A 1 377 ? 24.904 26.834 -17.537 1.00 80.44 377 ILE A C 1
ATOM 2971 O O . ILE A 1 377 ? 23.862 26.856 -16.897 1.00 80.44 377 ILE A O 1
ATOM 2975 N N . GLY A 1 378 ? 25.824 27.777 -17.401 1.00 77.62 378 GLY A N 1
ATOM 2976 C CA . GLY A 1 378 ? 25.664 28.813 -16.401 1.00 77.62 378 GLY A CA 1
ATOM 2977 C C . GLY A 1 378 ? 24.503 29.774 -16.606 1.00 77.62 378 GLY A C 1
ATOM 2978 O O . GLY A 1 378 ? 24.042 3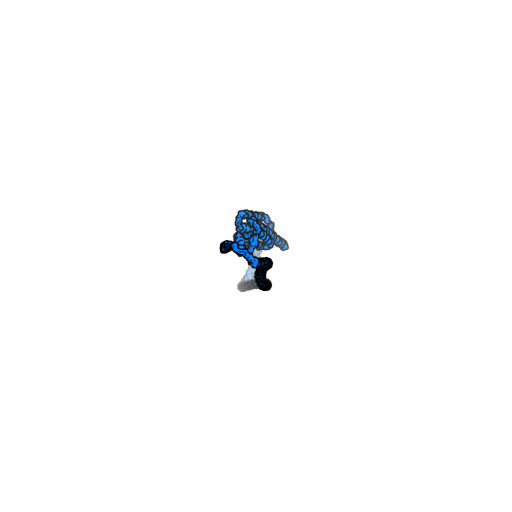0.356 -15.630 1.00 77.62 378 GLY A O 1
ATOM 2979 N N . LEU A 1 379 ? 24.026 29.925 -17.843 1.00 84.75 379 LEU A N 1
ATOM 2980 C CA . LEU A 1 379 ? 22.887 30.782 -18.160 1.00 84.75 379 LEU A CA 1
ATOM 2981 C C . LEU A 1 379 ? 21.564 30.126 -17.764 1.00 84.75 379 LEU A C 1
ATOM 2983 O O . LEU A 1 379 ? 20.667 30.826 -17.318 1.00 84.75 379 LEU A O 1
ATOM 2987 N N . TRP A 1 380 ? 21.452 28.800 -17.893 1.00 86.31 380 TRP A N 1
ATOM 2988 C CA . TRP A 1 380 ? 20.202 28.079 -17.627 1.00 86.31 380 TRP A CA 1
ATOM 2989 C C . TRP A 1 380 ? 20.200 27.284 -16.316 1.00 86.31 380 TRP A C 1
ATOM 2991 O O . TRP A 1 380 ? 19.139 26.873 -15.859 1.00 86.31 380 TRP A O 1
ATOM 3001 N N . PHE A 1 381 ? 21.353 27.069 -15.671 1.00 85.19 381 PHE A N 1
ATOM 3002 C CA . PHE A 1 381 ? 21.448 26.266 -14.446 1.00 85.19 381 PHE A CA 1
ATOM 3003 C C . PHE A 1 381 ? 20.614 26.847 -13.299 1.00 85.19 381 PHE A C 1
ATOM 3005 O O . PHE A 1 381 ? 19.953 26.098 -12.587 1.00 85.19 381 PHE A O 1
ATOM 3012 N N . GLY A 1 382 ? 20.599 28.176 -13.140 1.00 86.06 382 GLY A N 1
ATOM 3013 C CA . GLY A 1 382 ? 19.761 28.836 -12.133 1.00 86.06 382 GLY A CA 1
ATOM 3014 C C . GLY A 1 382 ? 18.268 28.593 -12.372 1.00 86.06 382 GLY A C 1
ATOM 3015 O O . GLY A 1 382 ? 17.552 28.191 -11.456 1.00 86.06 382 GLY A O 1
ATOM 3016 N N . ASP A 1 383 ? 17.821 28.753 -13.617 1.00 89.56 383 ASP A N 1
ATOM 3017 C CA . ASP A 1 383 ? 16.430 28.507 -14.007 1.00 89.56 383 ASP A CA 1
ATOM 3018 C C . ASP A 1 383 ? 16.051 27.030 -13.853 1.00 89.56 383 ASP A C 1
ATOM 3020 O O . ASP A 1 383 ? 14.944 26.714 -13.427 1.00 89.56 383 ASP A O 1
ATOM 3024 N N . TRP A 1 384 ? 16.987 26.117 -14.120 1.00 89.75 384 TRP A N 1
ATOM 3025 C CA . TRP A 1 384 ? 16.791 24.682 -13.932 1.00 89.75 384 TRP A CA 1
ATOM 3026 C C . TRP A 1 384 ? 16.655 24.284 -12.461 1.00 89.75 384 TRP A C 1
ATOM 3028 O O . TRP A 1 384 ? 15.761 23.511 -12.125 1.00 89.75 384 TRP A O 1
ATOM 3038 N N . VAL A 1 385 ? 17.476 24.849 -11.567 1.00 89.38 385 VAL A N 1
ATOM 3039 C CA . VAL A 1 385 ? 17.330 24.657 -10.111 1.00 89.38 385 VAL A CA 1
ATOM 3040 C C . VAL A 1 385 ? 15.956 25.147 -9.645 1.00 89.38 385 VAL A C 1
ATOM 3042 O O . VAL A 1 385 ? 15.281 24.448 -8.891 1.00 89.38 385 VAL A O 1
ATOM 3045 N N . ASN A 1 386 ? 15.508 26.309 -10.131 1.00 89.56 386 ASN A N 1
ATOM 3046 C CA . ASN A 1 386 ? 14.191 26.860 -9.799 1.00 89.56 386 ASN A CA 1
ATOM 3047 C C . ASN A 1 386 ? 13.042 25.997 -10.350 1.00 89.56 386 ASN A C 1
ATOM 3049 O O . ASN A 1 386 ? 12.054 25.760 -9.651 1.00 89.56 386 ASN A O 1
ATOM 3053 N N . ALA A 1 387 ? 13.174 25.487 -11.577 1.00 91.69 387 ALA A N 1
ATOM 3054 C CA . ALA A 1 387 ? 12.194 24.596 -12.190 1.00 91.69 387 ALA A CA 1
ATOM 3055 C C . ALA A 1 387 ? 12.085 23.272 -11.422 1.00 91.69 387 ALA A C 1
ATOM 3057 O O . ALA A 1 387 ? 10.978 22.828 -11.125 1.00 91.69 387 ALA A O 1
ATOM 3058 N N . LEU A 1 388 ? 13.218 22.682 -11.028 1.00 90.00 388 LEU A N 1
ATOM 3059 C CA . LEU A 1 388 ? 13.251 21.488 -10.184 1.00 90.00 388 LEU A CA 1
ATOM 3060 C C . LEU A 1 388 ? 12.666 21.755 -8.799 1.00 90.00 388 LEU A C 1
ATOM 3062 O O . LEU A 1 388 ? 11.908 20.930 -8.306 1.00 90.00 388 LEU A O 1
ATOM 3066 N N . GLY A 1 389 ? 12.950 22.910 -8.194 1.00 89.69 389 GLY A N 1
ATOM 3067 C CA . GLY A 1 389 ? 12.334 23.309 -6.928 1.00 89.69 389 GLY A CA 1
ATOM 3068 C C . GLY A 1 389 ? 10.810 23.393 -7.035 1.00 89.69 389 GLY A C 1
ATOM 3069 O O . GLY A 1 389 ? 10.101 22.873 -6.180 1.00 89.69 389 GLY A O 1
ATOM 3070 N N . THR A 1 390 ? 10.306 23.962 -8.131 1.00 90.81 390 THR A N 1
ATOM 3071 C CA . THR A 1 390 ? 8.863 24.044 -8.410 1.00 90.81 390 THR A CA 1
ATOM 3072 C C . THR A 1 390 ? 8.244 22.663 -8.664 1.00 90.81 390 THR A C 1
ATOM 3074 O O . THR A 1 390 ? 7.165 22.359 -8.159 1.00 90.81 390 THR A O 1
ATOM 3077 N N . ALA A 1 391 ? 8.931 21.795 -9.411 1.00 90.62 391 ALA A N 1
ATOM 3078 C CA . ALA A 1 391 ? 8.486 20.428 -9.676 1.00 90.62 391 ALA A CA 1
ATOM 3079 C C . ALA A 1 391 ? 8.452 19.578 -8.393 1.00 90.62 391 ALA A C 1
ATOM 3081 O O . ALA A 1 391 ? 7.486 18.871 -8.135 1.00 90.62 391 ALA A O 1
ATOM 3082 N N . LEU A 1 392 ? 9.470 19.700 -7.543 1.00 88.81 392 LEU A N 1
ATOM 3083 C CA . LEU A 1 392 ? 9.538 18.997 -6.262 1.00 88.81 392 LEU A CA 1
ATOM 3084 C C . LEU A 1 392 ? 8.497 19.508 -5.263 1.00 88.81 392 LEU A C 1
ATOM 3086 O O . LEU A 1 392 ? 7.984 18.715 -4.491 1.00 88.81 392 LEU A O 1
ATOM 3090 N N . ALA A 1 393 ? 8.154 20.798 -5.301 1.00 86.44 393 ALA A N 1
ATOM 3091 C CA . ALA A 1 393 ? 7.075 21.357 -4.485 1.00 86.44 393 ALA A CA 1
ATOM 3092 C C . ALA A 1 393 ? 5.671 20.939 -4.961 1.00 86.44 393 ALA A C 1
ATOM 3094 O O . ALA A 1 393 ? 4.719 21.014 -4.192 1.00 86.44 393 ALA A O 1
ATOM 3095 N N . THR A 1 394 ? 5.526 20.538 -6.228 1.00 91.25 394 THR A N 1
ATOM 3096 C CA . THR A 1 394 ? 4.250 20.056 -6.790 1.00 91.25 394 THR A CA 1
ATOM 3097 C C . THR A 1 394 ? 4.096 18.542 -6.697 1.00 91.25 394 THR A C 1
ATOM 3099 O O . THR A 1 394 ? 2.978 18.036 -6.782 1.00 91.25 394 THR A O 1
ATOM 3102 N N . TRP A 1 395 ? 5.192 17.809 -6.515 1.00 88.88 395 TRP A N 1
ATOM 3103 C CA . TRP A 1 395 ? 5.156 16.393 -6.184 1.00 88.88 395 TRP A CA 1
ATOM 3104 C C . TRP A 1 395 ? 4.955 16.240 -4.683 1.00 88.88 395 TRP A C 1
ATOM 3106 O O . TRP A 1 395 ? 5.778 16.695 -3.896 1.00 88.88 395 TRP A O 1
ATOM 3116 N N . ASP A 1 396 ? 3.855 15.596 -4.304 1.00 82.62 396 ASP A N 1
ATOM 3117 C CA . ASP A 1 396 ? 3.463 15.329 -2.918 1.00 82.62 396 ASP A CA 1
ATOM 3118 C C . ASP A 1 396 ? 4.393 14.257 -2.310 1.00 82.62 396 ASP A C 1
ATOM 3120 O O . ASP A 1 396 ? 4.045 13.088 -2.131 1.00 82.62 396 ASP A O 1
ATOM 3124 N N . LEU A 1 397 ? 5.665 14.624 -2.139 1.00 85.06 397 LEU A N 1
ATOM 3125 C CA . LEU A 1 397 ? 6.712 13.741 -1.654 1.00 85.06 397 LEU A CA 1
ATOM 3126 C C . LEU A 1 397 ? 6.477 13.452 -0.164 1.00 85.06 397 LEU A C 1
ATOM 3128 O O . LEU A 1 397 ? 6.133 14.365 0.588 1.00 85.06 397 LEU A O 1
ATOM 3132 N N . PRO A 1 398 ? 6.699 12.208 0.294 1.00 86.25 398 PRO A N 1
ATOM 3133 C CA . PRO A 1 398 ? 6.505 11.846 1.693 1.00 86.25 398 PRO A CA 1
ATOM 3134 C C . PRO A 1 398 ? 7.290 12.754 2.654 1.00 86.25 398 PRO A C 1
ATOM 3136 O O . PRO A 1 398 ? 8.479 12.997 2.440 1.00 86.25 398 PRO A O 1
ATOM 3139 N N . GLU A 1 399 ? 6.663 13.184 3.755 1.00 80.38 399 GLU A N 1
ATOM 3140 C CA . GLU A 1 399 ? 7.256 14.112 4.739 1.00 80.38 399 GLU A CA 1
ATOM 3141 C C . GLU A 1 399 ? 8.609 13.643 5.299 1.00 80.38 399 GLU A C 1
ATOM 3143 O O . GLU A 1 399 ? 9.486 14.462 5.573 1.00 80.38 399 GLU A O 1
ATOM 3148 N N . TRP A 1 400 ? 8.825 12.329 5.412 1.00 85.62 400 TRP A N 1
ATOM 3149 C CA . TRP A 1 400 ? 10.098 11.771 5.880 1.00 85.62 400 TRP A CA 1
ATOM 3150 C C . TRP A 1 400 ? 11.269 12.083 4.936 1.00 85.62 400 TRP A C 1
ATOM 3152 O O . TRP A 1 400 ? 12.389 12.277 5.400 1.00 85.62 400 TRP A O 1
ATOM 3162 N N . LEU A 1 401 ? 11.015 12.201 3.627 1.00 75.88 401 LEU A N 1
ATOM 3163 C CA . LEU A 1 401 ? 12.029 12.567 2.635 1.00 75.88 401 LEU A CA 1
ATOM 3164 C C . LEU A 1 401 ? 12.380 14.064 2.719 1.00 75.88 401 LEU A C 1
ATOM 3166 O O . LEU A 1 401 ? 13.508 14.460 2.431 1.00 75.88 401 LEU A O 1
ATOM 3170 N N . LEU A 1 402 ? 11.412 14.892 3.127 1.00 74.62 402 LEU A N 1
ATOM 3171 C CA . LEU A 1 402 ? 11.553 16.343 3.271 1.00 74.62 402 LEU A CA 1
ATOM 3172 C C . LEU A 1 402 ? 12.185 16.754 4.613 1.00 74.62 402 LEU A C 1
ATOM 3174 O O . LEU A 1 402 ? 12.838 17.792 4.675 1.00 74.62 402 LEU A O 1
ATOM 3178 N N . MET A 1 403 ? 12.022 15.960 5.680 1.00 70.69 403 MET A N 1
ATOM 3179 C CA . MET A 1 403 ? 12.623 16.254 6.993 1.00 70.69 403 MET A CA 1
ATOM 3180 C C . MET A 1 403 ? 14.138 16.019 7.038 1.00 70.69 403 MET A C 1
ATOM 3182 O O . MET A 1 403 ? 14.830 16.697 7.795 1.00 70.69 403 MET A O 1
ATOM 3186 N N . GLU A 1 404 ? 14.662 15.070 6.259 1.00 72.62 404 GLU A N 1
ATOM 3187 C CA . GLU A 1 404 ? 16.078 14.680 6.332 1.00 72.62 404 GLU A CA 1
ATOM 3188 C C . GLU A 1 404 ? 16.970 15.473 5.358 1.00 72.62 404 GLU A C 1
ATOM 3190 O O . GLU A 1 404 ? 18.147 15.715 5.632 1.00 72.62 404 GLU A O 1
ATOM 3195 N N . LEU A 1 405 ? 16.398 15.954 4.249 1.00 67.50 405 LEU A N 1
ATOM 3196 C CA . LEU A 1 405 ? 17.071 16.819 3.283 1.00 67.50 405 LEU A CA 1
ATOM 3197 C C . LEU A 1 405 ? 16.540 18.249 3.409 1.00 67.50 405 LEU A C 1
ATOM 3199 O O . LEU A 1 405 ? 15.442 18.550 2.952 1.00 67.50 405 LEU A O 1
ATOM 3203 N N . ASN A 1 406 ? 17.344 19.147 3.993 1.00 66.19 406 ASN A N 1
ATOM 3204 C CA . ASN A 1 406 ? 17.059 20.585 4.058 1.00 66.19 406 ASN A CA 1
ATOM 3205 C C . ASN A 1 406 ? 16.500 21.084 2.710 1.00 66.19 406 ASN A C 1
ATOM 3207 O O . ASN A 1 406 ? 17.209 21.053 1.703 1.00 66.19 406 ASN A O 1
ATOM 3211 N N . GLY A 1 407 ? 15.258 21.585 2.705 1.00 75.06 407 GLY A N 1
ATOM 3212 C CA . GLY A 1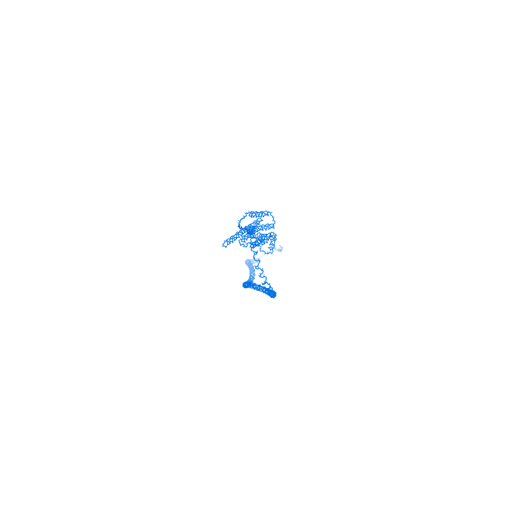 407 ? 14.466 21.917 1.508 1.00 75.06 407 GLY A CA 1
ATOM 3213 C C . GLY A 1 407 ? 15.184 22.574 0.309 1.00 75.06 407 GLY A C 1
ATOM 3214 O O . GLY A 1 407 ? 14.878 22.203 -0.823 1.00 75.06 407 GLY A O 1
ATOM 3215 N N . PRO A 1 408 ? 16.159 23.497 0.471 1.00 79.00 408 PRO A N 1
ATOM 3216 C CA . PRO A 1 408 ? 16.874 24.074 -0.676 1.00 79.00 408 PRO A CA 1
ATOM 3217 C C . PRO A 1 408 ? 17.981 23.186 -1.278 1.00 79.00 408 PRO A C 1
ATOM 3219 O O . PRO A 1 408 ? 18.435 23.454 -2.391 1.00 79.00 408 PRO A O 1
ATOM 3222 N N . GLN A 1 409 ? 18.448 22.146 -0.581 1.00 85.75 409 GLN A N 1
ATOM 3223 C CA . GLN A 1 409 ? 19.563 21.302 -1.036 1.00 85.75 409 GLN A CA 1
ATOM 3224 C C . GLN A 1 409 ? 19.125 20.260 -2.067 1.00 85.75 409 GLN A C 1
ATOM 3226 O O . GLN A 1 409 ? 19.884 19.952 -2.987 1.00 85.75 409 GLN A O 1
ATOM 3231 N N . LEU A 1 410 ? 17.890 19.764 -1.961 1.00 87.94 410 LEU A N 1
ATOM 3232 C CA . LEU A 1 410 ? 17.380 18.704 -2.828 1.00 87.94 410 LEU A CA 1
ATOM 3233 C C . LEU A 1 410 ? 17.254 19.146 -4.302 1.00 87.94 410 LEU A C 1
ATOM 3235 O O . LEU A 1 410 ? 17.822 18.466 -5.161 1.00 87.94 410 LEU A O 1
ATOM 3239 N N . PRO A 1 411 ? 16.644 20.304 -4.635 1.00 88.56 411 PRO A N 1
ATOM 3240 C CA . PRO A 1 411 ? 16.611 20.802 -6.013 1.00 88.56 411 PRO A CA 1
ATOM 3241 C C . PRO A 1 411 ? 18.010 21.063 -6.572 1.00 88.56 411 PRO A C 1
ATOM 3243 O O . PRO A 1 411 ? 18.289 20.785 -7.737 1.00 88.56 411 PRO A O 1
ATOM 3246 N N . LEU A 1 412 ? 18.910 21.565 -5.724 1.00 87.75 412 LEU A N 1
ATOM 3247 C CA . LEU A 1 412 ? 20.270 21.900 -6.114 1.00 87.75 412 LEU A CA 1
ATOM 3248 C C . LEU A 1 412 ? 21.107 20.656 -6.415 1.00 87.75 412 LEU A C 1
ATOM 3250 O O . LEU A 1 412 ? 21.749 20.593 -7.461 1.00 87.75 412 LEU A O 1
ATOM 3254 N N . GLY A 1 413 ? 21.106 19.652 -5.539 1.00 89.25 413 GLY A N 1
ATOM 3255 C CA . GLY A 1 413 ? 21.851 18.423 -5.795 1.00 89.25 413 GLY A CA 1
ATOM 3256 C C . GLY A 1 413 ? 21.266 17.641 -6.973 1.00 89.25 413 GLY A C 1
ATOM 3257 O O . GLY A 1 413 ? 22.027 17.089 -7.763 1.00 89.25 413 GLY A O 1
ATOM 3258 N N . LEU A 1 414 ? 19.945 17.681 -7.188 1.00 90.88 414 LEU A N 1
ATOM 3259 C CA . LEU A 1 414 ? 19.326 17.094 -8.379 1.00 90.88 414 LEU A CA 1
ATOM 3260 C C . LEU A 1 414 ? 19.729 17.849 -9.662 1.00 90.88 414 LEU A C 1
ATOM 3262 O O . LEU A 1 414 ? 20.015 17.227 -10.688 1.00 90.88 414 LEU A O 1
ATOM 3266 N N . ALA A 1 415 ? 19.838 19.180 -9.605 1.00 88.38 415 ALA A N 1
ATOM 3267 C CA . ALA A 1 415 ? 20.357 19.994 -10.704 1.00 88.38 415 ALA A CA 1
ATOM 3268 C C . ALA A 1 415 ? 21.834 19.687 -11.008 1.00 88.38 415 ALA A C 1
ATOM 3270 O O . ALA A 1 415 ? 22.202 19.532 -12.170 1.00 88.38 415 ALA A O 1
ATOM 3271 N N . VAL A 1 416 ? 22.682 19.545 -9.982 1.00 88.81 416 VAL A N 1
ATOM 3272 C CA . VAL A 1 416 ? 24.101 19.168 -10.137 1.00 88.81 416 VAL A CA 1
ATOM 3273 C C . VAL A 1 416 ? 24.234 17.766 -10.732 1.00 88.81 416 VAL A C 1
ATOM 3275 O O . VAL A 1 416 ? 25.021 17.565 -11.659 1.00 88.81 416 VAL A O 1
ATOM 3278 N N . LEU A 1 417 ? 23.435 16.809 -10.255 1.00 92.94 417 LEU A N 1
ATOM 3279 C CA . LEU A 1 417 ? 23.423 15.442 -10.764 1.00 92.94 417 LEU A CA 1
ATOM 3280 C C . LEU A 1 417 ? 23.005 15.403 -12.236 1.00 92.94 417 LEU A C 1
ATOM 3282 O O . LEU A 1 417 ? 23.703 14.817 -13.062 1.00 92.94 417 LEU A O 1
ATOM 3286 N N . THR A 1 418 ? 21.895 16.057 -12.582 1.00 91.44 418 THR A N 1
ATOM 3287 C CA . THR A 1 418 ? 21.381 16.102 -13.961 1.00 91.44 418 THR A CA 1
ATOM 3288 C C . THR A 1 418 ? 22.352 16.813 -14.901 1.00 91.44 418 THR A C 1
ATOM 3290 O O . THR A 1 418 ? 22.701 16.253 -15.942 1.00 91.44 418 THR A O 1
ATOM 3293 N N . ALA A 1 419 ? 22.879 17.980 -14.518 1.00 86.69 419 ALA A N 1
ATOM 3294 C CA . ALA A 1 419 ? 23.893 18.689 -15.296 1.00 86.69 419 ALA A CA 1
ATOM 3295 C C . ALA A 1 419 ? 25.162 17.842 -15.483 1.00 86.69 419 ALA A C 1
ATOM 3297 O O . ALA A 1 419 ? 25.702 17.768 -16.586 1.00 86.69 419 ALA A O 1
ATOM 3298 N N . GLY A 1 420 ? 25.612 17.145 -14.438 1.00 88.50 420 GLY A N 1
ATOM 3299 C CA . GLY A 1 420 ? 26.776 16.268 -14.504 1.00 88.50 420 GLY A CA 1
ATOM 3300 C C . GLY A 1 420 ? 26.559 15.000 -15.341 1.00 88.50 420 GLY A C 1
ATOM 3301 O O . GLY A 1 420 ? 27.487 14.554 -16.012 1.00 88.50 420 GLY A O 1
ATOM 3302 N N . LEU A 1 421 ? 25.350 14.435 -15.369 1.00 91.38 421 LEU A N 1
ATOM 3303 C CA . LEU A 1 421 ? 25.002 13.306 -16.243 1.00 91.38 421 LEU A CA 1
ATOM 3304 C C . LEU A 1 421 ? 24.969 13.720 -17.715 1.00 91.38 421 LEU A C 1
ATOM 3306 O O . LEU A 1 421 ? 25.559 13.039 -18.556 1.00 91.38 421 LEU A O 1
ATOM 3310 N N . VAL A 1 422 ? 24.346 14.863 -18.021 1.00 89.62 422 VAL A N 1
ATOM 3311 C CA . VAL A 1 422 ? 24.371 15.453 -19.369 1.00 89.62 422 VAL A CA 1
ATOM 3312 C C . VAL A 1 422 ? 25.812 15.740 -19.779 1.00 89.62 422 VAL A C 1
ATOM 3314 O O . VAL A 1 422 ? 26.215 15.435 -20.904 1.00 89.62 422 VAL A O 1
ATOM 3317 N N . ALA A 1 423 ? 26.617 16.244 -18.839 1.00 86.06 423 ALA A N 1
ATOM 3318 C CA . ALA A 1 423 ? 28.016 16.513 -19.084 1.00 86.06 423 ALA A CA 1
ATOM 3319 C C . ALA A 1 423 ? 28.795 15.254 -19.476 1.00 86.06 423 ALA A C 1
ATOM 3321 O O . ALA A 1 423 ? 29.584 15.247 -20.422 1.00 86.06 423 ALA A O 1
ATOM 3322 N N . ASN A 1 424 ? 28.546 14.175 -18.744 1.00 89.62 424 ASN A N 1
ATOM 3323 C CA . ASN A 1 424 ? 29.189 12.895 -18.951 1.00 89.62 424 ASN A CA 1
ATOM 3324 C C . ASN A 1 424 ? 28.790 12.261 -20.295 1.00 89.62 424 ASN A C 1
ATOM 3326 O O . ASN A 1 424 ? 29.649 11.766 -21.026 1.00 89.62 424 ASN A O 1
ATOM 3330 N N . ALA A 1 425 ? 27.509 12.348 -20.667 1.00 89.38 425 ALA A N 1
ATOM 3331 C CA . ALA A 1 425 ? 27.022 11.903 -21.971 1.00 89.38 425 ALA A CA 1
ATOM 3332 C C . ALA A 1 425 ? 27.690 12.681 -23.119 1.00 89.38 425 ALA A C 1
ATOM 3334 O O . ALA A 1 425 ? 28.192 12.077 -24.066 1.00 89.38 425 ALA A O 1
ATOM 3335 N N . ALA A 1 426 ? 27.779 14.010 -23.004 1.00 86.00 426 ALA A N 1
ATOM 3336 C CA . ALA A 1 426 ? 28.442 14.858 -23.995 1.00 86.00 426 ALA A CA 1
ATOM 3337 C C . ALA A 1 426 ? 29.960 14.605 -24.080 1.00 86.00 426 ALA A C 1
ATOM 3339 O O . ALA A 1 426 ? 30.552 14.629 -25.157 1.00 86.00 426 ALA A O 1
ATOM 3340 N N . LEU A 1 427 ? 30.620 14.322 -22.958 1.00 85.69 427 LEU A N 1
ATOM 3341 C CA . LEU A 1 427 ? 32.035 13.950 -22.958 1.00 85.69 427 LEU A CA 1
ATOM 3342 C C . LEU A 1 427 ? 32.274 12.568 -23.565 1.00 85.69 427 LEU A C 1
ATOM 3344 O O . LEU A 1 427 ? 33.306 12.354 -24.205 1.00 85.69 427 LEU A O 1
ATOM 3348 N N . TYR A 1 428 ? 31.342 11.633 -23.404 1.00 90.75 428 TYR A N 1
ATOM 3349 C CA . TYR A 1 428 ? 31.445 10.317 -24.020 1.00 90.75 428 TYR A CA 1
ATOM 3350 C C . TYR A 1 428 ? 31.321 10.376 -25.540 1.00 90.75 428 TYR A C 1
ATOM 3352 O O . TYR A 1 428 ? 32.117 9.741 -26.231 1.00 90.75 428 TYR A O 1
ATOM 3360 N N . THR A 1 429 ? 30.396 11.180 -26.072 1.00 85.75 429 THR A N 1
ATOM 3361 C CA . THR A 1 429 ? 30.267 11.353 -27.528 1.00 85.75 429 THR A CA 1
ATOM 3362 C C . THR A 1 429 ? 31.530 11.960 -28.145 1.00 85.75 429 THR A C 1
ATOM 3364 O O . THR A 1 429 ? 31.898 11.603 -29.259 1.00 85.75 429 THR A O 1
ATOM 3367 N N . ILE A 1 430 ? 32.240 12.815 -27.401 1.00 84.44 430 ILE A N 1
ATOM 3368 C CA . ILE A 1 430 ? 33.512 13.427 -27.815 1.00 84.44 430 ILE A CA 1
ATOM 3369 C C . ILE A 1 430 ? 34.692 12.465 -27.720 1.00 84.44 430 ILE A C 1
ATOM 3371 O O . ILE A 1 430 ? 35.518 12.390 -28.631 1.00 84.44 430 ILE A O 1
ATOM 3375 N N . THR A 1 431 ? 34.847 11.823 -26.563 1.00 86.56 431 THR A N 1
ATOM 3376 C CA . THR A 1 431 ? 36.089 11.123 -26.208 1.00 86.56 431 THR A CA 1
ATOM 3377 C C . THR A 1 431 ? 36.051 9.641 -26.552 1.00 86.56 431 THR A C 1
ATOM 3379 O O . THR A 1 431 ? 37.115 9.016 -26.628 1.00 86.56 431 THR A O 1
ATOM 3382 N N . SER A 1 432 ? 34.843 9.080 -26.697 1.00 88.69 432 SER A N 1
ATOM 3383 C CA . SER A 1 432 ? 34.548 7.645 -26.813 1.00 88.69 432 SER A CA 1
ATOM 3384 C C . SER A 1 432 ? 35.338 6.798 -25.807 1.00 88.69 432 SER A C 1
ATOM 3386 O O . SER A 1 432 ? 35.759 5.682 -26.102 1.00 88.69 432 SER A O 1
ATOM 3388 N N . SER A 1 433 ? 35.617 7.358 -24.623 1.00 89.69 433 SER A N 1
ATOM 3389 C CA . SER A 1 433 ? 36.490 6.753 -23.623 1.00 89.69 433 SER A CA 1
ATOM 3390 C C . SER A 1 433 ? 35.716 6.444 -22.351 1.00 89.69 433 SER A C 1
ATOM 3392 O O . SER A 1 433 ? 35.374 7.343 -21.585 1.00 89.69 433 SER A O 1
ATOM 3394 N N . GLU A 1 434 ? 35.525 5.154 -22.082 1.00 90.75 434 GLU A N 1
ATOM 3395 C CA . GLU A 1 434 ? 34.900 4.660 -20.846 1.00 90.75 434 GLU A CA 1
ATOM 3396 C C . GLU A 1 434 ? 35.654 5.125 -19.592 1.00 90.75 434 GLU A C 1
ATOM 3398 O O . GLU A 1 434 ? 35.050 5.443 -18.573 1.00 90.75 434 GLU A O 1
ATOM 3403 N N . ALA A 1 435 ? 36.983 5.250 -19.675 1.00 89.56 435 ALA A N 1
ATOM 3404 C CA . ALA A 1 435 ? 37.807 5.705 -18.557 1.00 89.56 435 ALA A CA 1
ATOM 3405 C C . ALA A 1 435 ? 37.569 7.182 -18.197 1.00 89.56 435 ALA A C 1
ATOM 3407 O O . ALA A 1 435 ? 37.589 7.529 -17.017 1.00 89.56 435 ALA A O 1
ATOM 3408 N N . VAL A 1 436 ? 37.356 8.050 -19.195 1.00 87.62 436 VAL A N 1
ATOM 3409 C CA . VAL A 1 436 ? 37.011 9.463 -18.954 1.00 87.62 436 VAL A CA 1
ATOM 3410 C C . VAL A 1 436 ? 35.597 9.550 -18.399 1.00 87.62 436 VAL A C 1
ATOM 3412 O O . VAL A 1 436 ? 35.385 10.232 -17.399 1.00 87.62 436 VAL A O 1
ATOM 3415 N N . MET A 1 437 ? 34.665 8.789 -18.983 1.00 91.69 437 MET A N 1
ATOM 3416 C CA . MET A 1 437 ? 33.285 8.724 -18.509 1.00 91.69 437 MET A CA 1
ATOM 3417 C C . MET A 1 437 ? 33.213 8.301 -17.037 1.00 91.69 437 MET A C 1
ATOM 3419 O O . MET A 1 437 ? 32.578 8.976 -16.235 1.00 91.69 437 MET A O 1
ATOM 3423 N N . GLY A 1 438 ? 33.896 7.218 -16.652 1.00 90.62 438 GLY A N 1
ATOM 3424 C CA . GLY A 1 438 ? 33.880 6.723 -15.274 1.00 90.62 438 GLY A CA 1
ATOM 3425 C C . GLY A 1 438 ? 34.457 7.723 -14.266 1.00 90.62 438 GLY A C 1
ATOM 3426 O O . GLY A 1 438 ? 33.911 7.890 -13.179 1.00 90.62 438 GLY A O 1
ATOM 3427 N N . GLN A 1 439 ? 35.525 8.440 -14.632 1.00 91.12 439 GLN A N 1
ATOM 3428 C CA . GLN A 1 439 ? 36.144 9.448 -13.761 1.00 91.12 439 GLN A CA 1
ATOM 3429 C C . GLN A 1 439 ? 35.262 10.683 -13.578 1.00 91.12 439 GLN A C 1
ATOM 3431 O O . GLN A 1 439 ? 35.129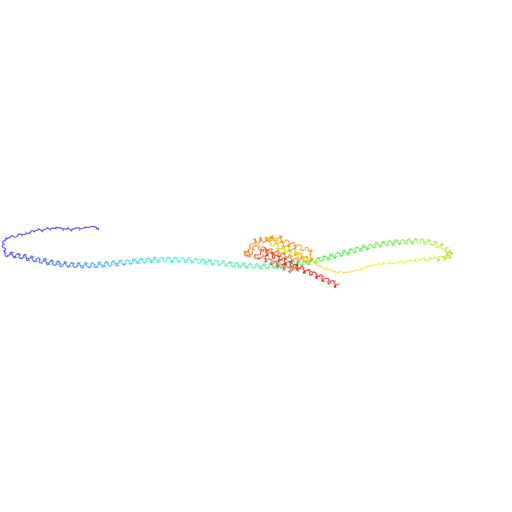 11.178 -12.459 1.00 91.12 439 GLN A O 1
ATOM 3436 N N . VAL A 1 440 ? 34.642 11.166 -14.655 1.00 88.69 440 VAL A N 1
ATOM 3437 C CA . VAL A 1 440 ? 33.740 12.321 -14.594 1.00 88.69 440 VAL A CA 1
ATOM 3438 C C . VAL A 1 440 ? 32.439 11.957 -13.888 1.00 88.69 440 VAL A C 1
ATOM 3440 O O . VAL A 1 440 ? 31.987 12.726 -13.047 1.00 88.69 440 VAL A O 1
ATOM 3443 N N . PHE A 1 441 ? 31.897 10.760 -14.132 1.00 92.12 441 PHE A N 1
ATOM 3444 C CA . PHE A 1 441 ? 30.742 10.232 -13.406 1.00 92.12 441 PHE A CA 1
ATOM 3445 C C . PHE A 1 441 ? 30.988 10.173 -11.898 1.00 92.12 441 PHE A C 1
ATOM 3447 O O . PHE A 1 441 ? 30.178 10.666 -11.115 1.00 92.12 441 PHE A O 1
ATOM 3454 N N . PHE A 1 442 ? 32.131 9.616 -11.487 1.00 92.62 442 PHE A N 1
ATOM 3455 C CA . PHE A 1 442 ? 32.505 9.557 -10.078 1.00 92.62 442 PHE A CA 1
ATOM 3456 C C . PHE A 1 442 ? 32.658 10.959 -9.479 1.00 92.62 442 PHE A C 1
ATOM 3458 O O . PHE A 1 442 ? 32.169 11.216 -8.382 1.00 92.62 442 PHE A O 1
ATOM 3465 N N . GLY A 1 443 ? 33.269 11.889 -10.221 1.00 89.88 443 GLY A N 1
ATOM 3466 C CA . GLY A 1 443 ? 33.322 13.296 -9.832 1.00 89.88 443 GLY A CA 1
ATOM 3467 C C . GLY A 1 443 ? 31.929 13.900 -9.643 1.00 89.88 443 GLY A C 1
ATOM 3468 O O . GLY A 1 443 ? 31.711 14.623 -8.675 1.00 89.88 443 GLY A O 1
ATOM 3469 N N . THR A 1 444 ? 30.981 13.615 -10.542 1.00 91.50 444 THR A N 1
ATOM 3470 C CA . THR A 1 444 ? 29.596 14.110 -10.469 1.00 91.50 444 THR A CA 1
ATOM 3471 C C . THR A 1 444 ? 28.871 13.566 -9.245 1.00 91.50 444 THR A C 1
ATOM 3473 O O . THR A 1 444 ? 28.209 14.334 -8.548 1.00 91.50 444 THR A O 1
ATOM 3476 N N . LEU A 1 445 ? 29.020 12.272 -8.946 1.00 93.38 445 LEU A N 1
ATOM 3477 C CA . LEU A 1 445 ? 28.460 11.679 -7.731 1.00 93.38 445 LEU A CA 1
ATOM 3478 C C . LEU A 1 445 ? 29.066 12.317 -6.482 1.00 93.38 445 LEU A C 1
ATOM 3480 O O . LEU A 1 445 ? 28.322 12.746 -5.611 1.00 93.38 445 LEU A O 1
ATOM 3484 N N . LEU A 1 446 ? 30.394 12.466 -6.429 1.00 91.31 446 LEU A N 1
ATOM 3485 C CA . LEU A 1 446 ? 31.080 13.110 -5.308 1.00 91.31 446 LEU A CA 1
ATOM 3486 C C . LEU A 1 446 ? 30.572 14.543 -5.086 1.00 91.31 446 LEU A C 1
ATOM 3488 O O . LEU A 1 446 ? 30.262 14.919 -3.958 1.00 91.31 446 LEU A O 1
ATOM 3492 N N . ALA A 1 447 ? 30.455 15.329 -6.159 1.00 89.25 447 ALA A N 1
ATOM 3493 C CA . ALA A 1 447 ? 29.958 16.699 -6.097 1.00 89.25 447 ALA A CA 1
ATOM 3494 C C . ALA A 1 447 ? 28.490 16.763 -5.658 1.00 89.25 447 ALA A C 1
ATOM 3496 O O . ALA A 1 447 ? 28.136 17.607 -4.841 1.00 89.25 447 ALA A O 1
ATOM 3497 N N . THR A 1 448 ? 27.656 15.838 -6.138 1.00 92.44 448 THR A N 1
ATOM 3498 C CA . THR A 1 448 ? 26.250 15.720 -5.726 1.00 92.44 448 THR A CA 1
ATOM 3499 C C . THR A 1 448 ? 26.147 15.383 -4.239 1.00 92.44 448 THR A C 1
ATOM 3501 O O . THR A 1 448 ? 25.423 16.055 -3.510 1.00 92.44 448 THR A O 1
ATOM 3504 N N . THR A 1 449 ? 26.919 14.403 -3.762 1.00 91.06 449 THR A N 1
ATOM 3505 C CA . THR A 1 449 ? 26.948 14.013 -2.346 1.00 91.06 449 THR A CA 1
ATOM 3506 C C . THR A 1 449 ? 27.425 15.158 -1.456 1.00 91.06 449 THR A C 1
ATOM 3508 O O . THR A 1 449 ? 26.831 15.399 -0.412 1.00 91.06 449 THR A O 1
ATOM 3511 N N . LEU A 1 450 ? 28.455 15.904 -1.874 1.00 89.12 450 LEU A N 1
ATOM 3512 C CA . LEU A 1 450 ? 28.948 17.083 -1.149 1.00 89.12 450 LEU A CA 1
ATOM 3513 C C . LEU A 1 450 ? 27.899 18.200 -1.062 1.00 89.12 450 LEU A C 1
ATOM 3515 O O . LEU A 1 450 ? 27.795 18.858 -0.030 1.00 89.12 450 LEU A O 1
ATOM 3519 N N . VAL A 1 451 ? 27.119 18.410 -2.125 1.00 88.38 451 VAL A N 1
ATOM 3520 C CA . VAL A 1 451 ? 26.034 19.407 -2.160 1.00 88.38 451 VAL A CA 1
ATOM 3521 C C . VAL A 1 451 ? 24.837 18.978 -1.305 1.00 88.38 451 VAL A C 1
ATOM 3523 O O . VAL A 1 451 ? 24.174 19.833 -0.721 1.00 88.38 451 VAL A O 1
ATOM 3526 N N . MET A 1 452 ? 24.593 17.670 -1.187 1.00 90.00 452 MET A N 1
ATOM 3527 C CA . MET A 1 452 ? 23.522 17.092 -0.367 1.00 90.00 452 MET A CA 1
ATOM 3528 C C . MET A 1 452 ? 23.874 16.958 1.120 1.00 90.00 452 MET A C 1
ATOM 3530 O O . MET A 1 452 ? 23.023 16.553 1.907 1.00 90.00 452 MET A O 1
ATOM 3534 N N . MET A 1 453 ? 25.104 17.278 1.538 1.00 88.69 453 MET A N 1
ATOM 3535 C CA . MET A 1 453 ? 25.445 17.230 2.958 1.00 88.69 453 MET A CA 1
ATOM 3536 C C . MET A 1 453 ? 24.674 18.306 3.745 1.00 88.69 453 MET A C 1
ATOM 3538 O O . MET A 1 453 ? 24.663 19.481 3.347 1.00 88.69 453 MET A O 1
ATOM 3542 N N . PRO A 1 454 ? 24.076 17.953 4.898 1.00 81.50 454 PRO A N 1
ATOM 3543 C CA . PRO A 1 454 ? 23.402 18.921 5.748 1.00 81.50 454 PRO A CA 1
ATOM 3544 C C . PRO A 1 454 ? 24.405 19.993 6.193 1.00 81.50 454 PRO A C 1
ATOM 3546 O O . PRO A 1 454 ? 25.506 19.685 6.646 1.00 81.50 454 PRO A O 1
ATOM 3549 N N . ASN A 1 455 ? 24.031 21.266 6.035 1.00 75.94 455 ASN A N 1
ATOM 3550 C CA . ASN A 1 455 ? 24.874 22.447 6.281 1.00 75.94 455 ASN A CA 1
ATOM 3551 C C . ASN A 1 455 ? 26.025 22.671 5.287 1.00 75.94 455 ASN A C 1
ATOM 3553 O O . ASN A 1 455 ? 27.008 23.335 5.624 1.00 75.94 455 ASN A O 1
ATOM 3557 N N . ALA A 1 456 ? 25.903 22.186 4.048 1.00 75.44 456 ALA A N 1
ATOM 3558 C CA . ALA A 1 456 ? 26.766 22.610 2.951 1.00 75.44 456 ALA A CA 1
ATOM 3559 C C . ALA A 1 456 ? 26.625 24.128 2.719 1.00 75.44 456 ALA A C 1
ATOM 3561 O O . ALA A 1 456 ? 25.777 24.595 1.960 1.00 75.44 456 ALA A O 1
ATOM 3562 N N . GLY A 1 457 ? 27.448 24.918 3.412 1.00 81.94 457 GLY A N 1
ATOM 3563 C CA . GLY A 1 457 ? 27.548 26.352 3.177 1.00 81.94 457 GLY A CA 1
ATOM 3564 C C . GLY A 1 457 ? 28.063 26.648 1.760 1.00 81.94 457 GLY A C 1
ATOM 3565 O O . GLY A 1 457 ? 28.540 25.743 1.068 1.00 81.94 457 GLY A O 1
ATOM 3566 N N . PRO A 1 458 ? 28.059 27.920 1.328 1.00 80.06 458 PRO A N 1
ATOM 3567 C CA . PRO A 1 458 ? 28.573 28.326 0.014 1.00 80.06 458 PRO A CA 1
ATOM 3568 C C . PRO A 1 458 ? 29.982 27.786 -0.291 1.00 80.06 458 PRO A C 1
ATOM 3570 O O . PRO A 1 458 ? 30.291 27.435 -1.428 1.00 80.06 458 PRO A O 1
ATOM 3573 N N . GLY A 1 459 ? 30.821 27.634 0.742 1.00 79.44 459 GLY A N 1
ATOM 3574 C CA . GLY A 1 459 ? 32.154 27.038 0.625 1.00 79.44 459 GLY A CA 1
ATOM 3575 C C . GLY A 1 459 ? 32.154 25.553 0.243 1.00 79.44 459 GLY A C 1
ATOM 3576 O O . GLY A 1 459 ? 32.991 25.140 -0.555 1.00 79.44 459 GLY A O 1
ATOM 3577 N N . ALA A 1 460 ? 31.207 24.755 0.744 1.00 81.62 460 ALA A N 1
ATOM 3578 C CA . ALA A 1 460 ? 31.091 23.340 0.385 1.00 81.62 460 ALA A CA 1
ATOM 3579 C C . ALA A 1 460 ? 30.643 23.170 -1.075 1.00 81.62 460 ALA A C 1
ATOM 3581 O O . ALA A 1 460 ? 31.176 22.316 -1.782 1.00 81.62 460 ALA A O 1
ATOM 3582 N N . MET A 1 461 ? 29.743 24.034 -1.561 1.00 80.00 461 MET A N 1
ATOM 3583 C CA . MET A 1 461 ? 29.348 24.056 -2.975 1.00 80.00 461 MET A CA 1
ATOM 3584 C C . MET A 1 461 ? 30.506 24.462 -3.887 1.00 80.00 461 MET A C 1
ATOM 3586 O O . MET A 1 461 ? 30.757 23.810 -4.901 1.00 80.00 461 MET A O 1
ATOM 3590 N N . ALA A 1 462 ? 31.240 25.515 -3.516 1.00 81.38 462 ALA A N 1
ATOM 3591 C CA . ALA A 1 462 ? 32.415 25.949 -4.260 1.00 81.38 462 ALA A CA 1
ATOM 3592 C C . ALA A 1 462 ? 33.468 24.834 -4.311 1.00 81.38 462 ALA A C 1
ATOM 3594 O O . ALA A 1 462 ? 34.000 24.535 -5.379 1.00 81.38 462 ALA A O 1
ATOM 3595 N N . PHE A 1 463 ? 33.710 24.157 -3.185 1.00 83.56 463 PHE A N 1
ATOM 3596 C CA . PHE A 1 463 ? 34.619 23.017 -3.118 1.00 83.56 463 PHE A CA 1
ATOM 3597 C C . PHE A 1 463 ? 34.151 21.848 -3.992 1.00 83.56 463 PHE A C 1
ATOM 3599 O O . PHE A 1 463 ? 34.950 21.310 -4.754 1.00 83.56 463 PHE A O 1
ATOM 3606 N N . ALA A 1 464 ? 32.865 21.489 -3.943 1.00 84.31 464 ALA A N 1
ATOM 3607 C CA . ALA A 1 464 ? 32.284 20.432 -4.769 1.00 84.31 464 ALA A CA 1
ATOM 3608 C C . ALA A 1 464 ? 32.449 20.724 -6.268 1.00 84.31 464 ALA A C 1
ATOM 3610 O O . ALA A 1 464 ? 32.904 19.862 -7.022 1.00 84.31 464 ALA A O 1
ATOM 3611 N N . GLY A 1 465 ? 32.153 21.955 -6.694 1.00 83.06 465 GLY A N 1
ATOM 3612 C CA . GLY A 1 465 ? 32.326 22.379 -8.081 1.00 83.06 465 GLY A CA 1
ATOM 3613 C C . GLY A 1 465 ? 33.795 22.416 -8.516 1.00 83.06 465 GLY A C 1
ATOM 3614 O O . GLY A 1 465 ? 34.124 21.955 -9.609 1.00 83.06 465 GLY A O 1
ATOM 3615 N N . ILE A 1 466 ? 34.706 22.898 -7.660 1.00 84.12 466 ILE A N 1
ATOM 3616 C CA . ILE A 1 466 ? 36.152 22.912 -7.941 1.00 84.12 466 ILE A CA 1
ATOM 3617 C C . ILE A 1 466 ? 36.700 21.486 -8.037 1.00 84.12 466 ILE A C 1
ATOM 3619 O O . ILE A 1 466 ? 37.466 21.185 -8.957 1.00 84.12 466 ILE A O 1
ATOM 3623 N N . ALA A 1 467 ? 36.309 20.598 -7.122 1.00 83.12 467 ALA A N 1
ATOM 3624 C CA . ALA A 1 467 ? 36.713 19.198 -7.130 1.00 83.12 467 ALA A CA 1
ATOM 3625 C C . ALA A 1 467 ? 36.227 18.500 -8.407 1.00 83.12 467 ALA A C 1
ATOM 3627 O O . ALA A 1 467 ? 37.022 17.860 -9.098 1.00 83.12 467 ALA A O 1
ATOM 3628 N N . TRP A 1 468 ? 34.958 18.699 -8.774 1.00 87.56 468 TRP A N 1
ATOM 3629 C CA . TRP A 1 468 ? 34.387 18.181 -10.015 1.00 87.56 468 TRP A CA 1
ATOM 3630 C C . TRP A 1 468 ? 35.148 18.668 -11.251 1.00 87.56 468 TRP A C 1
ATOM 3632 O O . TRP A 1 468 ? 35.618 17.860 -12.056 1.00 87.56 468 TRP A O 1
ATOM 3642 N N . LEU A 1 469 ? 35.335 19.986 -11.369 1.00 84.62 469 LEU A N 1
ATOM 3643 C CA . LEU A 1 469 ? 36.021 20.608 -12.498 1.00 84.62 469 LEU A CA 1
ATOM 3644 C C . LEU A 1 469 ? 37.475 20.131 -12.605 1.00 84.62 469 LEU A C 1
ATOM 3646 O O . LEU A 1 469 ? 37.957 19.865 -13.703 1.00 84.62 469 LEU A O 1
ATOM 3650 N N . SER A 1 470 ? 38.163 19.969 -11.474 1.00 83.69 470 SER A N 1
ATOM 3651 C CA . SER A 1 470 ? 39.546 19.482 -11.431 1.00 83.69 470 SER A CA 1
ATOM 3652 C C . SER A 1 470 ? 39.650 18.033 -11.909 1.00 83.69 470 SER A C 1
ATOM 3654 O O . SER A 1 470 ? 40.544 17.703 -12.690 1.00 83.69 470 SER A O 1
ATOM 3656 N N . ILE A 1 471 ? 38.715 17.169 -11.499 1.00 86.62 471 ILE A N 1
ATOM 3657 C CA . ILE A 1 471 ? 38.644 15.772 -11.950 1.00 86.62 471 ILE A CA 1
ATOM 3658 C C . ILE A 1 471 ? 38.333 15.709 -13.455 1.00 86.62 471 ILE A C 1
ATOM 3660 O O . ILE A 1 471 ? 38.986 14.964 -14.196 1.00 86.62 471 ILE A O 1
ATOM 3664 N N . ALA A 1 472 ? 37.391 16.523 -13.937 1.00 83.38 472 ALA A N 1
ATOM 3665 C CA . ALA A 1 472 ? 37.040 16.601 -15.354 1.00 83.38 472 ALA A CA 1
ATOM 3666 C C . ALA A 1 472 ? 38.199 17.131 -16.217 1.00 83.38 472 ALA A C 1
ATOM 3668 O O . ALA A 1 472 ? 38.551 16.531 -17.233 1.00 83.38 472 ALA A O 1
ATOM 3669 N N . ALA A 1 473 ? 38.868 18.200 -15.786 1.00 84.69 473 ALA A N 1
ATOM 3670 C CA . ALA A 1 473 ? 40.019 18.756 -16.490 1.00 84.69 473 ALA A CA 1
ATOM 3671 C C . ALA A 1 473 ? 41.207 17.778 -16.511 1.00 84.69 473 ALA A C 1
ATOM 3673 O O . ALA A 1 473 ? 41.834 17.582 -17.554 1.00 84.69 473 ALA A O 1
ATOM 3674 N N . ALA A 1 474 ? 41.501 17.113 -15.388 1.00 85.94 474 ALA A N 1
ATOM 3675 C CA . ALA A 1 474 ? 42.590 16.144 -15.298 1.00 85.94 474 ALA A CA 1
ATOM 3676 C C . ALA A 1 474 ? 42.338 14.891 -16.154 1.00 85.94 474 ALA A C 1
ATOM 3678 O O . ALA A 1 474 ? 43.265 14.379 -16.791 1.00 85.94 474 ALA A O 1
ATOM 3679 N N . SER A 1 475 ? 41.097 14.397 -16.193 1.00 85.62 475 SER A N 1
ATOM 3680 C CA . SER A 1 475 ? 40.716 13.249 -17.025 1.00 85.62 475 SER A CA 1
ATOM 3681 C C . SER A 1 475 ? 40.795 13.582 -18.519 1.00 85.62 475 SER A C 1
ATOM 3683 O O . SER A 1 475 ? 41.402 12.820 -19.278 1.00 85.62 475 SER A O 1
ATOM 3685 N N . LEU A 1 476 ? 40.312 14.760 -18.928 1.00 84.44 476 LEU A N 1
ATOM 3686 C CA . LEU A 1 476 ? 40.435 15.273 -20.296 1.00 84.44 476 LEU A CA 1
ATOM 3687 C C . LEU A 1 476 ? 41.890 15.481 -20.724 1.00 84.44 476 LEU A C 1
ATOM 3689 O O . LEU A 1 476 ? 42.270 15.071 -21.820 1.00 84.44 476 LEU A O 1
ATOM 3693 N N . ALA A 1 477 ? 42.728 16.059 -19.861 1.00 84.38 477 ALA A N 1
ATOM 3694 C CA . ALA A 1 477 ? 44.151 16.240 -20.140 1.00 84.38 477 ALA A CA 1
ATOM 3695 C C . ALA A 1 477 ? 44.876 14.894 -20.291 1.00 84.38 477 ALA A C 1
ATOM 3697 O O . ALA A 1 477 ? 45.677 14.691 -21.203 1.00 84.38 477 ALA A O 1
ATOM 3698 N N . ARG A 1 478 ? 44.565 13.920 -19.428 1.00 87.25 478 ARG A N 1
ATOM 3699 C CA . ARG A 1 478 ? 45.141 12.573 -19.523 1.00 87.25 478 ARG A CA 1
ATOM 3700 C C . ARG A 1 478 ? 44.703 11.866 -20.805 1.00 87.25 478 ARG A C 1
ATOM 3702 O O . ARG A 1 478 ? 45.507 11.174 -21.434 1.00 87.25 478 ARG A O 1
ATOM 3709 N N . TRP A 1 479 ? 43.442 12.032 -21.194 1.00 89.69 479 TRP A N 1
ATOM 3710 C CA . TRP A 1 479 ? 42.911 11.493 -22.439 1.00 89.69 479 TRP A CA 1
ATOM 3711 C C . TRP A 1 479 ? 43.545 12.145 -23.669 1.00 89.69 479 TRP A C 1
ATOM 3713 O O . TRP A 1 479 ? 43.952 11.422 -24.580 1.00 89.69 479 TRP A O 1
ATOM 3723 N N . SER A 1 480 ? 43.700 13.471 -23.690 1.00 83.88 480 SER A N 1
ATOM 3724 C CA . SER A 1 480 ? 44.287 14.182 -24.831 1.00 83.88 480 SER A CA 1
ATOM 3725 C C . SER A 1 480 ? 45.749 13.782 -25.045 1.00 83.88 480 SER A C 1
ATOM 3727 O O . SER A 1 480 ? 46.144 13.485 -26.173 1.00 83.88 480 SER A O 1
ATOM 3729 N N . VAL A 1 481 ? 46.527 13.635 -23.965 1.00 84.62 481 VAL A N 1
ATOM 3730 C CA . VAL A 1 481 ? 47.911 13.137 -24.021 1.00 84.62 481 VAL A CA 1
ATOM 3731 C C . VAL A 1 481 ? 47.968 11.702 -24.550 1.00 84.62 481 VAL A C 1
ATOM 3733 O O . VAL A 1 481 ? 48.756 11.409 -25.450 1.00 84.62 481 VAL A O 1
ATOM 3736 N N . ARG A 1 482 ? 47.117 10.793 -24.053 1.00 85.56 482 ARG A N 1
ATOM 3737 C CA . ARG A 1 482 ? 47.071 9.405 -24.553 1.00 85.56 482 ARG A CA 1
ATOM 3738 C C . ARG A 1 482 ? 46.670 9.334 -26.023 1.00 85.56 482 ARG A C 1
ATOM 3740 O O . ARG A 1 482 ? 47.251 8.552 -26.774 1.00 85.56 482 ARG A O 1
ATOM 3747 N N . SER A 1 483 ? 45.703 10.146 -26.434 1.00 81.44 483 SER A N 1
ATOM 3748 C CA . SER A 1 483 ? 45.235 10.207 -27.818 1.00 81.44 483 SER A CA 1
ATOM 3749 C C . SER A 1 483 ? 46.332 10.726 -28.749 1.00 81.44 483 SER A C 1
ATOM 3751 O O . SER A 1 483 ? 46.580 10.121 -29.791 1.00 81.44 483 SER A O 1
ATOM 3753 N N . ALA A 1 484 ? 47.069 11.761 -28.334 1.00 80.06 484 ALA A N 1
ATOM 3754 C CA . ALA A 1 484 ? 48.217 12.285 -29.072 1.00 80.06 484 ALA A CA 1
ATOM 3755 C C . ALA A 1 484 ? 49.383 11.280 -29.166 1.00 80.06 484 ALA A C 1
ATOM 3757 O O . ALA A 1 484 ? 50.071 11.213 -30.183 1.00 80.06 484 ALA A O 1
ATOM 3758 N N . LEU A 1 485 ? 49.611 10.463 -28.133 1.00 80.94 485 LEU A N 1
ATOM 3759 C CA . LEU A 1 485 ? 50.630 9.408 -28.178 1.00 80.94 485 LEU A CA 1
ATOM 3760 C C . LEU A 1 485 ? 50.233 8.258 -29.118 1.00 80.94 485 LEU A C 1
ATOM 3762 O O . LEU A 1 485 ? 51.089 7.714 -29.819 1.00 80.94 485 LEU A O 1
ATOM 3766 N N . ARG A 1 486 ? 48.940 7.909 -29.186 1.00 82.94 486 ARG A N 1
ATOM 3767 C CA . ARG A 1 486 ? 48.435 6.883 -30.115 1.00 82.94 486 ARG A CA 1
ATOM 3768 C C . ARG A 1 486 ? 48.582 7.304 -31.575 1.00 82.94 486 ARG A C 1
ATOM 3770 O O . ARG A 1 486 ? 49.010 6.482 -32.381 1.00 82.94 486 ARG A O 1
ATOM 3777 N N . THR A 1 487 ? 48.292 8.560 -31.917 1.00 77.75 487 THR A N 1
ATOM 3778 C CA . THR A 1 487 ? 48.444 9.044 -33.301 1.00 77.75 487 THR A CA 1
ATOM 3779 C C . THR A 1 487 ? 49.905 9.019 -33.754 1.00 77.75 487 THR A C 1
ATOM 3781 O O . THR A 1 487 ? 50.195 8.517 -34.839 1.00 77.75 487 THR A O 1
ATOM 3784 N N . VAL A 1 488 ? 50.843 9.419 -32.887 1.00 75.25 488 VAL A N 1
ATOM 3785 C CA . VAL A 1 488 ? 52.290 9.349 -33.174 1.00 75.25 488 VAL A CA 1
ATOM 3786 C C . VAL A 1 488 ? 52.774 7.902 -33.357 1.00 75.25 488 VAL A C 1
ATOM 3788 O O . VAL A 1 488 ? 53.609 7.636 -34.222 1.00 75.25 488 VAL A O 1
ATOM 3791 N N . SER A 1 489 ? 52.240 6.945 -32.589 1.00 75.00 489 SER A N 1
ATOM 3792 C CA . SER A 1 489 ? 52.596 5.525 -32.730 1.00 75.00 489 SER A CA 1
ATOM 3793 C C . SER A 1 489 ? 52.065 4.881 -34.017 1.00 75.00 489 SER A C 1
ATOM 3795 O O . SER A 1 489 ? 52.663 3.918 -34.502 1.00 75.00 489 SER A O 1
ATOM 3797 N N . ILE A 1 490 ? 50.936 5.350 -34.553 1.00 75.50 490 ILE A N 1
ATOM 3798 C CA . ILE A 1 490 ? 50.377 4.834 -35.811 1.00 75.50 490 ILE A CA 1
ATOM 3799 C C . ILE A 1 490 ? 51.162 5.402 -36.997 1.00 75.50 490 ILE A C 1
ATOM 3801 O O . ILE A 1 490 ? 51.517 4.653 -37.908 1.00 75.50 490 ILE A O 1
ATOM 3805 N N . GLU A 1 491 ? 51.528 6.687 -36.953 1.00 73.44 491 GLU A N 1
ATOM 3806 C CA . GLU A 1 491 ? 52.396 7.294 -37.967 1.00 73.44 491 GLU A CA 1
ATOM 3807 C C . GLU A 1 491 ? 53.768 6.614 -38.024 1.00 73.44 491 GLU A C 1
ATOM 3809 O O . GLU A 1 491 ? 54.228 6.288 -39.122 1.00 73.44 491 GLU A O 1
ATOM 3814 N N . SER A 1 492 ? 54.385 6.310 -36.874 1.00 71.75 492 SER A N 1
ATOM 3815 C CA . SER A 1 492 ? 55.685 5.626 -36.835 1.00 71.75 492 SER A CA 1
ATOM 3816 C C . SER A 1 492 ? 55.621 4.193 -37.378 1.00 71.75 492 SER A C 1
ATOM 3818 O O . SER A 1 492 ? 56.518 3.784 -38.116 1.00 71.75 492 SER A O 1
ATOM 3820 N N . ARG A 1 493 ? 54.536 3.449 -37.111 1.00 71.44 493 ARG A N 1
ATOM 3821 C CA . ARG A 1 493 ? 54.303 2.119 -37.707 1.00 71.44 493 ARG A CA 1
ATOM 3822 C C . ARG A 1 493 ? 54.019 2.190 -39.209 1.00 71.44 493 ARG A C 1
ATOM 3824 O O . ARG A 1 493 ? 54.520 1.353 -39.955 1.00 71.44 493 ARG A O 1
ATOM 3831 N N . SER A 1 494 ? 53.287 3.203 -39.676 1.00 72.12 494 SER A N 1
ATOM 3832 C CA . SER A 1 494 ? 53.039 3.393 -41.113 1.00 72.12 494 SER A CA 1
ATOM 3833 C C . SER A 1 494 ? 54.317 3.759 -41.881 1.00 72.12 494 SER A C 1
ATOM 3835 O O . SER A 1 494 ? 54.531 3.275 -42.991 1.00 72.12 494 SER A O 1
ATOM 3837 N N . GLN A 1 495 ? 55.207 4.555 -41.274 1.00 74.00 495 GLN A N 1
ATOM 3838 C CA . GLN A 1 495 ? 56.501 4.905 -41.861 1.00 74.00 495 GLN A CA 1
ATOM 3839 C C . GLN A 1 495 ? 57.488 3.733 -41.841 1.00 74.00 495 GLN A C 1
ATOM 3841 O O . GLN A 1 495 ? 58.270 3.601 -42.779 1.00 74.00 495 GLN A O 1
ATOM 3846 N N . ALA A 1 496 ? 57.438 2.869 -40.822 1.00 69.75 496 ALA A N 1
ATOM 3847 C CA . ALA A 1 496 ? 58.232 1.643 -40.786 1.00 69.75 496 ALA A CA 1
ATOM 3848 C C . ALA A 1 496 ? 57.799 0.654 -41.885 1.00 69.75 496 ALA A C 1
ATOM 3850 O O . ALA A 1 496 ? 58.650 0.150 -42.612 1.00 69.75 496 ALA A O 1
ATOM 3851 N N . ASN A 1 497 ? 56.490 0.458 -42.092 1.00 68.56 497 ASN A N 1
ATOM 3852 C CA . ASN A 1 497 ? 55.991 -0.408 -43.169 1.00 68.56 497 ASN A CA 1
ATOM 3853 C C . ASN A 1 497 ? 56.269 0.148 -44.577 1.00 68.56 497 ASN A C 1
ATOM 3855 O O . ASN A 1 497 ? 56.511 -0.632 -45.490 1.00 68.56 497 ASN A O 1
ATOM 3859 N N . ARG A 1 498 ? 56.312 1.475 -44.766 1.00 69.81 498 ARG A N 1
ATOM 3860 C CA . ARG A 1 498 ? 56.707 2.096 -46.050 1.00 69.81 498 ARG A CA 1
ATOM 3861 C C . ARG A 1 498 ? 58.206 2.029 -46.368 1.00 69.81 498 ARG A C 1
ATOM 3863 O O . ARG A 1 498 ? 58.593 2.490 -47.431 1.00 69.81 498 ARG A O 1
ATOM 3870 N N . ARG A 1 499 ? 59.053 1.543 -45.455 1.00 65.62 499 ARG A N 1
ATOM 3871 C CA . ARG A 1 499 ? 60.492 1.332 -45.709 1.00 65.62 499 ARG A CA 1
ATOM 3872 C C . ARG A 1 499 ? 60.854 -0.130 -45.980 1.00 65.62 499 ARG A C 1
ATOM 3874 O O . ARG A 1 499 ? 62.004 -0.399 -46.304 1.00 65.62 499 ARG A O 1
ATOM 3881 N N . ILE A 1 500 ? 59.913 -1.053 -45.781 1.00 61.81 500 ILE A N 1
ATOM 3882 C CA . ILE A 1 500 ? 60.096 -2.500 -45.995 1.00 61.81 500 ILE A CA 1
ATOM 3883 C C . ILE A 1 500 ? 59.518 -2.938 -47.359 1.00 61.81 500 ILE A C 1
ATOM 3885 O O . ILE A 1 500 ? 59.876 -3.997 -47.864 1.00 61.81 500 ILE A O 1
ATOM 3889 N N . LEU A 1 501 ? 58.678 -2.095 -47.967 1.00 48.09 501 LEU A N 1
ATOM 3890 C CA . LEU A 1 501 ? 58.317 -2.109 -49.389 1.00 48.09 501 LEU A CA 1
ATOM 3891 C C . LEU A 1 501 ? 59.189 -1.094 -50.127 1.00 48.09 501 LEU A C 1
ATOM 3893 O O . LEU A 1 501 ? 59.562 -1.385 -51.283 1.00 48.09 501 LEU A O 1
#

Sequence (501 aa):
MLPSGTRNVGAALVDRARPTIETKDAPSEDHLLEVISDIEARLSHIRASQAERSRLESELVERSTELAEREGTLSERELMLLAEEKAIQDRASLVDREQEALERQRREFERRLREVQERQAELEARERNTESLAGDIEAERREIAALQQALEQQHTDIGARESLLRAQVESLDNERKAIDSTRSHLELERAALQETARRQAEQSRQLKALAQDLSRREQEFSQRMDEYDQLREKLDLVAAELTSTRAQAEETAEQARSEQARSAELTRRCRELEDERERIRLELTKTKRERDTAAHAAPAPRQLAPRSRAPHAVVLWIVVSTIGAMAAILAVGGAALSTYGTIFGMAFAVAVVGSQAIGRRLGEASYLPVAAFFGAIGLWFGDWVNALGTALATWDLPEWLLMELNGPQLPLGLAVLTAGLVANAALYTITSSEAVMGQVFFGTLLATTLVMMPNAGPGAMAFAGIAWLSIAAASLARWSVRSALRTVSIESRSQANRRIL